Protein AF-0000000066084133 (afdb_homodimer)

Foldseek 3Di:
DKKKFWLWFAAQQWAPRPPDPFPLSVCCVVVPVLQPTTDHTKMWIAQPLQATEIEFQAPCNVVSLVVAVSFDDDDDPDDTSYQEYEYQAQANRRCVNLLVVLPLAAHEYEAAPVNVVVCVVPCSSCSNPCVRYPYDHADAQDKDFDAGRVRHTRLKIKHKHWAWFAHYPVPQDDDCRLDTDGDRNGIKMWMDSPPAIEIEHQFHLADDPVNLVVQAQHQYYEYHAAAQAQCLCVVSVNDDGGCNSRRHFHCDDVRHVLNSCQRRNHNAAEYGNYYNSHCCSGNPDPSVVVCVVSRYHYDHRGDMDDD/DKKKFWLWFAAQQWAPRPPDPFPLSVCCVVVPVLQPTTDHTKMWIAQPLQATEIEFQAPCNVVSLVVAPSFDADDDPDDTSYQEYEFQAQANRRCVNLLVVLPLAAHEYEAAPVNVVVCVVPCSSCSNPCVRYPYDHADAQDKDFDAGRVRHTRLKIKHKHWAFFAHYPVPQDDDCRLDTDGDRNGIKMWMDSPPAIEIEHQFHLADDPVNLVVQAQHQYYEYHAAAQAQCLCVVSVNDDGGCNSRRHFHCDDVRHVLNSCQRRNHNAAEYGNYYNSHCCSGNPDPSVVVCVVSRYHYDHRGDMDDD

Radius of gyration: 24.04 Å; Cα contacts (8 Å, |Δi|>4): 1647; chains: 2; bounding box: 51×70×59 Å

InterPro domains:
  IPR001279 Metallo-beta-lactamase [PF12706] (51-274)
  IPR011842 Coenzyme PQQ biosynthesis protein B [MF_00653] (1-307)
  IPR011842 Coenzyme PQQ biosynthesis protein B [TIGR02108] (4-306)
  IPR011842 Coenzyme PQQ biosynthesis protein B [cd16274] (2-225)
  IPR036866 Ribonuclease Z/Hydroxyacylglutathione hydrolase-like [G3DSA:3.60.15.10] (1-307)
  IPR036866 Ribonuclease Z/Hydroxyacylglutathione hydrolase-like [SSF56281] (3-305)

Sequence (614 aa):
MIDLIVLGAAAGGGFPQWNSNAPACRRARADDPAAPSRTQASIAVSGDGAHWFVVNASPDLRAQIGQTPALHPRHGLRSTPIAGVILTGGEVDTVTGLLTLRERQPFTLLATPPVLDLLDANPIFEALDRSIVPRVPLALDQPFALALPDGTPAGLTITPFAVPGKVPLYAESGPDPAAIVENGETIGLAMTDGVRHAYFIPGCARMTGPLRARLRGADLVFFDGTLWTDDEMLRAGVGQKTGQRMGHMSVSGDGGTIDAFADLDVRRKVLIHINNSNPLLLADSPERQVAHQAGWEVSFDGMRITTMIDLIVLGAAAGGGFPQWNSNAPACRRARADDPAAPSRTQASIAVSGDGAHWFVVNASPDLRAQIGQTPALHPRHGLRSTPIAGVILTGGEVDTVTGLLTLRERQPFTLLATPPVLDLLDANPIFEALDRSIVPRVPLALDQPFALALPDGTPAGLTITPFAVPGKVPLYAESGPDPAAIVENGETIGLAMTDGVRHAYFIPGCARMTGPLRARLRGADLVFFDGTLWTDDEMLRAGVGQKTGQRMGHMSVSGDGGTIDAFADLDVRRKVLIHINNSNPLLLADSPERQVAHQAGWEVSFDGMRITT

Nearest PDB structures (foldseek):
  4z7r-assembly1_A  TM=9.676E-01  e=2.732E-46  Methylorubrum extorquens AM1
  4z7r-assembly1_B  TM=9.700E-01  e=5.637E-42  Methylorubrum extorquens AM1
  4z67-assembly1_A  TM=9.246E-01  e=8.559E-38  Pseudomonas putida KT2440
  6e13-assembly1_A-2  TM=9.216E-01  e=3.965E-37  Pseudomonas putida KT2440
  1xto-assembly1_A-2  TM=9.189E-01  e=1.606E-32  Pseudomonas putida KT2440

Solvent-accessible surface area (backbone atoms only — not comparable to full-atom values): 29945 Å² total; per-residue (Å²): 78,48,38,35,35,28,46,10,16,8,21,81,58,17,28,48,30,72,41,40,33,34,69,61,26,48,37,19,76,68,65,32,85,48,22,62,61,26,40,29,31,21,34,34,39,18,34,72,82,58,47,26,35,34,38,23,31,8,54,46,38,65,61,34,43,72,73,32,74,79,41,42,31,82,45,70,53,57,27,54,21,52,28,26,38,38,39,48,34,62,34,64,40,25,46,50,19,52,68,72,60,35,81,77,59,62,24,40,36,34,27,30,58,65,31,49,50,53,46,67,58,19,46,68,58,54,46,44,46,53,92,48,34,39,78,42,75,45,53,71,76,38,79,41,76,41,49,34,81,89,62,47,74,41,51,34,35,37,28,39,34,58,28,35,16,45,61,37,77,50,68,48,62,77,96,60,49,73,47,76,41,68,83,41,47,26,26,29,36,40,37,28,47,87,80,55,41,35,34,46,25,58,59,34,34,58,90,45,71,71,57,50,62,68,47,43,60,25,52,31,37,38,33,39,30,37,28,46,44,45,50,50,34,47,75,71,66,76,43,90,58,38,29,60,69,67,19,27,34,20,31,47,64,91,76,8,51,58,56,66,48,68,84,31,63,49,70,37,40,30,32,25,20,30,29,60,82,23,54,61,61,27,68,80,31,70,61,29,51,51,41,42,75,72,59,37,44,74,56,41,52,66,43,70,48,75,96,77,48,37,35,35,28,48,9,17,9,21,80,58,17,28,46,28,72,43,39,33,35,70,61,26,48,36,18,75,67,64,33,86,47,22,62,59,24,41,28,32,22,35,33,37,19,35,72,82,60,48,26,33,33,38,22,32,8,53,44,38,64,62,34,42,72,73,31,72,81,42,41,31,82,46,71,53,59,27,54,22,51,29,27,39,37,40,48,32,63,34,65,42,24,46,49,18,51,68,71,60,37,81,78,59,62,24,40,37,34,26,30,58,65,30,50,51,52,47,67,58,20,44,68,58,53,46,44,47,54,92,49,33,40,76,43,73,46,52,71,74,38,79,42,76,41,48,35,78,87,62,47,74,40,51,36,34,38,28,38,33,58,28,36,15,45,61,37,74,52,69,47,60,77,96,60,48,71,45,73,42,65,82,40,47,25,26,29,36,38,36,29,47,86,79,55,40,35,34,46,25,59,57,33,33,56,89,45,71,70,58,51,62,67,49,42,59,25,52,32,36,39,31,39,30,38,26,45,45,45,50,49,36,46,75,71,66,77,42,90,59,39,30,59,69,68,19,28,36,21,32,46,64,92,77,8,51,58,55,67,48,68,83,30,63,51,71,38,40,32,33,25,21,29,28,60,81,22,57,60,60,27,68,80,32,70,59,28,50,53,41,42,74,72,59,37,43,75,58,41,51,67,43,70,49,73,93

Structure (mmCIF, N/CA/C/O backbone):
data_AF-0000000066084133-model_v1
#
loop_
_entity.id
_entity.type
_entity.pdbx_description
1 polymer 'Coenzyme PQQ synthesis protein B'
#
loop_
_atom_site.group_PDB
_atom_site.id
_atom_site.type_symbol
_atom_site.label_atom_id
_atom_site.label_alt_id
_atom_site.label_comp_id
_atom_site.label_asym_id
_atom_site.label_entity_id
_atom_site.label_seq_id
_atom_site.pdbx_PDB_ins_code
_atom_site.Cartn_x
_atom_site.Cartn_y
_atom_site.Cartn_z
_atom_site.occupancy
_atom_site.B_iso_or_equiv
_atom_site.auth_seq_id
_atom_site.auth_comp_id
_atom_site.auth_asym_id
_atom_site.auth_atom_id
_atom_site.pdbx_PDB_model_num
ATOM 1 N N . MET A 1 1 ? -16.438 -23.203 -13.836 1 91.69 1 MET A N 1
ATOM 2 C CA . MET A 1 1 ? -15.727 -22.094 -14.469 1 91.69 1 MET A CA 1
ATOM 3 C C . MET A 1 1 ? -14.695 -21.484 -13.516 1 91.69 1 MET A C 1
ATOM 5 O O . MET A 1 1 ? -14.961 -21.344 -12.32 1 91.69 1 MET A O 1
ATOM 9 N N . ILE A 1 2 ? -13.477 -21.344 -13.977 1 97.19 2 ILE A N 1
ATOM 10 C CA . ILE A 1 2 ? -12.477 -20.578 -13.25 1 97.19 2 ILE A CA 1
ATOM 11 C C . ILE A 1 2 ? -12.211 -19.25 -13.961 1 97.19 2 ILE A C 1
ATOM 13 O O . ILE A 1 2 ? -11.734 -19.234 -15.102 1 97.19 2 ILE A O 1
ATOM 17 N N . ASP A 1 3 ? -12.688 -18.172 -13.367 1 98.19 3 ASP A N 1
ATOM 18 C CA . ASP A 1 3 ? -12.445 -16.812 -13.844 1 98.19 3 ASP A CA 1
ATOM 19 C C . ASP A 1 3 ? -11.312 -16.156 -13.062 1 98.19 3 ASP A C 1
ATOM 21 O O . ASP A 1 3 ? -11.375 -16.047 -11.828 1 98.19 3 ASP A O 1
ATOM 25 N N . LEU A 1 4 ? -10.211 -15.789 -13.719 1 98.62 4 LEU A N 1
ATOM 26 C CA . LEU A 1 4 ? -9.031 -15.234 -13.062 1 98.62 4 LEU A CA 1
ATOM 27 C C . LEU A 1 4 ? -8.688 -13.867 -13.625 1 98.62 4 LEU A C 1
ATOM 29 O O . LEU A 1 4 ? -8.766 -13.648 -14.844 1 98.62 4 LEU A O 1
ATOM 33 N N . ILE A 1 5 ? -8.422 -12.914 -12.758 1 98.94 5 ILE A N 1
ATOM 34 C CA . ILE A 1 5 ? -7.922 -11.586 -13.125 1 98.94 5 ILE A CA 1
ATOM 35 C C . ILE A 1 5 ? -6.57 -11.344 -12.461 1 98.94 5 ILE A C 1
ATOM 37 O O . ILE A 1 5 ? -6.438 -11.484 -11.242 1 98.94 5 ILE A O 1
ATOM 41 N N . VAL A 1 6 ? -5.566 -11.078 -13.25 1 98.94 6 VAL A N 1
ATOM 42 C CA . VAL A 1 6 ? -4.293 -10.641 -12.695 1 98.94 6 VAL A CA 1
ATOM 43 C C . VAL A 1 6 ? -4.418 -9.219 -12.164 1 98.94 6 VAL A C 1
ATOM 45 O O . VAL A 1 6 ? -4.605 -8.273 -12.938 1 98.94 6 VAL A O 1
ATOM 48 N N . LEU A 1 7 ? -4.328 -9.07 -10.852 1 98.94 7 LEU A N 1
ATOM 49 C CA . LEU A 1 7 ? -4.395 -7.73 -10.266 1 98.94 7 LEU A CA 1
ATOM 50 C C . LEU A 1 7 ? -3.062 -7.004 -10.422 1 98.94 7 LEU A C 1
ATOM 52 O O . LEU A 1 7 ? -3.035 -5.797 -10.664 1 98.94 7 LEU A O 1
ATOM 56 N N . GLY A 1 8 ? -2.033 -7.723 -10.273 1 98.94 8 GLY A N 1
ATOM 57 C CA . GLY A 1 8 ? -0.676 -7.25 -10.492 1 98.94 8 GLY A CA 1
ATOM 58 C C . GLY A 1 8 ? 0.267 -8.344 -10.961 1 98.94 8 GLY A C 1
ATOM 59 O O . GLY A 1 8 ? 0.1 -9.508 -10.609 1 98.94 8 GLY A O 1
ATOM 60 N N . ALA A 1 9 ? 1.32 -7.898 -11.68 1 98.88 9 ALA A N 1
ATOM 61 C CA . ALA A 1 9 ? 2.152 -8.906 -12.328 1 98.88 9 ALA A CA 1
ATOM 62 C C . ALA A 1 9 ? 3.611 -8.773 -11.914 1 98.88 9 ALA A C 1
ATOM 64 O O . ALA A 1 9 ? 4.426 -9.656 -12.172 1 98.88 9 ALA A O 1
ATOM 65 N N . ALA A 1 10 ? 3.967 -7.684 -11.219 1 98.88 10 ALA A N 1
ATOM 66 C CA . ALA A 1 10 ? 5.367 -7.441 -10.875 1 98.88 10 ALA A CA 1
ATOM 67 C C . ALA A 1 10 ? 5.719 -8.055 -9.523 1 98.88 10 ALA A C 1
ATOM 69 O O . ALA A 1 10 ? 4.828 -8.359 -8.727 1 98.88 10 ALA A O 1
ATOM 70 N N . ALA A 1 11 ? 6.973 -8.227 -9.305 1 98.06 11 ALA A N 1
ATOM 71 C CA . ALA A 1 11 ? 7.477 -8.617 -7.988 1 98.06 11 ALA A CA 1
ATOM 72 C C . ALA A 1 11 ? 7.418 -7.441 -7.016 1 98.06 11 ALA A C 1
ATOM 74 O O . ALA A 1 11 ? 6.785 -6.422 -7.297 1 98.06 11 ALA A O 1
ATOM 75 N N . GLY A 1 12 ? 7.906 -7.586 -5.73 1 95.12 12 GLY A N 1
ATOM 76 C CA . GLY A 1 12 ? 7.711 -6.723 -4.578 1 95.12 12 GLY A CA 1
ATOM 77 C C . GLY A 1 12 ? 8.125 -5.285 -4.836 1 95.12 12 GLY A C 1
ATOM 78 O O . GLY A 1 12 ? 7.605 -4.363 -4.199 1 95.12 12 GLY A O 1
ATOM 79 N N . GLY A 1 13 ? 8.844 -4.895 -5.875 1 95.25 13 GLY A N 1
ATOM 80 C CA . GLY A 1 13 ? 9.242 -3.525 -6.164 1 95.25 13 GLY A CA 1
ATOM 81 C C . GLY A 1 13 ? 8.305 -2.828 -7.133 1 95.25 13 GLY A C 1
ATOM 82 O O . GLY A 1 13 ? 8.383 -1.61 -7.309 1 95.25 13 GLY A O 1
ATOM 83 N N . GLY A 1 14 ? 7.348 -3.594 -7.676 1 98.31 14 GLY A N 1
ATOM 84 C CA . GLY A 1 14 ? 6.574 -3.047 -8.781 1 98.31 14 GLY A CA 1
ATOM 85 C C . GLY A 1 14 ? 7.422 -2.682 -9.977 1 98.31 14 GLY A C 1
ATOM 86 O O . GLY A 1 14 ? 8.633 -2.906 -9.984 1 98.31 14 GLY A O 1
ATOM 87 N N . PHE A 1 15 ? 6.734 -2.205 -10.953 1 98.81 15 PHE A N 1
ATOM 88 C CA . PHE A 1 15 ? 7.375 -1.759 -12.188 1 98.81 15 PHE A CA 1
ATOM 89 C C . PHE A 1 15 ? 6.688 -0.513 -12.734 1 98.81 15 PHE A C 1
ATOM 91 O O . PHE A 1 15 ? 5.527 -0.571 -13.156 1 98.81 15 PHE A O 1
ATOM 98 N N . PRO A 1 16 ? 7.359 0.643 -12.664 1 98.5 16 PRO A N 1
ATOM 99 C CA . PRO A 1 16 ? 8.727 0.848 -12.188 1 98.5 16 PRO A CA 1
ATOM 100 C C . PRO A 1 16 ? 8.836 0.794 -10.664 1 98.5 16 PRO A C 1
ATOM 102 O O . PRO A 1 16 ? 7.855 1.069 -9.961 1 98.5 16 PRO A O 1
ATOM 105 N N . GLN A 1 17 ? 9.953 0.357 -10.195 1 98.44 17 GLN A N 1
ATOM 106 C CA . GLN A 1 17 ? 10.273 0.423 -8.773 1 98.44 17 GLN A CA 1
ATOM 107 C C . GLN A 1 17 ? 10.609 1.85 -8.352 1 98.44 17 GLN A C 1
ATOM 109 O O . GLN A 1 17 ? 11.25 2.59 -9.094 1 98.44 17 GLN A O 1
ATOM 114 N N . TRP A 1 18 ? 10.266 2.264 -7.145 1 98.31 18 TRP A N 1
ATOM 115 C CA . TRP A 1 18 ? 10.242 3.654 -6.703 1 98.31 18 TRP A CA 1
ATOM 116 C C . TRP A 1 18 ? 11.633 4.266 -6.746 1 98.31 18 TRP A C 1
ATOM 118 O O . TRP A 1 18 ? 11.781 5.473 -6.953 1 98.31 18 TRP A O 1
ATOM 128 N N . ASN A 1 19 ? 12.703 3.482 -6.562 1 97.94 19 ASN A N 1
ATOM 129 C CA . ASN A 1 19 ? 14.055 4.027 -6.504 1 97.94 19 ASN A CA 1
ATOM 130 C C . ASN A 1 19 ? 14.906 3.541 -7.676 1 97.94 19 ASN A C 1
ATOM 132 O O . ASN A 1 19 ? 16.141 3.611 -7.629 1 97.94 19 ASN A O 1
ATOM 136 N N . SER A 1 20 ? 14.328 2.971 -8.695 1 98.06 20 SER A N 1
ATOM 137 C CA . SER A 1 20 ? 15.07 2.457 -9.836 1 98.06 20 SER A CA 1
ATOM 138 C C . SER A 1 20 ? 15.117 3.48 -10.969 1 98.06 20 SER A C 1
ATOM 140 O O . SER A 1 20 ? 14.086 4.004 -11.383 1 98.06 20 SER A O 1
ATOM 142 N N . ASN A 1 21 ? 16.266 3.756 -11.391 1 97.75 21 ASN A N 1
ATOM 143 C CA . ASN A 1 21 ? 16.5 4.582 -12.57 1 97.75 21 ASN A CA 1
ATOM 144 C C . ASN A 1 21 ? 17.078 3.764 -13.719 1 97.75 21 ASN A C 1
ATOM 146 O O . ASN A 1 21 ? 17.719 4.312 -14.625 1 97.75 21 ASN A O 1
ATOM 150 N N . ALA A 1 22 ? 16.953 2.43 -13.625 1 97.62 22 ALA A N 1
ATOM 151 C CA . ALA A 1 22 ? 17.391 1.533 -14.688 1 97.62 22 ALA A CA 1
ATOM 152 C C . ALA A 1 22 ? 16.578 1.755 -15.961 1 97.62 22 ALA A C 1
ATOM 154 O O . ALA A 1 22 ? 15.461 2.281 -15.914 1 97.62 22 ALA A O 1
ATOM 155 N N . PRO A 1 23 ? 17.109 1.385 -17.078 1 96.81 23 PRO A N 1
ATOM 156 C CA . PRO A 1 23 ? 16.5 1.709 -18.375 1 96.81 23 PRO A CA 1
ATOM 157 C C . PRO A 1 23 ? 15.039 1.249 -18.453 1 96.81 23 PRO A C 1
ATOM 159 O O . PRO A 1 23 ? 14.172 2.006 -18.906 1 96.81 23 PRO A O 1
ATOM 162 N N . ALA A 1 24 ? 14.727 0.065 -18.031 1 98 24 ALA A N 1
ATOM 163 C CA . ALA A 1 24 ? 13.359 -0.445 -18.125 1 98 24 ALA A CA 1
ATOM 164 C C . ALA A 1 24 ? 12.406 0.405 -17.297 1 98 24 ALA A C 1
ATOM 166 O O . ALA A 1 24 ? 11.312 0.748 -17.75 1 98 24 ALA A O 1
ATOM 167 N N . CYS A 1 25 ? 12.797 0.741 -16.094 1 98.44 25 CYS A N 1
ATOM 168 C CA . CYS A 1 25 ? 11.961 1.561 -15.219 1 98.44 25 CYS A CA 1
ATOM 169 C C . CYS A 1 25 ? 11.789 2.961 -15.789 1 98.44 25 CYS A C 1
ATOM 171 O O . CYS A 1 25 ? 10.711 3.551 -15.688 1 98.44 25 CYS A O 1
ATOM 173 N N . ARG A 1 26 ? 12.852 3.514 -16.406 1 98.12 26 ARG A N 1
ATOM 174 C CA . ARG A 1 26 ? 12.734 4.812 -17.062 1 98.12 26 ARG A CA 1
ATOM 175 C C . ARG A 1 26 ? 11.727 4.766 -18.203 1 98.12 26 ARG A C 1
ATOM 177 O O . ARG A 1 26 ? 10.922 5.684 -18.359 1 98.12 26 ARG A O 1
ATOM 184 N N . ARG A 1 27 ? 11.781 3.684 -18.969 1 98.5 27 ARG A N 1
ATOM 185 C CA . ARG A 1 27 ? 10.828 3.523 -20.062 1 98.5 27 ARG A CA 1
ATOM 186 C C . ARG A 1 27 ? 9.398 3.459 -19.547 1 98.5 27 ARG A C 1
ATOM 188 O O . ARG A 1 27 ? 8.5 4.082 -20.109 1 98.5 27 ARG A O 1
ATOM 195 N N . ALA A 1 28 ? 9.203 2.725 -18.469 1 98.62 28 ALA A N 1
ATOM 196 C CA . ALA A 1 28 ? 7.875 2.623 -17.875 1 98.62 28 ALA A CA 1
ATOM 197 C C . ALA A 1 28 ? 7.379 3.986 -17.406 1 98.62 28 ALA A C 1
ATOM 199 O O . ALA A 1 28 ? 6.227 4.352 -17.641 1 98.62 28 ALA A O 1
ATOM 200 N N . ARG A 1 29 ? 8.242 4.758 -16.719 1 98 29 ARG A N 1
ATOM 201 C CA . ARG A 1 29 ? 7.867 6.074 -16.219 1 98 29 ARG A CA 1
ATOM 202 C C . ARG A 1 29 ? 7.523 7.027 -17.344 1 98 29 ARG A C 1
ATOM 204 O O . ARG A 1 29 ? 6.707 7.938 -17.188 1 98 29 ARG A O 1
ATOM 211 N N . ALA A 1 30 ? 8.094 6.77 -18.516 1 97.75 30 ALA A N 1
ATOM 212 C CA . ALA A 1 30 ? 7.844 7.598 -19.688 1 97.75 30 ALA A CA 1
ATOM 213 C C . ALA A 1 30 ? 6.605 7.121 -20.438 1 97.75 30 ALA A C 1
ATOM 215 O O . ALA A 1 30 ? 6.316 7.594 -21.547 1 97.75 30 ALA A O 1
ATOM 216 N N . ASP A 1 31 ? 5.914 6.141 -19.922 1 97.5 31 ASP A N 1
ATOM 217 C CA . ASP A 1 31 ? 4.699 5.582 -20.516 1 97.5 31 ASP A CA 1
ATOM 218 C C . ASP A 1 31 ? 4.988 4.945 -21.875 1 97.5 31 ASP A C 1
ATOM 220 O O . ASP A 1 31 ? 4.195 5.074 -22.812 1 97.5 31 ASP A O 1
ATOM 224 N N . ASP A 1 32 ? 6.16 4.375 -21.969 1 98.44 32 ASP A N 1
ATOM 225 C CA . ASP A 1 32 ? 6.492 3.586 -23.156 1 98.44 32 ASP A CA 1
ATOM 226 C C . ASP A 1 32 ? 5.531 2.41 -23.312 1 98.44 32 ASP A C 1
ATOM 228 O O . ASP A 1 32 ? 5.426 1.561 -22.422 1 98.44 32 ASP A O 1
ATOM 232 N N . PRO A 1 33 ? 4.848 2.295 -24.438 1 98.25 33 PRO A N 1
ATOM 233 C CA . PRO A 1 33 ? 3.883 1.208 -24.625 1 98.25 33 PRO A CA 1
ATOM 234 C C . PRO A 1 33 ? 4.535 -0.172 -24.578 1 98.25 33 PRO A C 1
ATOM 236 O O . PRO A 1 33 ? 3.855 -1.171 -24.328 1 98.25 33 PRO A O 1
ATOM 239 N N . ALA A 1 34 ? 5.812 -0.273 -24.781 1 98.62 34 ALA A N 1
ATOM 240 C CA . ALA A 1 34 ? 6.531 -1.544 -24.734 1 98.62 34 ALA A CA 1
ATOM 241 C C . ALA A 1 34 ? 6.953 -1.888 -23.312 1 98.62 34 ALA A C 1
ATOM 243 O O . ALA A 1 34 ? 7.477 -2.977 -23.062 1 98.62 34 ALA A O 1
ATOM 244 N N . ALA A 1 35 ? 6.734 -0.956 -22.375 1 98.69 35 ALA A N 1
ATOM 245 C CA . ALA A 1 35 ? 7.105 -1.158 -20.969 1 98.69 35 ALA A CA 1
ATOM 246 C C . ALA A 1 35 ? 5.98 -0.723 -20.047 1 98.69 35 ALA A C 1
ATOM 248 O O . ALA A 1 35 ? 6.191 0.093 -19.141 1 98.69 35 ALA A O 1
ATOM 249 N N . PRO A 1 36 ? 4.832 -1.327 -20.297 1 98.5 36 PRO A N 1
ATOM 250 C CA . PRO A 1 36 ? 3.727 -0.921 -19.422 1 98.5 36 PRO A CA 1
ATOM 251 C C . PRO A 1 36 ? 4.012 -1.184 -17.938 1 98.5 36 PRO A C 1
ATOM 253 O O . PRO A 1 36 ? 4.617 -2.203 -17.594 1 98.5 36 PRO A O 1
ATOM 256 N N . SER A 1 37 ? 3.572 -0.261 -17.094 1 98.69 37 SER A N 1
ATOM 257 C CA . SER A 1 37 ? 3.738 -0.409 -15.648 1 98.69 37 SER A CA 1
ATOM 258 C C . SER A 1 37 ? 2.975 -1.621 -15.125 1 98.69 37 SER A C 1
ATOM 260 O O . SER A 1 37 ? 2 -2.061 -15.742 1 98.69 37 SER A O 1
ATOM 262 N N . ARG A 1 38 ? 3.451 -2.182 -14.07 1 98.69 38 ARG A N 1
ATOM 263 C CA . ARG A 1 38 ? 2.826 -3.309 -13.383 1 98.69 38 ARG A CA 1
ATOM 264 C C . ARG A 1 38 ? 2.855 -3.113 -11.867 1 98.69 38 ARG A C 1
ATOM 266 O O . ARG A 1 38 ? 3.855 -2.652 -11.32 1 98.69 38 ARG A O 1
ATOM 273 N N . THR A 1 39 ? 1.752 -3.381 -11.219 1 98.81 39 THR A N 1
ATOM 274 C CA . THR A 1 39 ? 1.699 -3.447 -9.758 1 98.81 39 THR A CA 1
ATOM 275 C C . THR A 1 39 ? 2.146 -4.82 -9.266 1 98.81 39 THR A C 1
ATOM 277 O O . THR A 1 39 ? 2.43 -5.711 -10.062 1 98.81 39 THR A O 1
ATOM 280 N N . GLN A 1 40 ? 2.285 -4.984 -7.969 1 98.81 40 GLN A N 1
ATOM 281 C CA . GLN A 1 40 ? 2.873 -6.18 -7.379 1 98.81 40 GLN A CA 1
ATOM 282 C C . GLN A 1 40 ? 1.931 -7.375 -7.504 1 98.81 40 GLN A C 1
ATOM 284 O O . GLN A 1 40 ? 0.709 -7.219 -7.461 1 98.81 40 GLN A O 1
ATOM 289 N N . ALA A 1 41 ? 2.467 -8.516 -7.523 1 98.88 41 ALA A N 1
ATOM 290 C CA . ALA A 1 41 ? 1.813 -9.75 -7.938 1 98.88 41 ALA A CA 1
ATOM 291 C C . ALA A 1 41 ? 0.635 -10.078 -7.027 1 98.88 41 ALA A C 1
ATOM 293 O O . ALA A 1 41 ? 0.79 -10.156 -5.805 1 98.88 41 ALA A O 1
ATOM 294 N N . SER A 1 42 ? -0.472 -10.258 -7.602 1 98.88 42 SER A N 1
ATOM 295 C CA . SER A 1 42 ? -1.743 -10.656 -7.004 1 98.88 42 SER A CA 1
ATOM 296 C C . SER A 1 42 ? -2.756 -11.047 -8.07 1 98.88 42 SER A C 1
ATOM 298 O O . SER A 1 42 ? -2.721 -10.531 -9.195 1 98.88 42 SER A O 1
ATOM 300 N N . ILE A 1 43 ? -3.615 -12.016 -7.797 1 98.94 43 ILE A N 1
ATOM 301 C CA . ILE A 1 43 ? -4.707 -12.352 -8.703 1 98.94 43 ILE A CA 1
ATOM 302 C C . ILE A 1 43 ? -6.023 -12.391 -7.938 1 98.94 43 ILE A C 1
ATOM 304 O O . ILE A 1 43 ? -6.031 -12.438 -6.703 1 98.94 43 ILE A O 1
ATOM 308 N N . ALA A 1 44 ? -7.105 -12.258 -8.625 1 98.94 44 ALA A N 1
ATOM 309 C CA . ALA A 1 44 ? -8.453 -12.555 -8.141 1 98.94 44 ALA A CA 1
ATOM 310 C C . ALA A 1 44 ? -9.055 -13.734 -8.898 1 98.94 44 ALA A C 1
ATOM 312 O O . ALA A 1 44 ? -8.938 -13.812 -10.125 1 98.94 44 ALA A O 1
ATOM 313 N N . VAL A 1 45 ? -9.648 -14.68 -8.203 1 98.88 45 VAL A N 1
ATOM 314 C CA . VAL A 1 45 ? -10.234 -15.852 -8.836 1 98.88 45 VAL A CA 1
ATOM 315 C C . VAL A 1 45 ? -11.695 -15.992 -8.406 1 98.88 45 VAL A C 1
ATOM 317 O O . VAL A 1 45 ? -12.039 -15.711 -7.254 1 98.88 45 VAL A O 1
ATOM 320 N N . SER A 1 46 ? -12.531 -16.406 -9.281 1 98.62 46 SER A N 1
ATOM 321 C CA . SER A 1 46 ? -13.961 -16.547 -9.039 1 98.62 46 SER A CA 1
ATOM 322 C C . SER A 1 46 ? -14.523 -17.797 -9.711 1 98.62 46 SER A C 1
ATOM 324 O O . SER A 1 46 ? -14.102 -18.156 -10.812 1 98.62 46 SER A O 1
ATOM 326 N N . GLY A 1 47 ? -15.414 -18.469 -9 1 97.31 47 GLY A N 1
ATOM 327 C CA . GLY A 1 47 ? -16.125 -19.594 -9.57 1 97.31 47 GLY A CA 1
ATOM 328 C C . GLY A 1 47 ? -17.469 -19.219 -10.172 1 97.31 47 GLY A C 1
ATOM 329 O O . GLY A 1 47 ? -18.125 -20.047 -10.812 1 97.31 47 GLY A O 1
ATOM 330 N N . ASP A 1 48 ? -17.938 -17.938 -10 1 95.5 48 ASP A N 1
ATOM 331 C CA . ASP A 1 48 ? -19.266 -17.562 -10.461 1 95.5 48 ASP A CA 1
ATOM 332 C C . ASP A 1 48 ? -19.234 -16.188 -11.141 1 95.5 48 ASP A C 1
ATOM 334 O O . ASP A 1 48 ? -20.281 -15.695 -11.562 1 95.5 48 ASP A O 1
ATOM 338 N N . GLY A 1 49 ? -18.062 -15.516 -11.203 1 94.94 49 GLY A N 1
ATOM 339 C CA . GLY A 1 49 ? -17.938 -14.219 -11.859 1 94.94 49 GLY A CA 1
ATOM 340 C C . GLY A 1 49 ? -18.469 -13.07 -11.023 1 94.94 49 GLY A C 1
ATOM 341 O O . GLY A 1 49 ? -18.438 -11.914 -11.461 1 94.94 49 GLY A O 1
ATOM 342 N N . ALA A 1 50 ? -18.891 -13.352 -9.789 1 96 50 ALA A N 1
ATOM 343 C CA . ALA A 1 50 ? -19.5 -12.328 -8.953 1 96 50 ALA A CA 1
ATOM 344 C C . ALA A 1 50 ? -18.766 -12.172 -7.633 1 96 50 ALA A C 1
ATOM 346 O O . ALA A 1 50 ? -18.656 -11.07 -7.09 1 96 50 ALA A O 1
ATOM 347 N N . HIS A 1 51 ? -18.297 -13.305 -7.078 1 97.69 51 HIS A N 1
ATOM 348 C CA . HIS A 1 51 ? -17.531 -13.328 -5.836 1 97.69 51 HIS A CA 1
ATOM 349 C C . HIS A 1 51 ? -16.094 -13.75 -6.078 1 97.69 51 HIS A C 1
ATOM 351 O O . HIS A 1 51 ? -15.836 -14.727 -6.785 1 97.69 51 HIS A O 1
ATOM 357 N N . TRP A 1 52 ? -15.266 -13.023 -5.484 1 98.75 52 TRP A N 1
ATOM 358 C CA . TRP A 1 52 ? -13.859 -13.18 -5.844 1 98.75 52 TRP A CA 1
ATOM 359 C C . TRP A 1 52 ? -13.016 -13.492 -4.609 1 98.75 52 TRP A C 1
ATOM 361 O O . TRP A 1 52 ? -13.305 -13 -3.516 1 98.75 52 TRP A O 1
ATOM 371 N N . PHE A 1 53 ? -12.008 -14.297 -4.781 1 98.94 53 PHE A N 1
ATOM 372 C CA . PHE A 1 53 ? -10.953 -14.547 -3.803 1 98.94 53 PHE A CA 1
ATOM 373 C C . PHE A 1 53 ? -9.625 -13.969 -4.281 1 98.94 53 PHE A C 1
ATOM 375 O O . PHE A 1 53 ? -9.125 -14.352 -5.34 1 98.94 53 PHE A O 1
ATOM 382 N N . VAL A 1 54 ? -9.141 -13 -3.531 1 98.94 54 VAL A N 1
ATOM 383 C CA . VAL A 1 54 ? -7.852 -12.398 -3.842 1 98.94 54 VAL A CA 1
ATOM 384 C C . VAL A 1 54 ? -6.727 -13.297 -3.336 1 98.94 54 VAL A C 1
ATOM 386 O O . VAL A 1 54 ? -6.754 -13.75 -2.189 1 98.94 54 VAL A O 1
ATOM 389 N N . VAL A 1 55 ? -5.801 -13.648 -4.211 1 98.94 55 VAL A N 1
ATOM 390 C CA . VAL A 1 55 ? -4.633 -14.43 -3.811 1 98.94 55 VAL A CA 1
ATOM 391 C C . VAL A 1 55 ? -3.416 -13.516 -3.695 1 98.94 55 VAL A C 1
ATOM 393 O O . VAL A 1 55 ? -2.922 -13 -4.699 1 98.94 55 VAL A O 1
ATOM 396 N N . ASN A 1 56 ? -2.941 -13.336 -2.467 1 98.88 56 ASN A N 1
ATOM 397 C CA . ASN A 1 56 ? -1.889 -12.414 -2.049 1 98.88 56 ASN A CA 1
ATOM 398 C C . ASN A 1 56 ? -2.363 -10.969 -2.084 1 98.88 56 ASN A C 1
ATOM 400 O O . ASN A 1 56 ? -2.816 -10.484 -3.121 1 98.88 56 ASN A O 1
ATOM 404 N N . ALA A 1 57 ? -2.25 -10.328 -0.941 1 98.75 57 ALA A N 1
ATOM 405 C CA . ALA A 1 57 ? -2.609 -8.922 -0.763 1 98.75 57 ALA A CA 1
ATOM 406 C C . ALA A 1 57 ? -1.375 -8.023 -0.819 1 98.75 57 ALA A C 1
ATOM 408 O O . ALA A 1 57 ? -0.763 -7.738 0.212 1 98.75 57 ALA A O 1
ATOM 409 N N . SER A 1 58 ? -1.05 -7.547 -1.993 1 98.12 58 SER A N 1
ATOM 410 C CA . SER A 1 58 ? 0.164 -6.758 -2.18 1 98.12 58 SER A CA 1
ATOM 411 C C . SER A 1 58 ? -0.005 -5.344 -1.626 1 98.12 58 SER A C 1
ATOM 413 O O . SER A 1 58 ? -1.127 -4.898 -1.378 1 98.12 58 SER A O 1
ATOM 415 N N . PRO A 1 59 ? 1.102 -4.602 -1.422 1 98.12 59 PRO A N 1
ATOM 416 C CA . PRO A 1 59 ? 1.002 -3.203 -0.996 1 98.12 59 PRO A CA 1
ATOM 417 C C . PRO A 1 59 ? 0.231 -2.338 -1.989 1 98.12 59 PRO A C 1
ATOM 419 O O . PRO A 1 59 ? -0.214 -1.24 -1.642 1 98.12 59 PRO A O 1
ATOM 422 N N . ASP A 1 60 ? 0.013 -2.812 -3.201 1 98.69 60 ASP A N 1
ATOM 423 C CA . ASP A 1 60 ? -0.661 -2.049 -4.246 1 98.69 60 ASP A CA 1
ATOM 424 C C . ASP A 1 60 ? -2.16 -2.336 -4.258 1 98.69 60 ASP A C 1
ATOM 426 O O . ASP A 1 60 ? -2.877 -1.897 -5.156 1 98.69 60 ASP A O 1
ATOM 430 N N . LEU A 1 61 ? -2.684 -2.986 -3.24 1 98.75 61 LEU A N 1
ATOM 431 C CA . LEU A 1 61 ? -4.008 -3.594 -3.307 1 98.75 61 LEU A CA 1
ATOM 432 C C . LEU A 1 61 ? -5.086 -2.531 -3.502 1 98.75 61 LEU A C 1
ATOM 434 O O . LEU A 1 61 ? -6.055 -2.754 -4.227 1 98.75 61 LEU A O 1
ATOM 438 N N . ARG A 1 62 ? -4.984 -1.367 -2.861 1 98.62 62 ARG A N 1
ATOM 439 C CA . ARG A 1 62 ? -6.02 -0.357 -3.061 1 98.62 62 ARG A CA 1
ATOM 440 C C . ARG A 1 62 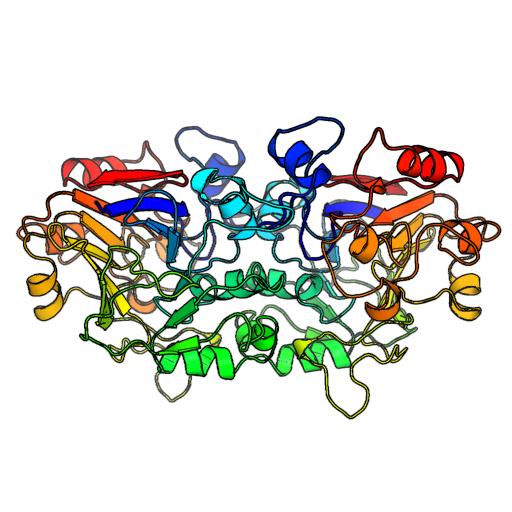? -6.09 0.076 -4.52 1 98.62 62 ARG A C 1
ATOM 442 O O . ARG A 1 62 ? -7.176 0.152 -5.102 1 98.62 62 ARG A O 1
ATOM 449 N N . ALA A 1 63 ? -4.938 0.372 -5.117 1 98.25 63 ALA A N 1
ATOM 450 C CA . ALA A 1 63 ? -4.891 0.734 -6.531 1 98.25 63 ALA A CA 1
ATOM 451 C C . ALA A 1 63 ? -5.41 -0.402 -7.406 1 98.25 63 ALA A C 1
ATOM 453 O O . ALA A 1 63 ? -6.133 -0.164 -8.375 1 98.25 63 ALA A O 1
ATOM 454 N N . GLN A 1 64 ? -5.035 -1.613 -7.07 1 98.88 64 GLN A N 1
ATOM 455 C CA . GLN A 1 64 ? -5.438 -2.787 -7.836 1 98.88 64 GLN A CA 1
ATOM 456 C C . GLN A 1 64 ? -6.953 -2.957 -7.828 1 98.88 64 GLN A C 1
ATOM 458 O O . GLN A 1 64 ? -7.562 -3.201 -8.875 1 98.88 64 GLN A O 1
ATOM 463 N N . ILE A 1 65 ? -7.578 -2.799 -6.633 1 98.75 65 ILE A N 1
ATOM 464 C CA . ILE A 1 65 ? -9.031 -2.865 -6.547 1 98.75 65 ILE A CA 1
ATOM 465 C C . ILE A 1 65 ? -9.648 -1.736 -7.371 1 98.75 65 ILE A C 1
ATOM 467 O O . ILE A 1 65 ? -10.594 -1.959 -8.133 1 98.75 65 ILE A O 1
ATOM 471 N N . GLY A 1 66 ? -9.102 -0.547 -7.277 1 98.06 66 GLY A N 1
ATOM 472 C CA . GLY A 1 66 ? -9.594 0.595 -8.031 1 98.06 66 GLY A CA 1
ATOM 473 C C . GLY A 1 66 ? -9.57 0.378 -9.531 1 98.06 66 GLY A C 1
ATOM 474 O O . GLY A 1 66 ? -10.461 0.835 -10.25 1 98.06 66 GLY A O 1
ATOM 475 N N . GLN A 1 67 ? -8.578 -0.376 -10.016 1 97.81 67 GLN A N 1
ATOM 476 C CA . GLN A 1 67 ? -8.375 -0.579 -11.445 1 97.81 67 GLN A CA 1
ATOM 477 C C . GLN A 1 67 ? -9.164 -1.782 -11.953 1 97.81 67 GLN A C 1
ATOM 479 O O . GLN A 1 67 ? -9.156 -2.082 -13.148 1 97.81 67 GLN A O 1
ATOM 484 N N . THR A 1 68 ? -9.883 -2.496 -11.062 1 98.69 68 THR A N 1
ATOM 485 C CA . THR A 1 68 ? -10.539 -3.75 -11.406 1 98.69 68 THR A CA 1
ATOM 486 C C . THR A 1 68 ? -12.039 -3.664 -11.125 1 98.69 68 THR A C 1
ATOM 488 O O . THR A 1 68 ? -12.5 -4.047 -10.047 1 98.69 68 THR A O 1
ATOM 491 N N . PRO A 1 69 ? -12.836 -3.258 -12.055 1 98.12 69 PRO A N 1
ATOM 492 C CA . PRO A 1 69 ? -14.266 -3.057 -11.852 1 98.12 69 PRO A CA 1
ATOM 493 C C . PRO A 1 69 ? -14.953 -4.273 -11.234 1 98.12 69 PRO A C 1
ATOM 495 O O . PRO A 1 69 ? -15.875 -4.125 -10.422 1 98.12 69 PRO A O 1
ATOM 498 N N . ALA A 1 70 ? -14.484 -5.465 -11.516 1 98.5 70 ALA A N 1
ATOM 499 C CA . ALA A 1 70 ? -15.07 -6.691 -10.984 1 98.5 70 ALA A CA 1
ATOM 500 C C . ALA A 1 70 ? -14.992 -6.723 -9.461 1 98.5 70 ALA A C 1
ATOM 502 O O . ALA A 1 70 ? -15.727 -7.473 -8.812 1 98.5 70 ALA A O 1
ATOM 503 N N . LEU A 1 71 ? -14.133 -5.887 -8.875 1 98.75 71 LEU A N 1
ATOM 504 C CA . LEU A 1 71 ? -13.93 -5.918 -7.434 1 98.75 71 LEU A CA 1
ATOM 505 C C . LEU A 1 71 ? -14.594 -4.723 -6.762 1 98.75 71 LEU A C 1
ATOM 507 O O . LEU A 1 71 ? -14.469 -4.535 -5.547 1 98.75 71 LEU A O 1
ATOM 511 N N . HIS A 1 72 ? -15.32 -3.891 -7.496 1 98.56 72 HIS A N 1
ATOM 512 C CA . HIS A 1 72 ? -15.961 -2.697 -6.949 1 98.56 72 HIS A CA 1
ATOM 513 C C . HIS A 1 72 ? -17.25 -3.049 -6.207 1 98.56 72 HIS A C 1
ATOM 515 O O . HIS A 1 72 ? -17.938 -4.008 -6.566 1 98.56 72 HIS A O 1
ATOM 521 N N . PRO A 1 73 ? -17.5 -2.268 -5.102 1 97.81 73 PRO A N 1
ATOM 522 C CA . PRO A 1 73 ? -18.797 -2.449 -4.441 1 97.81 73 PRO A CA 1
ATOM 523 C C . PRO A 1 73 ? -19.984 -2.209 -5.379 1 97.81 73 PRO A C 1
ATOM 525 O O . PRO A 1 73 ? -19.906 -1.353 -6.262 1 97.81 73 PRO A O 1
ATOM 528 N N . ARG A 1 74 ? -21.094 -2.932 -5.094 1 94.56 74 ARG A N 1
ATOM 529 C CA . ARG A 1 74 ? -22.188 -2.869 -6.059 1 94.56 74 ARG A CA 1
ATOM 530 C C . ARG A 1 74 ? -23.531 -2.662 -5.355 1 94.56 74 ARG A C 1
ATOM 532 O O . ARG A 1 74 ? -24.5 -2.244 -5.977 1 94.56 74 ARG A O 1
ATOM 539 N N . HIS A 1 75 ? -23.578 -2.992 -4.105 1 94.12 75 HIS A N 1
ATOM 540 C CA . HIS A 1 75 ? -24.859 -2.963 -3.418 1 94.12 75 HIS A CA 1
ATOM 541 C C . HIS A 1 75 ? -24.766 -2.199 -2.102 1 94.12 75 HIS A C 1
ATOM 543 O O . HIS A 1 75 ? -23.703 -2.186 -1.462 1 94.12 75 HIS A O 1
ATOM 549 N N . GLY A 1 76 ? -25.875 -1.581 -1.82 1 95.5 76 GLY A N 1
ATOM 550 C CA . GLY A 1 76 ? -25.906 -0.884 -0.544 1 95.5 76 GLY A CA 1
ATOM 551 C C . GLY A 1 76 ? -24.891 0.239 -0.453 1 95.5 76 GLY A C 1
ATOM 552 O O . GLY A 1 76 ? -24.406 0.73 -1.476 1 95.5 76 GLY A O 1
ATOM 553 N N . LEU A 1 77 ? -24.609 0.686 0.758 1 96.75 77 LEU A N 1
ATOM 554 C CA . LEU A 1 77 ? -23.672 1.77 1.01 1 96.75 77 LEU A CA 1
ATOM 555 C C . LEU A 1 77 ? -22.25 1.23 1.15 1 96.75 77 LEU A C 1
ATOM 557 O O . LEU A 1 77 ? -21.281 1.958 0.922 1 96.75 77 LEU A O 1
ATOM 561 N N . ARG A 1 78 ? -22.156 -0.05 1.575 1 95.69 78 ARG A N 1
ATOM 562 C CA . ARG A 1 78 ? -20.891 -0.772 1.7 1 95.69 78 ARG A CA 1
ATOM 563 C C . ARG A 1 78 ? -21.031 -2.207 1.202 1 95.69 78 ARG A C 1
ATOM 565 O O . ARG A 1 78 ? -22.031 -2.877 1.495 1 95.69 78 ARG A O 1
ATOM 572 N N . SER A 1 79 ? -20.203 -2.543 0.394 1 95.94 79 SER A N 1
ATOM 573 C CA . SER A 1 79 ? -20.141 -3.916 -0.097 1 95.94 79 SER A CA 1
ATOM 574 C C . SER A 1 79 ? -18.797 -4.215 -0.753 1 95.94 79 SER A C 1
ATOM 576 O O . SER A 1 79 ? -18 -3.311 -0.959 1 95.94 79 SER A O 1
ATOM 578 N N . THR A 1 80 ? -18.547 -5.387 -1.049 1 97.81 80 THR A N 1
ATOM 579 C CA . THR A 1 80 ? -17.391 -5.812 -1.839 1 97.81 80 THR A CA 1
ATOM 580 C C . THR A 1 80 ? -17.656 -7.176 -2.479 1 97.81 80 THR A C 1
ATOM 582 O O . THR A 1 80 ? -18.266 -8.047 -1.868 1 97.81 80 THR A O 1
ATOM 585 N N . PRO A 1 81 ? -17.172 -7.352 -3.695 1 98.12 81 PRO A N 1
ATOM 586 C CA . PRO A 1 81 ? -17.188 -8.695 -4.289 1 98.12 81 PRO A CA 1
ATOM 587 C C . PRO A 1 81 ? -16.125 -9.609 -3.684 1 98.12 81 PRO A C 1
ATOM 589 O O . PRO A 1 81 ? -16.125 -10.82 -3.947 1 98.12 81 PRO A O 1
ATOM 592 N N . ILE A 1 82 ? -15.203 -9.125 -2.865 1 98.62 82 ILE A N 1
ATOM 593 C CA . ILE A 1 82 ? -14.133 -9.922 -2.291 1 98.62 82 ILE A CA 1
ATOM 594 C C . ILE A 1 82 ? -14.68 -10.789 -1.161 1 98.62 82 ILE A C 1
ATOM 596 O O . ILE A 1 82 ? -15.062 -10.281 -0.105 1 98.62 82 ILE A O 1
ATOM 600 N N . ALA A 1 83 ? -14.664 -12.055 -1.393 1 98.5 83 ALA A N 1
ATOM 601 C CA . ALA A 1 83 ? -15.219 -13.008 -0.433 1 98.5 83 ALA A CA 1
ATOM 602 C C . ALA A 1 83 ? -14.125 -13.562 0.479 1 98.5 83 ALA A C 1
ATOM 604 O O . ALA A 1 83 ? -14.414 -14.086 1.56 1 98.5 83 ALA A O 1
ATOM 605 N N . GLY A 1 84 ? -12.914 -13.461 0.045 1 98.75 84 GLY A N 1
ATOM 606 C CA . GLY A 1 84 ? -11.805 -13.953 0.835 1 98.75 84 GLY A CA 1
ATOM 607 C C . GLY A 1 84 ? -10.453 -13.562 0.273 1 98.75 84 GLY A C 1
ATOM 608 O O . GLY A 1 84 ? -10.359 -13.086 -0.861 1 98.75 84 GLY A O 1
ATOM 609 N N . VAL A 1 85 ? -9.469 -13.664 1.111 1 98.94 85 VAL A N 1
ATOM 610 C CA . VAL A 1 85 ? -8.062 -13.484 0.74 1 98.94 85 VAL A CA 1
ATOM 611 C C . VAL A 1 85 ? -7.277 -14.75 1.079 1 98.94 85 VAL A C 1
ATOM 613 O O . VAL A 1 85 ? -7.434 -15.312 2.166 1 98.94 85 VAL A O 1
ATOM 616 N N . ILE A 1 86 ? -6.512 -15.227 0.138 1 98.94 86 ILE A N 1
ATOM 617 C CA . ILE A 1 86 ? -5.672 -16.406 0.308 1 98.94 86 ILE A CA 1
ATOM 618 C C . ILE A 1 86 ? -4.199 -16.016 0.19 1 98.94 86 ILE A C 1
ATOM 620 O O . ILE A 1 86 ? -3.803 -15.359 -0.777 1 98.94 86 ILE A O 1
ATOM 624 N N . LEU A 1 87 ? -3.396 -16.375 1.166 1 98.88 87 LEU A N 1
ATOM 625 C CA . LEU A 1 87 ? -1.985 -16.016 1.16 1 98.88 87 LEU A CA 1
ATOM 626 C C . LEU A 1 87 ? -1.11 -17.219 0.819 1 98.88 87 LEU A C 1
ATOM 628 O O . LEU A 1 87 ? -1.279 -18.297 1.391 1 98.88 87 LEU A O 1
ATOM 632 N N . THR A 1 88 ? -0.16 -16.969 -0.131 1 98.38 88 THR A N 1
ATOM 633 C CA . THR A 1 88 ? 0.756 -18.031 -0.515 1 98.38 88 THR A CA 1
ATOM 634 C C . THR A 1 88 ? 2.059 -17.938 0.275 1 98.38 88 THR A C 1
ATOM 636 O O . THR A 1 88 ? 2.953 -18.781 0.108 1 98.38 88 THR A O 1
ATOM 639 N N . GLY A 1 89 ? 2.205 -16.984 1.139 1 97.25 89 GLY A N 1
ATOM 640 C CA . GLY A 1 89 ? 3.373 -16.781 1.979 1 97.25 89 GLY A CA 1
ATOM 641 C C . GLY A 1 89 ? 3.25 -15.562 2.877 1 97.25 89 GLY A C 1
ATOM 642 O O . GLY A 1 89 ? 2.197 -14.922 2.922 1 97.25 89 GLY A O 1
ATOM 643 N N . GLY A 1 90 ? 4.324 -15.305 3.604 1 96.75 90 GLY A N 1
ATOM 644 C CA . GLY A 1 90 ? 4.301 -14.203 4.555 1 96.75 90 GLY A CA 1
ATOM 645 C C . GLY A 1 90 ? 5.168 -13.031 4.133 1 96.75 90 GLY A C 1
ATOM 646 O O . GLY A 1 90 ? 5.484 -12.164 4.949 1 96.75 90 GLY A O 1
ATOM 647 N N . GLU A 1 91 ? 5.602 -12.992 2.854 1 96.62 91 GLU A N 1
ATOM 648 C CA . GLU A 1 91 ? 6.434 -11.898 2.361 1 96.62 91 GLU A CA 1
ATOM 649 C C . GLU A 1 91 ? 5.688 -10.57 2.426 1 96.62 91 GLU A C 1
ATOM 651 O O . GLU A 1 91 ? 4.457 -10.539 2.383 1 96.62 91 GLU A O 1
ATOM 656 N N . VAL A 1 92 ? 6.391 -9.5 2.471 1 97.81 92 VAL A N 1
ATOM 657 C CA . VAL A 1 92 ? 5.828 -8.156 2.531 1 97.81 92 VAL A CA 1
ATOM 658 C C . VAL A 1 92 ? 4.863 -7.945 1.366 1 97.81 92 VAL A C 1
ATOM 660 O O . VAL A 1 92 ? 3.762 -7.426 1.551 1 97.81 92 VAL A O 1
ATOM 663 N N . ASP A 1 93 ? 5.223 -8.367 0.171 1 97.75 93 ASP A N 1
ATOM 664 C CA . ASP A 1 93 ? 4.406 -8.109 -1.012 1 97.75 93 ASP A CA 1
ATOM 665 C C . ASP A 1 93 ? 3.25 -9.109 -1.101 1 97.75 93 ASP A C 1
ATOM 667 O O . ASP A 1 93 ? 2.5 -9.109 -2.078 1 97.75 93 ASP A O 1
ATOM 671 N N . THR A 1 94 ? 3.074 -9.984 -0.074 1 98.12 94 THR A N 1
ATOM 672 C CA . THR A 1 94 ? 1.965 -10.93 -0.013 1 98.12 94 THR A CA 1
ATOM 673 C C . THR A 1 94 ? 0.953 -10.508 1.049 1 98.12 94 THR A C 1
ATOM 675 O O . THR A 1 94 ? -0.242 -10.773 0.916 1 98.12 94 THR A O 1
ATOM 678 N N . VAL A 1 95 ? 1.431 -9.797 2.111 1 98.69 95 VAL A N 1
ATOM 679 C CA . VAL A 1 95 ? 0.537 -9.695 3.262 1 98.69 95 VAL A CA 1
ATOM 680 C C . VAL A 1 95 ? 0.207 -8.227 3.529 1 98.69 95 VAL A C 1
ATOM 682 O O . VAL A 1 95 ? -0.782 -7.918 4.199 1 98.69 95 VAL A O 1
ATOM 685 N N . THR A 1 96 ? 0.967 -7.281 3.055 1 98.62 96 THR A N 1
ATOM 686 C CA . THR A 1 96 ? 0.866 -5.887 3.479 1 98.62 96 THR A CA 1
ATOM 687 C C . THR A 1 96 ? -0.494 -5.305 3.102 1 98.62 96 THR A C 1
ATOM 689 O O . THR A 1 96 ? -1.057 -4.5 3.846 1 98.62 96 THR A O 1
ATOM 692 N N . GLY A 1 97 ? -0.973 -5.719 1.96 1 98.69 97 GLY A N 1
ATOM 693 C CA . GLY A 1 97 ? -2.242 -5.203 1.471 1 98.69 97 GLY A CA 1
ATOM 694 C C . GLY A 1 97 ? -3.416 -5.57 2.357 1 98.69 97 GLY A C 1
ATOM 695 O O . GLY A 1 97 ? -4.5 -4.996 2.23 1 98.69 97 GLY A O 1
ATOM 696 N N . LEU A 1 98 ? -3.281 -6.555 3.293 1 98.81 98 LEU A N 1
ATOM 697 C CA . LEU A 1 98 ? -4.312 -6.844 4.285 1 98.81 98 LEU A CA 1
ATOM 698 C C . LEU A 1 98 ? -4.688 -5.586 5.059 1 98.81 98 LEU A C 1
ATOM 700 O O . LEU A 1 98 ? -5.855 -5.395 5.414 1 98.81 98 LEU A O 1
ATOM 704 N N . LEU A 1 99 ? -3.74 -4.715 5.238 1 98.44 99 LEU A N 1
ATOM 705 C CA . LEU A 1 99 ? -3.955 -3.494 6.008 1 98.44 99 LEU A CA 1
ATOM 706 C C . LEU A 1 99 ? -4.82 -2.508 5.23 1 98.44 99 LEU A C 1
ATOM 708 O O . LEU A 1 99 ? -5.402 -1.592 5.812 1 98.44 99 LEU A O 1
ATOM 712 N N . THR A 1 100 ? -4.879 -2.645 3.914 1 97.81 100 THR A N 1
ATOM 713 C CA . THR A 1 100 ? -5.801 -1.886 3.078 1 97.81 100 THR A CA 1
ATOM 714 C C . THR A 1 100 ? -7.242 -2.322 3.328 1 97.81 100 THR A C 1
ATOM 716 O O . THR A 1 100 ? -8.164 -1.516 3.219 1 97.81 100 THR A O 1
ATOM 719 N N . LEU A 1 101 ? -7.473 -3.553 3.752 1 98.19 101 LEU A N 1
ATOM 720 C CA . LEU A 1 101 ? -8.797 -4.152 3.861 1 98.19 101 LEU A CA 1
ATOM 721 C C . LEU A 1 101 ? -9.305 -4.094 5.301 1 98.19 101 LEU A C 1
ATOM 723 O O . LEU A 1 101 ? -10.148 -4.902 5.699 1 98.19 101 LEU A O 1
ATOM 727 N N . ARG A 1 102 ? -8.891 -3.125 6.051 1 96.38 102 ARG A N 1
ATOM 728 C CA . ARG A 1 102 ? -9.125 -3.09 7.492 1 96.38 102 ARG A CA 1
ATOM 729 C C . ARG A 1 102 ? -10.453 -2.418 7.816 1 96.38 102 ARG A C 1
ATOM 731 O O . ARG A 1 102 ? -10.789 -2.227 8.984 1 96.38 102 ARG A O 1
ATOM 738 N N . GLU A 1 103 ? -11.352 -2.082 6.832 1 93.81 103 GLU A N 1
ATOM 739 C CA . GLU A 1 103 ? -12.539 -1.266 7.047 1 93.81 103 GLU A CA 1
ATOM 740 C C . GLU A 1 103 ? -13.742 -2.129 7.422 1 93.81 103 GLU A C 1
ATOM 742 O O . GLU A 1 103 ? -14.859 -1.887 6.957 1 93.81 103 GLU A O 1
ATOM 747 N N . ARG A 1 104 ? -13.555 -3.184 8.133 1 91.56 104 ARG A N 1
ATOM 748 C CA . ARG A 1 104 ? -14.555 -3.986 8.828 1 91.56 104 ARG A CA 1
ATOM 749 C C . ARG A 1 104 ? -15.531 -4.613 7.848 1 91.56 104 ARG A C 1
ATOM 751 O O . ARG A 1 104 ? -16.734 -4.652 8.102 1 91.56 104 ARG A O 1
ATOM 758 N N . GLN A 1 105 ? -15.172 -4.938 6.691 1 94.38 105 GLN A N 1
ATOM 759 C CA . GLN A 1 105 ? -15.898 -5.75 5.723 1 94.38 105 GLN A CA 1
ATOM 760 C C . GLN A 1 105 ? -15.648 -7.238 5.953 1 94.38 105 GLN A C 1
ATOM 762 O O . GLN A 1 105 ? -14.492 -7.672 6.023 1 94.38 105 GLN A O 1
ATOM 767 N N . PRO A 1 106 ? -16.719 -8.016 6.094 1 95.94 106 PRO A N 1
ATOM 768 C CA . PRO A 1 106 ? -16.516 -9.438 6.348 1 95.94 106 PRO A CA 1
ATOM 769 C C . PRO A 1 106 ? -15.945 -10.18 5.137 1 95.94 106 PRO A C 1
ATOM 771 O O . PRO A 1 106 ? -16.438 -10.016 4.02 1 95.94 106 PRO A O 1
ATOM 774 N N . PHE A 1 107 ? -14.945 -10.93 5.262 1 97.62 107 PHE A N 1
ATOM 775 C CA . PHE A 1 107 ? -14.375 -11.93 4.367 1 97.62 107 PHE A CA 1
ATOM 776 C C . PHE A 1 107 ? -13.5 -12.914 5.137 1 97.62 107 PHE A C 1
ATOM 778 O O . PHE A 1 107 ? -13.234 -12.719 6.32 1 97.62 107 PHE A O 1
ATOM 785 N N . THR A 1 108 ? -13.109 -13.992 4.527 1 98.19 108 THR A N 1
ATOM 786 C CA . THR A 1 108 ? -12.242 -14.961 5.188 1 98.19 108 THR A CA 1
ATOM 787 C C . THR A 1 108 ? -10.789 -14.766 4.77 1 98.19 108 THR A C 1
ATOM 789 O O . THR A 1 108 ? -10.508 -14.445 3.611 1 98.19 108 THR A O 1
ATOM 792 N N . LEU A 1 109 ? -9.938 -14.836 5.688 1 98.75 109 LEU A N 1
ATOM 793 C CA . LEU A 1 109 ? -8.5 -14.852 5.43 1 98.75 109 LEU A CA 1
ATOM 794 C C . LEU A 1 109 ? -7.934 -16.25 5.57 1 98.75 109 LEU A C 1
ATOM 796 O O . LEU A 1 109 ? -8.016 -16.859 6.641 1 98.75 109 LEU A O 1
ATOM 800 N N . LEU A 1 110 ? -7.398 -16.781 4.488 1 98.88 110 LEU A N 1
ATOM 801 C CA . LEU A 1 110 ? -6.918 -18.156 4.441 1 98.88 110 LEU A CA 1
ATOM 802 C C . LEU A 1 110 ? -5.406 -18.203 4.238 1 98.88 110 LEU A C 1
ATOM 804 O O . LEU A 1 110 ? -4.879 -17.531 3.35 1 98.88 110 LEU A O 1
ATOM 808 N N . ALA A 1 111 ? -4.723 -18.922 5.039 1 98.75 111 ALA A N 1
ATOM 809 C CA . ALA A 1 111 ? -3.279 -19.109 4.934 1 98.75 111 ALA A CA 1
ATOM 810 C C . ALA A 1 111 ? -2.83 -20.359 5.699 1 98.75 111 ALA A C 1
ATOM 812 O O . ALA A 1 111 ? -3.598 -20.922 6.48 1 98.75 111 ALA A O 1
ATOM 813 N N . THR A 1 112 ? -1.675 -20.844 5.434 1 98.19 112 THR A N 1
ATOM 814 C CA . THR A 1 112 ? -1.128 -21.953 6.211 1 98.19 112 THR A CA 1
ATOM 815 C C . THR A 1 112 ? -0.805 -21.5 7.637 1 98.19 112 THR A C 1
ATOM 817 O O . THR A 1 112 ? -0.637 -20.312 7.895 1 98.19 112 THR A O 1
ATOM 820 N N . PRO A 1 113 ? -0.678 -22.422 8.602 1 97.75 113 PRO A N 1
ATOM 821 C CA . PRO A 1 113 ? -0.417 -22.062 10 1 97.75 113 PRO A CA 1
ATOM 822 C C . PRO A 1 113 ? 0.859 -21.25 10.172 1 97.75 113 PRO A C 1
ATOM 824 O O . PRO A 1 113 ? 0.857 -20.234 10.883 1 97.75 113 PRO A O 1
ATOM 827 N N . PRO A 1 114 ? 1.999 -21.562 9.469 1 95.62 114 PRO A N 1
ATOM 828 C CA . PRO A 1 114 ? 3.191 -20.719 9.625 1 95.62 114 PRO A CA 1
ATOM 829 C C . PRO A 1 114 ? 2.951 -19.266 9.211 1 95.62 114 PRO A C 1
ATOM 831 O O . PRO A 1 114 ? 3.475 -18.344 9.852 1 95.62 114 PRO A O 1
ATOM 834 N N . VAL A 1 115 ? 2.188 -19.047 8.164 1 97.19 115 VAL A N 1
ATOM 835 C CA . VAL A 1 115 ? 1.907 -17.703 7.699 1 97.19 115 VAL A CA 1
ATOM 836 C C . VAL A 1 115 ? 0.992 -16.984 8.695 1 97.19 115 VAL A C 1
ATOM 838 O O . VAL A 1 115 ? 1.189 -15.805 8.992 1 97.19 115 VAL A O 1
ATOM 841 N N . LEU A 1 116 ? -0.004 -17.703 9.211 1 98.25 116 LEU A N 1
ATOM 842 C CA . LEU A 1 116 ? -0.874 -17.125 10.234 1 98.25 116 LEU A CA 1
ATOM 843 C C . LEU A 1 116 ? -0.081 -16.75 11.484 1 98.25 116 LEU A C 1
ATOM 845 O O . LEU A 1 116 ? -0.328 -15.711 12.094 1 98.25 116 LEU A O 1
ATOM 849 N N . ASP A 1 117 ? 0.894 -17.609 11.852 1 97.12 117 ASP A N 1
ATOM 850 C CA . ASP A 1 117 ? 1.771 -17.312 12.984 1 97.12 117 ASP A CA 1
ATOM 851 C C . ASP A 1 117 ? 2.559 -16.031 12.742 1 97.12 117 ASP A C 1
ATOM 853 O O . ASP A 1 117 ? 2.754 -15.234 13.664 1 97.12 117 ASP A O 1
ATOM 857 N N . LEU A 1 118 ? 3.008 -15.922 11.547 1 96.06 118 LEU A N 1
ATOM 858 C CA . LEU A 1 118 ? 3.736 -14.711 11.18 1 96.06 118 LEU A CA 1
ATOM 859 C C . LEU A 1 118 ? 2.855 -13.477 11.336 1 96.06 118 LEU A C 1
ATOM 861 O O . LEU A 1 118 ? 3.305 -12.445 11.852 1 96.06 118 LEU A O 1
ATOM 865 N N . LEU A 1 119 ? 1.585 -13.516 10.867 1 97.94 119 LEU A N 1
ATOM 866 C CA . LEU A 1 119 ? 0.656 -12.406 11.055 1 97.94 119 LEU A CA 1
ATOM 867 C C . LEU A 1 119 ? 0.45 -12.117 12.531 1 97.94 119 LEU A C 1
ATOM 869 O O . LEU A 1 119 ? 0.438 -10.953 12.945 1 97.94 119 LEU A O 1
ATOM 873 N N . ASP A 1 120 ? 0.347 -13.18 13.336 1 97.5 120 ASP A N 1
ATOM 874 C CA . ASP A 1 120 ? 0.136 -13.039 14.773 1 97.5 120 ASP A CA 1
ATOM 875 C C . ASP A 1 120 ? 1.325 -12.352 15.438 1 97.5 120 ASP A C 1
ATOM 877 O O . ASP A 1 120 ? 1.159 -11.625 16.422 1 97.5 120 ASP A O 1
ATOM 881 N N . ALA A 1 121 ? 2.473 -12.555 14.883 1 96.81 121 ALA A N 1
ATOM 882 C CA . ALA A 1 121 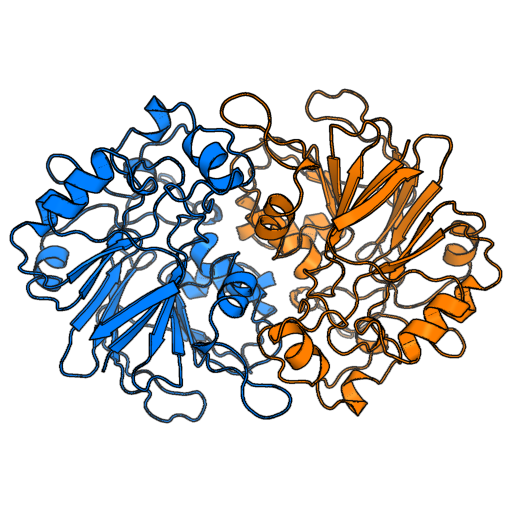? 3.697 -11.992 15.445 1 96.81 121 ALA A CA 1
ATOM 883 C C . ALA A 1 121 ? 3.818 -10.508 15.117 1 96.81 121 ALA A C 1
ATOM 885 O O . ALA A 1 121 ? 4.723 -9.828 15.609 1 96.81 121 ALA A O 1
ATOM 886 N N . ASN A 1 122 ? 2.959 -9.969 14.344 1 97.81 122 ASN A N 1
ATOM 887 C CA . ASN A 1 122 ? 2.922 -8.562 13.969 1 97.81 122 ASN A CA 1
ATOM 888 C C . ASN A 1 122 ? 1.603 -7.91 14.367 1 97.81 122 ASN A C 1
ATOM 890 O O . ASN A 1 122 ? 0.641 -7.922 13.594 1 97.81 122 ASN A O 1
ATOM 894 N N . PRO A 1 123 ? 1.563 -7.16 15.461 1 97.19 123 PRO A N 1
ATOM 895 C CA . PRO A 1 123 ? 0.327 -6.609 16.016 1 97.19 123 PRO A CA 1
ATOM 896 C C . PRO A 1 123 ? -0.412 -5.703 15.039 1 97.19 123 PRO A C 1
ATOM 898 O O . PRO A 1 123 ? -1.635 -5.562 15.125 1 97.19 123 PRO A O 1
ATOM 901 N N . ILE A 1 124 ? 0.239 -5.133 14.102 1 97.94 124 ILE A N 1
ATOM 902 C CA . ILE A 1 124 ? -0.395 -4.191 13.188 1 97.94 124 ILE A CA 1
ATOM 903 C C . ILE A 1 124 ? -1.496 -4.898 12.398 1 97.94 124 ILE A C 1
ATOM 905 O O . ILE A 1 124 ? -2.492 -4.281 12.023 1 9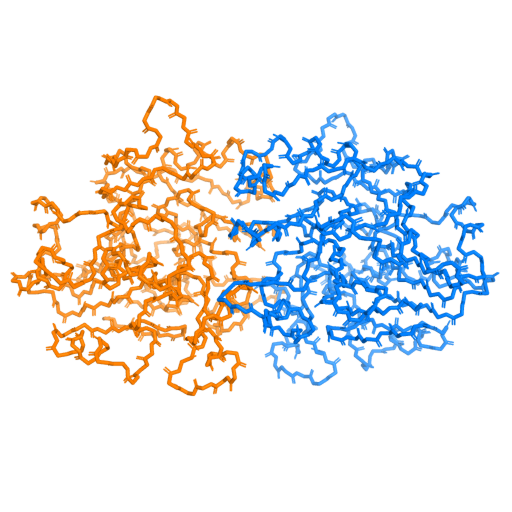7.94 124 ILE A O 1
ATOM 909 N N . PHE A 1 125 ? -1.42 -6.203 12.219 1 98.38 125 PHE A N 1
ATOM 910 C CA . PHE A 1 125 ? -2.4 -6.93 11.422 1 98.38 125 PHE A CA 1
ATOM 911 C C . PHE A 1 125 ? -3.678 -7.172 12.219 1 98.38 125 PHE A C 1
ATOM 913 O O . PHE A 1 125 ? -4.688 -7.609 11.664 1 98.38 125 PHE A O 1
ATOM 920 N N . GLU A 1 126 ? -3.67 -6.812 13.484 1 96.75 126 GLU A N 1
ATOM 921 C CA . GLU A 1 126 ? -4.902 -6.844 14.266 1 96.75 126 GLU A CA 1
ATOM 922 C C . GLU A 1 126 ? -5.844 -5.719 13.859 1 96.75 126 GLU A C 1
ATOM 924 O O . GLU A 1 126 ? -6.984 -5.652 14.328 1 96.75 126 GLU A O 1
ATOM 929 N N . ALA A 1 127 ? -5.359 -4.879 12.984 1 95.75 127 ALA A N 1
ATOM 930 C CA . ALA A 1 127 ? -6.266 -3.914 12.367 1 95.75 127 ALA A CA 1
ATOM 931 C C . ALA A 1 127 ? -7.426 -4.617 11.664 1 95.75 127 ALA A C 1
ATOM 933 O O . ALA A 1 127 ? -8.5 -4.035 11.484 1 95.75 127 ALA A O 1
ATOM 934 N N . LEU A 1 128 ? -7.176 -5.84 11.18 1 96.94 128 LEU A N 1
ATOM 935 C CA . LEU A 1 128 ? -8.25 -6.699 10.703 1 96.94 128 LEU A CA 1
ATOM 936 C C . LEU A 1 128 ? -8.898 -7.457 11.859 1 96.94 128 LEU A C 1
ATOM 938 O O . LEU A 1 128 ? -8.344 -8.445 12.352 1 96.94 128 LEU A O 1
ATOM 942 N N . ASP A 1 129 ? -10.023 -6.969 12.25 1 95.38 129 ASP A N 1
ATOM 943 C CA . ASP A 1 129 ? -10.742 -7.562 13.367 1 95.38 129 ASP A CA 1
ATOM 944 C C . ASP A 1 129 ? -11.062 -9.031 13.102 1 95.38 129 ASP A C 1
ATOM 946 O O . ASP A 1 129 ? -11.797 -9.352 12.156 1 95.38 129 ASP A O 1
ATOM 950 N N . ARG A 1 130 ? -10.656 -9.953 13.914 1 96.19 130 ARG A N 1
ATOM 951 C CA . ARG A 1 130 ? -10.781 -11.383 13.688 1 96.19 130 ARG A CA 1
ATOM 952 C C . ARG A 1 130 ? -12.234 -11.836 13.781 1 96.19 130 ARG A C 1
ATOM 954 O O . ARG A 1 130 ? -12.602 -12.883 13.242 1 96.19 130 ARG A O 1
ATOM 961 N N . SER A 1 131 ? -13.07 -11.055 14.516 1 96.25 131 SER A N 1
ATOM 962 C CA . SER A 1 131 ? -14.492 -11.383 14.617 1 96.25 131 SER A CA 1
ATOM 963 C C . SER A 1 131 ? -15.219 -11.07 13.312 1 96.25 131 SER A C 1
ATOM 965 O O . SER A 1 131 ? -16.297 -11.609 13.047 1 96.25 131 SER A O 1
ATOM 967 N N . ILE A 1 132 ? -14.648 -10.242 12.484 1 96.19 132 ILE A N 1
ATOM 968 C CA . ILE A 1 132 ? -15.227 -9.836 11.203 1 96.19 132 ILE A CA 1
ATOM 969 C C . ILE A 1 132 ? -14.516 -10.562 10.062 1 96.19 132 ILE A C 1
ATOM 971 O O . ILE A 1 132 ? -15.164 -11.023 9.117 1 96.19 132 ILE A O 1
ATOM 975 N N . VAL A 1 133 ? -13.164 -10.664 10.18 1 97.75 133 VAL A N 1
ATOM 976 C CA . VAL A 1 133 ? -12.32 -11.359 9.211 1 97.75 133 VAL A CA 1
ATOM 977 C C . VAL A 1 133 ? -11.625 -12.539 9.883 1 97.75 133 VAL A C 1
ATOM 979 O O . VAL A 1 133 ? -10.492 -12.422 10.352 1 97.75 133 VAL A O 1
ATOM 982 N N . PRO A 1 134 ? -12.32 -13.648 9.992 1 97.81 134 PRO A N 1
ATOM 983 C CA . PRO A 1 134 ? -11.688 -14.812 10.617 1 97.81 134 PRO A CA 1
ATOM 984 C C . PRO A 1 134 ? -10.477 -15.312 9.844 1 97.81 134 PRO A C 1
ATOM 986 O O . PRO A 1 134 ? -10.469 -15.281 8.609 1 97.81 134 PRO A O 1
ATOM 989 N N . ARG A 1 135 ? -9.484 -15.727 10.531 1 98.56 135 ARG A N 1
ATOM 990 C CA . ARG A 1 135 ? -8.32 -16.406 9.984 1 98.56 135 ARG A CA 1
ATOM 991 C C . ARG A 1 135 ? -8.516 -17.922 9.977 1 98.56 135 ARG A C 1
ATOM 993 O O . ARG A 1 135 ? -8.742 -18.531 11.023 1 98.56 135 ARG A O 1
ATOM 1000 N N . VAL A 1 136 ? -8.469 -18.484 8.82 1 98.38 136 VAL A N 1
ATOM 1001 C CA . VAL A 1 136 ? -8.766 -19.891 8.633 1 98.38 136 VAL A CA 1
ATOM 1002 C C . VAL A 1 136 ? -7.504 -20.641 8.188 1 98.38 136 VAL A C 1
ATOM 1004 O O . VAL A 1 136 ? -6.953 -20.344 7.125 1 98.38 136 VAL A O 1
ATOM 1007 N N . PRO A 1 137 ? -7.012 -21.578 8.969 1 98.69 137 PRO A N 1
ATOM 1008 C CA . PRO A 1 137 ? -5.801 -22.312 8.594 1 98.69 137 PRO A CA 1
ATOM 1009 C C . PRO A 1 137 ? -6.035 -23.297 7.445 1 98.69 137 PRO A C 1
ATOM 1011 O O . PRO A 1 137 ? -7.055 -24 7.426 1 98.69 137 PRO A O 1
ATOM 1014 N N . LEU A 1 138 ? -5.195 -23.234 6.496 1 98.5 138 LEU A N 1
ATOM 1015 C CA . LEU A 1 138 ? -5.164 -24.203 5.406 1 98.5 138 LEU A CA 1
ATOM 1016 C C . LEU A 1 138 ? -4.145 -25.312 5.684 1 98.5 138 LEU A C 1
ATOM 1018 O O . LEU A 1 138 ? -2.998 -25.016 6.039 1 98.5 138 LEU A O 1
ATOM 1022 N N . ALA A 1 139 ? -4.547 -26.516 5.535 1 98.25 139 ALA A N 1
ATOM 1023 C CA . ALA A 1 139 ? -3.633 -27.656 5.676 1 98.25 139 ALA A CA 1
ATOM 1024 C C . ALA A 1 139 ? -3.023 -28.031 4.332 1 98.25 139 ALA A C 1
ATOM 1026 O O . ALA A 1 139 ? -3.73 -28.125 3.326 1 98.25 139 ALA A O 1
ATOM 1027 N N . LEU A 1 140 ? -1.754 -28.266 4.355 1 98.25 140 LEU A N 1
ATOM 1028 C CA . LEU A 1 140 ? -1.068 -28.641 3.123 1 98.25 140 LEU A CA 1
ATOM 1029 C C . LEU A 1 140 ? -1.652 -29.922 2.555 1 98.25 140 LEU A C 1
ATOM 1031 O O . LEU A 1 140 ? -1.967 -30.859 3.303 1 98.25 140 LEU A O 1
ATOM 1035 N N . ASP A 1 141 ? -1.812 -29.922 1.261 1 98.25 141 ASP A N 1
ATOM 1036 C CA . ASP A 1 141 ? -2.201 -31.078 0.46 1 98.25 141 ASP A CA 1
ATOM 1037 C C . ASP A 1 141 ? -3.602 -31.547 0.834 1 98.25 141 ASP A C 1
ATOM 1039 O O . ASP A 1 141 ? -3.941 -32.719 0.612 1 98.25 141 ASP A O 1
ATOM 1043 N N . GLN A 1 142 ? -4.383 -30.75 1.477 1 98.5 142 GLN A N 1
ATOM 1044 C CA . GLN A 1 142 ? -5.777 -31.031 1.792 1 98.5 142 GLN A CA 1
ATOM 1045 C C . GLN A 1 142 ? -6.711 -30.078 1.052 1 98.5 142 GLN A C 1
ATOM 1047 O O . GLN A 1 142 ? -6.602 -28.859 1.198 1 98.5 142 GLN A O 1
ATOM 1052 N N . PRO A 1 143 ? -7.59 -30.672 0.275 1 98.62 143 PRO A N 1
ATOM 1053 C CA . PRO A 1 143 ? -8.547 -29.797 -0.421 1 98.62 143 PRO A CA 1
ATOM 1054 C C . PRO A 1 143 ? -9.406 -28.984 0.538 1 98.62 143 PRO A C 1
ATOM 1056 O O . PRO A 1 143 ? -9.789 -29.484 1.603 1 98.62 143 PRO A O 1
ATOM 1059 N N . PHE A 1 144 ? -9.648 -27.766 0.222 1 98.75 144 PHE A N 1
ATOM 1060 C CA . PHE A 1 144 ? -10.5 -26.844 0.953 1 98.75 144 PHE A CA 1
ATOM 1061 C C . PHE A 1 144 ? -11.555 -26.234 0.033 1 98.75 144 PHE A C 1
ATOM 1063 O O . PHE A 1 144 ? -11.219 -25.484 -0.885 1 98.75 144 PHE A O 1
ATOM 1070 N N . ALA A 1 145 ? -12.812 -26.578 0.25 1 98.69 145 ALA A N 1
ATOM 1071 C CA . ALA A 1 145 ? -13.898 -25.984 -0.526 1 98.69 145 ALA A CA 1
ATOM 1072 C C . ALA A 1 145 ? -14.156 -24.547 -0.093 1 98.69 145 ALA A C 1
ATOM 1074 O O . ALA A 1 145 ? -14.531 -24.297 1.056 1 98.69 145 ALA A O 1
ATOM 1075 N N . LEU A 1 146 ? -14.008 -23.609 -0.987 1 98.69 146 LEU A N 1
ATOM 1076 C CA . LEU A 1 146 ? -14.211 -22.203 -0.655 1 98.69 146 LEU A CA 1
ATOM 1077 C C . LEU A 1 146 ? -15.695 -21.906 -0.434 1 98.69 146 LEU A C 1
ATOM 1079 O O . LEU A 1 146 ? -16.547 -22.469 -1.126 1 98.69 146 LEU A O 1
ATOM 1083 N N . ALA A 1 147 ? -15.906 -21.062 0.466 1 97.88 147 ALA A N 1
ATOM 1084 C CA . ALA A 1 147 ? -17.266 -20.641 0.785 1 97.88 147 ALA A CA 1
ATOM 1085 C C . ALA A 1 147 ? -17.375 -19.109 0.812 1 97.88 147 ALA A C 1
ATOM 1087 O O . ALA A 1 147 ? -16.406 -18.422 1.087 1 97.88 147 ALA A O 1
ATOM 1088 N N . LEU A 1 148 ? -18.531 -18.672 0.469 1 95.56 148 LEU A N 1
ATOM 1089 C CA . LEU A 1 148 ? -18.828 -17.25 0.621 1 95.56 148 LEU A CA 1
ATOM 1090 C C . LEU A 1 148 ? -19.062 -16.906 2.088 1 95.56 148 LEU A C 1
ATOM 1092 O O . LEU A 1 148 ? -19.172 -17.797 2.934 1 95.56 148 LEU A O 1
ATOM 1096 N N . PRO A 1 149 ? -19.047 -15.609 2.398 1 88.62 149 PRO A N 1
ATOM 1097 C CA . PRO A 1 149 ? -19.203 -15.203 3.799 1 88.62 149 PRO A CA 1
ATOM 1098 C C . PRO A 1 149 ? -20.484 -15.734 4.43 1 88.62 149 PRO A C 1
ATOM 1100 O O . PRO A 1 149 ? -20.547 -15.961 5.641 1 88.62 149 PRO A O 1
ATOM 1103 N N . ASP A 1 150 ? -21.516 -16.031 3.643 1 90.88 150 ASP A N 1
ATOM 1104 C CA . ASP A 1 150 ? -22.781 -16.516 4.184 1 90.88 150 ASP A CA 1
ATOM 1105 C C . ASP A 1 150 ? -22.797 -18.047 4.246 1 90.88 150 ASP A C 1
ATOM 1107 O O . ASP A 1 150 ? -23.812 -18.656 4.574 1 90.88 150 ASP A O 1
ATOM 1111 N N . GLY A 1 151 ? -21.641 -18.625 3.852 1 93.5 151 GLY A N 1
ATOM 1112 C CA . GLY A 1 151 ? -21.5 -20.062 3.963 1 93.5 151 GLY A CA 1
ATOM 1113 C C . GLY A 1 151 ? -21.812 -20.797 2.666 1 93.5 151 GLY A C 1
ATOM 1114 O O . GLY A 1 151 ? -21.547 -21.984 2.545 1 93.5 151 GLY A O 1
ATOM 1115 N N . THR A 1 152 ? -22.344 -20.078 1.689 1 96.19 152 THR A N 1
ATOM 1116 C CA . THR A 1 152 ? -22.656 -20.703 0.406 1 96.19 152 THR A CA 1
ATOM 1117 C C . THR A 1 152 ? -21.375 -21.125 -0.312 1 96.19 152 THR A C 1
ATOM 1119 O O . THR A 1 152 ? -20.375 -20.422 -0.255 1 96.19 152 THR A O 1
ATOM 1122 N N . PRO A 1 153 ? -21.453 -22.297 -0.923 1 96.75 153 PRO A N 1
ATOM 1123 C CA . PRO A 1 153 ? -20.281 -22.719 -1.69 1 96.75 153 PRO A CA 1
ATOM 1124 C C . PRO A 1 153 ? -19.906 -21.719 -2.791 1 96.75 153 PRO A C 1
ATOM 1126 O O . PRO A 1 153 ? -20.781 -21.219 -3.494 1 96.75 153 PRO A O 1
ATOM 1129 N N . ALA A 1 154 ? -18.641 -21.5 -2.959 1 97.5 154 ALA A N 1
ATOM 1130 C CA . ALA A 1 154 ? -18.172 -20.516 -3.939 1 97.5 154 ALA A CA 1
ATOM 1131 C C . ALA A 1 154 ? -17.922 -21.172 -5.293 1 97.5 154 ALA A C 1
ATOM 1133 O O . ALA A 1 154 ? -17.656 -20.484 -6.281 1 97.5 154 ALA A O 1
ATOM 1134 N N . GLY A 1 155 ? -17.938 -22.5 -5.359 1 97.38 155 GLY A N 1
ATOM 1135 C CA . GLY A 1 155 ? -17.781 -23.203 -6.617 1 97.38 155 GLY A CA 1
ATOM 1136 C C . GLY A 1 155 ? -16.344 -23.516 -6.961 1 97.38 155 GLY A C 1
ATOM 1137 O O . GLY A 1 155 ? -16.031 -23.891 -8.086 1 97.38 155 GLY A O 1
ATOM 1138 N N . LEU A 1 156 ? -15.438 -23.25 -6.02 1 98.56 156 LEU A N 1
ATOM 1139 C CA . LEU A 1 156 ? -14.016 -23.531 -6.211 1 98.56 156 LEU A CA 1
ATOM 1140 C C . LEU A 1 156 ? -13.445 -24.297 -5.02 1 98.56 156 LEU A C 1
ATOM 1142 O O . LEU A 1 156 ? -13.852 -24.047 -3.877 1 98.56 156 LEU A O 1
ATOM 1146 N N . THR A 1 157 ? -12.609 -25.203 -5.305 1 98.81 157 THR A N 1
ATOM 1147 C CA . THR A 1 157 ? -11.797 -25.891 -4.297 1 98.81 157 THR A CA 1
ATOM 1148 C C . THR A 1 157 ? -10.312 -25.547 -4.484 1 98.81 157 THR A C 1
ATOM 1150 O O . THR A 1 157 ? -9.82 -25.531 -5.609 1 98.81 157 THR A O 1
ATOM 1153 N N . ILE A 1 158 ? -9.695 -25.219 -3.369 1 98.88 158 ILE A N 1
ATOM 1154 C CA . ILE A 1 158 ? -8.266 -24.953 -3.434 1 98.88 158 ILE A CA 1
ATOM 1155 C C . ILE A 1 158 ? -7.496 -25.984 -2.619 1 98.88 158 ILE A C 1
ATOM 1157 O O . ILE A 1 158 ? -8.023 -26.531 -1.649 1 98.88 158 ILE A O 1
ATOM 1161 N N . THR A 1 159 ? -6.305 -26.297 -3.018 1 98.88 159 THR A N 1
ATOM 1162 C CA . THR A 1 159 ? -5.379 -27.156 -2.285 1 98.88 159 THR A CA 1
ATOM 1163 C C . THR A 1 159 ? -3.998 -26.516 -2.205 1 98.88 159 THR A C 1
ATOM 1165 O O . THR A 1 159 ? -3.293 -26.422 -3.213 1 98.88 159 THR A O 1
ATOM 1168 N N . PRO A 1 160 ? -3.67 -26.047 -1.001 1 98.75 160 PRO A N 1
ATOM 1169 C CA . PRO A 1 160 ? -2.305 -25.547 -0.845 1 98.75 160 PRO A CA 1
ATOM 1170 C C . PRO A 1 160 ? -1.261 -26.656 -0.833 1 98.75 160 PRO A C 1
ATOM 1172 O O . PRO A 1 160 ? -1.521 -27.75 -0.315 1 98.75 160 PRO A O 1
ATOM 1175 N N . PHE A 1 161 ? -0.15 -26.422 -1.404 1 98.5 161 PHE A N 1
ATOM 1176 C CA . PHE A 1 161 ? 0.965 -27.359 -1.346 1 98.5 161 PHE A CA 1
ATOM 1177 C C . PHE A 1 161 ? 2.291 -26.609 -1.22 1 98.5 161 PHE A C 1
ATOM 1179 O O . PHE A 1 161 ? 2.434 -25.5 -1.729 1 98.5 161 PHE A O 1
ATOM 1186 N N . ALA A 1 162 ? 3.229 -27.219 -0.532 1 97.31 162 ALA A N 1
ATOM 1187 C CA . ALA A 1 162 ? 4.523 -26.578 -0.301 1 97.31 162 ALA A CA 1
ATOM 1188 C C . ALA A 1 162 ? 5.344 -26.531 -1.586 1 97.31 162 ALA A C 1
ATOM 1190 O O . ALA A 1 162 ? 5.344 -27.484 -2.369 1 97.31 162 ALA A O 1
ATOM 1191 N N . VAL A 1 163 ? 5.965 -25.453 -1.849 1 97.12 163 VAL A N 1
ATOM 1192 C CA . VAL A 1 163 ? 6.98 -25.344 -2.891 1 97.12 163 VAL A CA 1
ATOM 1193 C C . VAL A 1 163 ? 8.289 -24.859 -2.279 1 97.12 163 VAL A C 1
ATOM 1195 O O . VAL A 1 163 ? 8.297 -24.188 -1.239 1 97.12 163 VAL A O 1
ATOM 1198 N N . PRO A 1 164 ? 9.445 -25.266 -2.863 1 95.88 164 PRO A N 1
ATOM 1199 C CA . PRO A 1 164 ? 10.719 -24.75 -2.342 1 95.88 164 PRO A CA 1
ATOM 1200 C C . PRO A 1 164 ? 10.789 -23.219 -2.365 1 95.88 164 PRO A C 1
ATOM 1202 O O . PRO A 1 164 ? 10.508 -22.609 -3.395 1 95.88 164 PRO A O 1
ATOM 1205 N N . GLY A 1 165 ? 11.078 -22.625 -1.263 1 93.75 165 GLY A N 1
ATOM 1206 C CA . GLY A 1 165 ? 11.172 -21.172 -1.146 1 93.75 165 GLY A CA 1
ATOM 1207 C C . GLY A 1 165 ? 11.883 -20.719 0.116 1 93.75 165 GLY A C 1
ATOM 1208 O O . GLY A 1 165 ? 12.391 -21.547 0.875 1 93.75 165 GLY A O 1
ATOM 1209 N N . LYS A 1 166 ? 11.984 -19.453 0.275 1 89.25 166 LYS A N 1
ATOM 1210 C CA . LYS A 1 166 ? 12.641 -18.859 1.433 1 89.25 166 LYS A CA 1
ATOM 1211 C C . LYS A 1 166 ? 11.625 -18.219 2.371 1 89.25 166 LYS A C 1
ATOM 1213 O O . LYS A 1 166 ? 10.539 -17.812 1.94 1 89.25 166 LYS A O 1
ATOM 1218 N N . VAL A 1 167 ? 12.047 -18.172 3.629 1 85.88 167 VAL A N 1
ATOM 1219 C CA . VAL A 1 167 ? 11.258 -17.406 4.59 1 85.88 167 VAL A CA 1
ATOM 1220 C C . VAL A 1 167 ? 11.477 -15.914 4.379 1 85.88 167 VAL A C 1
ATOM 1222 O O . VAL A 1 167 ? 12.562 -15.492 3.969 1 85.88 167 VAL A O 1
ATOM 1225 N N . PRO A 1 168 ? 10.445 -15.172 4.652 1 87.19 168 PRO A N 1
ATOM 1226 C CA . PRO A 1 168 ? 10.633 -13.727 4.5 1 87.19 168 PRO A CA 1
ATOM 1227 C C . PRO A 1 168 ? 11.805 -13.195 5.32 1 87.19 168 PRO A C 1
ATOM 1229 O O . PRO A 1 168 ? 12.062 -13.688 6.422 1 87.19 168 PRO A O 1
ATOM 1232 N N . LEU A 1 169 ? 12.383 -12.172 4.824 1 81.38 169 LEU A N 1
ATOM 1233 C CA . LEU A 1 169 ? 13.578 -11.594 5.426 1 81.38 169 LEU A CA 1
ATOM 1234 C C . LEU A 1 169 ? 13.32 -11.188 6.875 1 81.38 169 LEU A C 1
ATOM 1236 O O . LEU A 1 169 ? 14.125 -11.477 7.758 1 81.38 169 LEU A O 1
ATOM 1240 N N . TYR A 1 170 ? 12.242 -10.562 7.168 1 88.94 170 TYR A N 1
ATOM 1241 C CA . TYR A 1 170 ? 11.953 -10.016 8.492 1 88.94 170 TYR A CA 1
ATOM 1242 C C . TYR A 1 170 ? 11.625 -11.133 9.477 1 88.94 170 TYR A C 1
ATOM 1244 O O . TYR A 1 170 ? 11.539 -10.898 10.688 1 88.94 170 TYR A O 1
ATOM 1252 N N . ALA A 1 171 ? 11.453 -12.344 8.945 1 85.25 171 ALA A N 1
ATOM 1253 C CA . ALA A 1 171 ? 11.125 -13.492 9.789 1 85.25 171 ALA A CA 1
ATOM 1254 C C . ALA A 1 171 ? 12.305 -14.461 9.891 1 85.25 171 ALA A C 1
ATOM 1256 O O . ALA A 1 171 ? 12.195 -15.516 10.508 1 85.25 171 ALA A O 1
ATOM 1257 N N . GLU A 1 172 ? 13.336 -14.078 9.172 1 81.81 172 GLU A N 1
ATOM 1258 C CA . GLU A 1 172 ? 14.516 -14.938 9.195 1 81.81 172 GLU A CA 1
ATOM 1259 C C . GLU A 1 172 ? 15.078 -15.07 10.609 1 81.81 172 GLU A C 1
ATOM 1261 O O . GLU A 1 172 ? 15.125 -14.094 11.359 1 81.81 172 GLU A O 1
ATOM 1266 N N . SER A 1 173 ? 15.227 -16.266 10.961 1 76.81 173 SER A N 1
ATOM 1267 C CA . SER A 1 173 ? 15.812 -16.578 12.266 1 76.81 173 SER A CA 1
ATOM 1268 C C . SER A 1 173 ? 16.734 -17.797 12.18 1 76.81 173 SER A C 1
ATOM 1270 O O . SER A 1 173 ? 16.656 -18.562 11.219 1 76.81 173 SER A O 1
ATOM 1272 N N . GLY A 1 174 ? 17.672 -17.891 12.992 1 70.56 174 GLY A N 1
ATOM 1273 C CA . GLY A 1 174 ? 18.484 -19.094 13.086 1 70.56 174 GLY A CA 1
ATOM 1274 C C . GLY A 1 174 ? 19.812 -18.984 12.367 1 70.56 174 GLY A C 1
ATOM 1275 O O . GLY A 1 174 ? 20.188 -17.906 11.914 1 70.56 174 GLY A O 1
ATOM 1276 N N . PRO A 1 175 ? 20.562 -20 12.211 1 74.38 175 PRO A N 1
ATOM 1277 C CA . PRO A 1 175 ? 21.938 -20 11.742 1 74.38 175 PRO A CA 1
ATOM 1278 C C . PRO A 1 175 ? 22.062 -19.875 10.227 1 74.38 175 PRO A C 1
ATOM 1280 O O . PRO A 1 175 ? 23.062 -19.375 9.719 1 74.38 175 PRO A O 1
ATOM 1283 N N . ASP A 1 176 ? 20.953 -20.344 9.438 1 78 176 ASP A N 1
ATOM 1284 C CA . ASP A 1 176 ? 20.969 -20.234 7.98 1 78 176 ASP A CA 1
ATOM 1285 C C . ASP A 1 176 ? 19.688 -19.562 7.461 1 78 176 ASP A C 1
ATOM 1287 O O . ASP A 1 176 ? 18.859 -20.203 6.836 1 78 176 ASP A O 1
ATOM 1291 N N . PRO A 1 177 ? 19.688 -18.328 7.629 1 69.94 177 PRO A N 1
ATOM 1292 C CA . PRO A 1 177 ? 18.422 -17.641 7.32 1 69.94 177 PRO A CA 1
ATOM 1293 C C . PRO A 1 177 ? 18.109 -17.625 5.824 1 69.94 177 PRO A C 1
ATOM 1295 O O . PRO A 1 177 ? 16.953 -17.453 5.438 1 69.94 177 PRO A O 1
ATOM 1298 N N . ALA A 1 178 ? 19.109 -17.938 4.973 1 73.56 178 ALA A N 1
ATOM 1299 C CA . ALA A 1 178 ? 18.875 -17.891 3.531 1 73.56 178 ALA A CA 1
ATOM 1300 C C . ALA A 1 178 ? 18.578 -19.297 2.99 1 73.56 178 ALA A C 1
ATOM 1302 O O . ALA A 1 178 ? 18.469 -19.484 1.776 1 73.56 178 ALA A O 1
ATOM 1303 N N . ALA A 1 179 ? 18.219 -20.188 3.865 1 83.06 179 ALA A N 1
ATOM 1304 C CA . ALA A 1 179 ? 18 -21.562 3.43 1 83.06 179 ALA A CA 1
ATOM 1305 C C . ALA A 1 179 ? 16.688 -21.703 2.664 1 83.06 179 ALA A C 1
ATOM 1307 O O . ALA A 1 179 ? 15.68 -21.078 3.033 1 83.06 179 ALA A O 1
ATOM 1308 N N . ILE A 1 180 ? 16.719 -22.469 1.566 1 86.25 180 ILE A N 1
ATOM 1309 C CA . ILE A 1 180 ? 15.5 -22.875 0.858 1 86.25 180 ILE A CA 1
ATOM 1310 C C . ILE A 1 180 ? 14.789 -23.984 1.627 1 86.25 180 ILE A C 1
ATOM 1312 O O . ILE A 1 180 ? 15.406 -25 1.975 1 86.25 180 ILE A O 1
ATOM 1316 N N . VAL A 1 181 ? 13.57 -23.75 1.942 1 86.94 181 VAL A N 1
ATOM 1317 C CA . VAL A 1 181 ? 12.805 -24.719 2.713 1 86.94 181 VAL A CA 1
ATOM 1318 C C . VAL A 1 181 ? 11.516 -25.062 1.97 1 86.94 181 VAL A C 1
ATOM 1320 O O . VAL A 1 181 ? 11.109 -24.344 1.051 1 86.94 181 VAL A O 1
ATOM 1323 N N . GLU A 1 182 ? 11 -26.203 2.299 1 90 182 GLU A N 1
ATOM 1324 C CA . GLU A 1 182 ? 9.719 -26.656 1.771 1 90 182 GLU A CA 1
ATOM 1325 C C . GLU A 1 182 ? 8.781 -27.094 2.893 1 90 182 GLU A C 1
ATOM 1327 O O . GLU A 1 182 ? 8.43 -28.281 2.986 1 90 182 GLU A O 1
ATOM 1332 N N . ASN A 1 183 ? 8.375 -26.125 3.748 1 85.75 183 ASN A N 1
ATOM 1333 C CA . ASN A 1 183 ? 7.68 -26.453 4.988 1 85.75 183 ASN A CA 1
ATOM 1334 C C . ASN A 1 183 ? 6.336 -25.734 5.078 1 85.75 183 ASN A C 1
ATOM 1336 O O . ASN A 1 183 ? 5.727 -25.688 6.148 1 85.75 183 ASN A O 1
ATOM 1340 N N . GLY A 1 184 ? 5.973 -25.078 3.965 1 86.94 184 GLY A N 1
ATOM 1341 C CA . GLY A 1 184 ? 4.664 -24.453 3.957 1 86.94 184 GLY A CA 1
ATOM 1342 C C . GLY A 1 184 ? 4.727 -22.938 4.137 1 86.94 184 GLY A C 1
ATOM 1343 O O . GLY A 1 184 ? 3.705 -22.266 4.059 1 86.94 184 GLY A O 1
ATOM 1344 N N . GLU A 1 185 ? 5.879 -22.391 4.305 1 88.88 185 GLU A N 1
ATOM 1345 C CA . GLU A 1 185 ? 6.023 -20.938 4.363 1 88.88 185 GLU A CA 1
ATOM 1346 C C . GLU A 1 185 ? 5.852 -20.312 2.986 1 88.88 185 GLU A C 1
ATOM 1348 O O . GLU A 1 185 ? 5.395 -19.172 2.869 1 88.88 185 GLU A O 1
ATOM 1353 N N . THR A 1 186 ? 6.242 -21.031 2.027 1 94.19 186 THR A N 1
ATOM 1354 C CA . THR A 1 186 ? 5.969 -20.719 0.627 1 94.19 186 THR A CA 1
ATOM 1355 C C . THR A 1 186 ? 5.141 -21.828 -0.018 1 94.19 186 THR A C 1
ATOM 1357 O O . THR A 1 186 ? 5.527 -23 0.011 1 94.19 186 THR A O 1
ATOM 1360 N N . ILE A 1 187 ? 3.994 -21.438 -0.53 1 97.88 187 ILE A N 1
ATOM 1361 C CA . ILE A 1 187 ? 3.139 -22.484 -1.073 1 97.88 187 ILE A CA 1
ATOM 1362 C C . ILE A 1 187 ? 2.691 -22.109 -2.484 1 97.88 187 ILE A C 1
ATOM 1364 O O . ILE A 1 187 ? 2.732 -20.938 -2.861 1 97.88 187 ILE A O 1
ATOM 1368 N N . GLY A 1 188 ? 2.375 -23.094 -3.297 1 98.5 188 GLY A N 1
ATOM 1369 C CA . GLY A 1 188 ? 1.494 -22.969 -4.445 1 98.5 188 GLY A CA 1
ATOM 1370 C C . GLY A 1 188 ? 0.046 -23.297 -4.125 1 98.5 188 GLY A C 1
ATOM 1371 O O . GLY A 1 188 ? -0.254 -23.828 -3.057 1 98.5 188 GLY A O 1
ATOM 1372 N N . LEU A 1 189 ? -0.812 -22.859 -4.988 1 98.81 189 LEU A N 1
ATOM 1373 C CA . LEU A 1 189 ? -2.242 -23.094 -4.832 1 98.81 189 LEU A CA 1
ATOM 1374 C C . LEU A 1 189 ? -2.809 -23.828 -6.047 1 98.81 189 LEU A C 1
ATOM 1376 O O . LEU A 1 189 ? -2.713 -23.328 -7.172 1 98.81 189 LEU A O 1
ATOM 1380 N N . ALA A 1 190 ? -3.283 -25.047 -5.828 1 98.81 190 ALA A N 1
ATOM 1381 C CA . ALA A 1 190 ? -4.125 -25.703 -6.828 1 98.81 190 ALA A CA 1
ATOM 1382 C C . ALA A 1 190 ? -5.574 -25.234 -6.715 1 98.81 190 ALA A C 1
ATOM 1384 O O . ALA A 1 190 ? -6.113 -25.125 -5.613 1 98.81 190 ALA A O 1
ATOM 1385 N N . MET A 1 191 ? -6.184 -24.891 -7.797 1 98.75 191 MET A N 1
ATOM 1386 C CA . MET A 1 191 ? -7.57 -24.422 -7.84 1 98.75 191 MET A CA 1
ATOM 1387 C C . MET A 1 191 ? -8.375 -25.234 -8.852 1 98.75 191 MET A C 1
ATOM 1389 O O . MET A 1 191 ? -7.883 -25.547 -9.945 1 98.75 191 MET A O 1
ATOM 1393 N N . THR A 1 192 ? -9.617 -25.609 -8.516 1 98.62 192 THR A N 1
ATOM 1394 C CA . THR A 1 192 ? -10.43 -26.359 -9.461 1 98.62 192 THR A CA 1
ATOM 1395 C C . THR A 1 192 ? -11.914 -26.062 -9.258 1 98.62 192 THR A C 1
ATOM 1397 O O . THR A 1 192 ? -12.344 -25.781 -8.133 1 98.62 192 THR A O 1
ATOM 1400 N N . ASP A 1 193 ? -12.664 -26.047 -10.328 1 97.94 193 ASP A N 1
ATOM 1401 C CA . ASP A 1 193 ? -14.117 -25.969 -10.289 1 97.94 193 ASP A CA 1
ATOM 1402 C C . ASP A 1 193 ? -14.734 -27.359 -10.422 1 97.94 193 ASP A C 1
ATOM 1404 O O . ASP A 1 193 ? -15.938 -27.5 -10.672 1 97.94 193 ASP A O 1
ATOM 1408 N N . GLY A 1 194 ? -13.898 -28.422 -10.281 1 97.12 194 GLY A N 1
ATOM 1409 C CA . GLY A 1 194 ? -14.336 -29.797 -10.469 1 97.12 194 GLY A CA 1
ATOM 1410 C C . GLY A 1 194 ? -14.047 -30.344 -11.859 1 97.12 194 GLY A C 1
ATOM 1411 O O . GLY A 1 194 ? -14.078 -31.547 -12.086 1 97.12 194 GLY A O 1
ATOM 1412 N N . VAL A 1 195 ? -13.75 -29.5 -12.797 1 96.88 195 VAL A N 1
ATOM 1413 C CA . VAL A 1 195 ? -13.492 -29.891 -14.18 1 96.88 195 VAL A CA 1
ATOM 1414 C C . VAL A 1 195 ? -12.102 -29.406 -14.602 1 96.88 195 VAL A C 1
ATOM 1416 O O . VAL A 1 195 ? -11.273 -30.203 -15.047 1 96.88 195 VAL A O 1
ATOM 1419 N N . ARG A 1 196 ? -11.828 -28.203 -14.383 1 97.31 196 ARG A N 1
ATOM 1420 C CA . ARG A 1 196 ? -10.562 -27.594 -14.766 1 97.31 196 ARG A CA 1
ATOM 1421 C C . ARG A 1 196 ? -9.609 -27.5 -13.578 1 97.31 196 ARG A C 1
ATOM 1423 O O . ARG A 1 196 ? -10.047 -27.484 -12.422 1 97.31 196 ARG A O 1
ATOM 1430 N N . HIS A 1 197 ? -8.328 -27.516 -13.898 1 97.62 197 HIS A N 1
ATOM 1431 C CA . HIS A 1 197 ? -7.273 -27.422 -12.898 1 97.62 197 HIS A CA 1
ATOM 1432 C C . HIS A 1 197 ? -6.312 -26.281 -13.211 1 97.62 197 HIS A C 1
ATOM 1434 O O . HIS A 1 197 ? -5.688 -26.266 -14.273 1 97.62 197 HIS A O 1
ATOM 1440 N N . ALA A 1 198 ? -6.234 -25.359 -12.312 1 98.56 198 ALA A N 1
ATOM 1441 C CA . ALA A 1 198 ? -5.34 -24.203 -12.43 1 98.56 198 ALA A CA 1
ATOM 1442 C C . ALA A 1 198 ? -4.402 -24.125 -11.227 1 98.56 198 ALA A C 1
ATOM 1444 O O . ALA A 1 198 ? -4.73 -24.594 -10.141 1 98.56 198 ALA A O 1
ATOM 1445 N N . TYR A 1 199 ? -3.254 -23.578 -11.43 1 98.88 199 TYR A N 1
ATOM 1446 C CA . TYR A 1 199 ? -2.264 -23.438 -10.375 1 98.88 199 TYR A CA 1
ATOM 1447 C C . TYR A 1 199 ? -1.729 -22.016 -10.305 1 98.88 199 TYR A C 1
ATOM 1449 O O . TYR A 1 199 ? -1.556 -21.359 -11.344 1 98.88 199 TYR A O 1
ATOM 1457 N N . PHE A 1 200 ? -1.542 -21.578 -9.156 1 98.94 200 PHE A N 1
ATOM 1458 C CA . PHE A 1 200 ? -0.894 -20.297 -8.891 1 98.94 200 PHE A CA 1
ATOM 1459 C C . PHE A 1 200 ? 0.35 -20.484 -8.031 1 98.94 200 PHE A C 1
ATOM 1461 O O . PHE A 1 200 ? 0.249 -20.812 -6.848 1 98.94 200 PHE A O 1
ATOM 1468 N N . ILE A 1 201 ? 1.531 -20.266 -8.555 1 98.81 201 ILE A N 1
ATOM 1469 C CA . ILE A 1 201 ? 2.822 -20.469 -7.91 1 98.81 201 ILE A CA 1
ATOM 1470 C C . ILE A 1 201 ? 3.729 -19.281 -8.18 1 98.81 201 ILE A C 1
ATOM 1472 O O . ILE A 1 201 ? 4.672 -19.375 -8.969 1 98.81 201 ILE A O 1
ATOM 1476 N N . PRO A 1 202 ? 3.557 -18.172 -7.457 1 98 202 PRO A N 1
ATOM 1477 C CA . PRO A 1 202 ? 4.258 -16.922 -7.785 1 98 202 PRO A CA 1
ATOM 1478 C C . PRO A 1 202 ? 5.711 -16.922 -7.316 1 98 202 PRO A C 1
ATOM 1480 O O . PRO A 1 202 ? 6.488 -16.047 -7.703 1 98 202 PRO A O 1
ATOM 1483 N N . GLY A 1 203 ? 6.102 -17.812 -6.492 1 96.94 203 GLY A N 1
ATOM 1484 C CA . GLY A 1 203 ? 7.473 -18 -6.043 1 96.94 203 GLY A CA 1
ATOM 1485 C C . GLY A 1 203 ? 7.867 -19.469 -5.949 1 96.94 203 GLY A C 1
ATOM 1486 O O . GLY A 1 203 ? 7.152 -20.266 -5.344 1 96.94 203 GLY A O 1
ATOM 1487 N N . CYS A 1 204 ? 8.953 -19.797 -6.531 1 97.5 204 CYS A N 1
ATOM 1488 C CA . CYS A 1 204 ? 9.461 -21.172 -6.512 1 97.5 204 CYS A CA 1
ATOM 1489 C C . CYS A 1 204 ? 10.969 -21.188 -6.727 1 97.5 204 CYS A C 1
ATOM 1491 O O . CYS A 1 204 ? 11.469 -20.688 -7.73 1 97.5 204 CYS A O 1
ATOM 1493 N N . ALA A 1 205 ? 11.656 -21.828 -5.84 1 95.88 205 ALA A N 1
ATOM 1494 C CA . ALA A 1 205 ? 13.109 -21.828 -5.891 1 95.88 205 ALA A CA 1
ATOM 1495 C C . ALA A 1 205 ? 13.633 -22.906 -6.824 1 95.88 205 ALA A C 1
ATOM 1497 O O . ALA A 1 205 ? 14.758 -22.812 -7.332 1 95.88 205 ALA A O 1
ATOM 1498 N N . ARG A 1 206 ? 12.828 -23.969 -7.004 1 94.94 206 ARG A N 1
ATOM 1499 C CA . ARG A 1 206 ? 13.273 -25.094 -7.805 1 94.94 206 ARG A CA 1
ATOM 1500 C C . ARG A 1 206 ? 12.102 -26 -8.188 1 94.94 206 ARG A C 1
ATOM 1502 O O . ARG A 1 206 ? 11.195 -26.219 -7.391 1 94.94 206 ARG A O 1
ATOM 1509 N N . MET A 1 207 ? 12.234 -26.516 -9.406 1 97.06 207 MET A N 1
ATOM 1510 C CA . MET A 1 207 ? 11.281 -27.547 -9.82 1 97.06 207 MET A CA 1
ATOM 1511 C C . MET A 1 207 ? 11.664 -28.906 -9.25 1 97.06 207 MET A C 1
ATOM 1513 O O . MET A 1 207 ? 12.797 -29.359 -9.438 1 97.06 207 MET A O 1
ATOM 1517 N N . THR A 1 208 ? 10.844 -29.516 -8.5 1 96.44 208 THR A N 1
ATOM 1518 C CA . THR A 1 208 ? 11.078 -30.844 -7.941 1 96.44 208 THR A CA 1
ATOM 1519 C C . THR A 1 208 ? 10.25 -31.891 -8.688 1 96.44 208 THR A C 1
ATOM 1521 O O . THR A 1 208 ? 9.352 -31.562 -9.453 1 96.44 208 THR A O 1
ATOM 1524 N N . GLY A 1 209 ? 10.625 -33.188 -8.484 1 96.62 209 GLY A N 1
ATOM 1525 C CA . GLY A 1 209 ? 9.867 -34.281 -9.086 1 96.62 209 GLY A CA 1
ATOM 1526 C C . GLY A 1 209 ? 8.391 -34.219 -8.734 1 96.62 209 GLY A C 1
ATOM 1527 O O . GLY A 1 209 ? 7.535 -34.25 -9.625 1 96.62 209 GLY A O 1
ATOM 1528 N N . PRO A 1 210 ? 8.109 -34.125 -7.477 1 96.69 210 PRO A N 1
ATOM 1529 C CA . PRO A 1 210 ? 6.707 -34.094 -7.059 1 96.69 210 PRO A CA 1
ATOM 1530 C C . PRO A 1 210 ? 5.957 -32.906 -7.633 1 96.69 210 PRO A C 1
ATOM 1532 O O . PRO A 1 210 ? 4.797 -33.031 -8.023 1 96.69 210 PRO A O 1
ATOM 1535 N N . LEU A 1 211 ? 6.57 -31.75 -7.703 1 97.5 211 LEU A N 1
ATOM 1536 C CA . LEU A 1 211 ? 5.926 -30.578 -8.273 1 97.5 211 LEU A CA 1
ATOM 1537 C C . LEU A 1 211 ? 5.633 -30.781 -9.758 1 97.5 211 LEU A C 1
ATOM 1539 O O . LEU A 1 211 ? 4.543 -30.453 -10.234 1 97.5 211 LEU A O 1
ATOM 1543 N N . ARG A 1 212 ? 6.559 -31.328 -10.469 1 97.56 212 ARG A N 1
ATOM 1544 C CA . ARG A 1 212 ? 6.387 -31.656 -11.883 1 97.56 212 ARG A CA 1
ATOM 1545 C C . ARG A 1 212 ? 5.18 -32.562 -12.102 1 97.56 212 ARG A C 1
ATOM 1547 O O . ARG A 1 212 ? 4.359 -32.312 -12.984 1 97.56 212 ARG A O 1
ATOM 1554 N N . ALA A 1 213 ? 5.16 -33.562 -11.312 1 98 213 ALA A N 1
ATOM 1555 C CA . ALA A 1 213 ? 4.066 -34.531 -11.414 1 98 213 ALA A CA 1
ATOM 1556 C C . ALA A 1 213 ? 2.719 -33.844 -11.172 1 98 213 ALA A C 1
ATOM 1558 O O . ALA A 1 213 ? 1.737 -34.156 -11.859 1 98 213 ALA A O 1
ATOM 1559 N N . ARG A 1 214 ? 2.67 -32.969 -10.297 1 97.75 214 ARG A N 1
ATOM 1560 C CA . ARG A 1 214 ? 1.445 -32.25 -9.93 1 97.75 214 ARG A CA 1
ATOM 1561 C C . ARG A 1 214 ? 0.964 -31.375 -11.07 1 97.75 214 ARG A C 1
ATOM 1563 O O . ARG A 1 214 ? -0.241 -31.234 -11.297 1 97.75 214 ARG A O 1
ATOM 1570 N N . LEU A 1 215 ? 1.851 -30.781 -11.766 1 98.56 215 LEU A N 1
ATOM 1571 C CA . LEU A 1 215 ? 1.525 -29.75 -12.75 1 98.56 215 LEU A CA 1
ATOM 1572 C C . LEU A 1 215 ? 1.209 -30.375 -14.109 1 98.56 215 LEU A C 1
ATOM 1574 O O . LEU A 1 215 ? 0.667 -29.703 -14.992 1 98.56 215 LEU A O 1
ATOM 1578 N N . ARG A 1 216 ? 1.574 -31.672 -14.266 1 98.31 216 ARG A N 1
ATOM 1579 C CA . ARG A 1 216 ? 1.4 -32.344 -15.547 1 98.31 216 ARG A CA 1
ATOM 1580 C C . ARG A 1 216 ? -0.058 -32.281 -15.992 1 98.31 216 ARG A C 1
ATOM 1582 O O . ARG A 1 216 ? -0.956 -32.656 -15.234 1 98.31 216 ARG A O 1
ATOM 1589 N N . GLY A 1 217 ? -0.31 -31.75 -17.203 1 98.06 217 GLY A N 1
ATOM 1590 C CA . GLY A 1 217 ? -1.629 -31.766 -17.812 1 98.06 217 GLY A CA 1
ATOM 1591 C C . GLY A 1 217 ? -2.539 -30.672 -17.297 1 98.06 217 GLY A C 1
ATOM 1592 O O . GLY A 1 217 ? -3.729 -30.641 -17.625 1 98.06 217 GLY A O 1
ATOM 1593 N N . ALA A 1 218 ? -2.035 -29.75 -16.516 1 98.12 218 ALA A N 1
ATOM 1594 C CA . ALA A 1 218 ? -2.842 -28.656 -15.969 1 98.12 218 ALA A CA 1
ATOM 1595 C C . ALA A 1 218 ? -3.424 -27.797 -17.094 1 98.12 218 ALA A C 1
ATOM 1597 O O . ALA A 1 218 ? -2.832 -27.688 -18.172 1 98.12 218 ALA A O 1
ATOM 1598 N N . ASP A 1 219 ? -4.617 -27.203 -16.844 1 98.31 219 ASP A N 1
ATOM 1599 C CA . ASP A 1 219 ? -5.25 -26.312 -17.812 1 98.31 219 ASP A CA 1
ATOM 1600 C C . ASP A 1 219 ? -4.562 -24.953 -17.828 1 98.31 219 ASP A C 1
ATOM 1602 O O . ASP A 1 219 ? -4.484 -24.312 -18.875 1 98.31 219 ASP A O 1
ATOM 1606 N N . LEU A 1 220 ? -4.113 -24.5 -16.703 1 98.62 220 LEU A N 1
ATOM 1607 C CA . LEU A 1 220 ? -3.516 -23.172 -16.547 1 98.62 220 LEU A CA 1
ATOM 1608 C C . LEU A 1 220 ? -2.525 -23.172 -15.383 1 98.62 220 LEU A C 1
ATOM 1610 O O . LEU A 1 220 ? -2.834 -23.656 -14.297 1 98.62 220 LEU A O 1
ATOM 1614 N N . VAL A 1 221 ? -1.335 -22.656 -15.609 1 98.81 221 VAL A N 1
ATOM 1615 C CA . VAL A 1 221 ? -0.353 -22.484 -14.539 1 98.81 221 VAL A CA 1
ATOM 1616 C C . VAL A 1 221 ? 0.201 -21.062 -14.578 1 98.81 221 VAL A C 1
ATOM 1618 O O . VAL A 1 221 ? 0.771 -20.641 -15.586 1 98.81 221 VAL A O 1
ATOM 1621 N N . PHE A 1 222 ? -0.073 -20.281 -13.547 1 98.88 222 PHE A N 1
ATOM 1622 C CA . PHE A 1 222 ? 0.741 -19.109 -13.258 1 98.88 222 PHE A CA 1
ATOM 1623 C C . PHE A 1 222 ? 2.002 -19.5 -12.492 1 98.88 222 PHE A C 1
ATOM 1625 O O . PHE A 1 222 ? 1.924 -20.125 -11.438 1 98.88 222 PHE A O 1
ATOM 1632 N N . PHE A 1 223 ? 3.125 -19.125 -12.961 1 98.88 223 PHE A N 1
ATOM 1633 C CA . PHE A 1 223 ? 4.367 -19.578 -12.359 1 98.88 223 PHE A CA 1
ATOM 1634 C C . PHE A 1 223 ? 5.34 -18.406 -12.172 1 98.88 223 PHE A C 1
ATOM 1636 O O . PHE A 1 223 ? 5.258 -17.406 -12.883 1 98.88 223 PHE A O 1
ATOM 1643 N N . ASP A 1 224 ? 6.219 -18.531 -11.266 1 98.62 224 ASP A N 1
ATOM 1644 C CA . ASP A 1 224 ? 7.27 -17.578 -10.906 1 98.62 224 ASP A CA 1
ATOM 1645 C C . ASP A 1 224 ? 8.039 -17.125 -12.141 1 98.62 224 ASP A C 1
ATOM 1647 O O . ASP A 1 224 ? 8.68 -17.922 -12.82 1 98.62 224 ASP A O 1
ATOM 1651 N N . GLY A 1 225 ? 7.938 -15.852 -12.414 1 98.69 225 GLY A N 1
ATOM 1652 C CA . GLY A 1 225 ? 8.695 -15.227 -13.492 1 98.69 225 GLY A CA 1
ATOM 1653 C C . GLY A 1 225 ? 9.656 -14.164 -13 1 98.69 225 GLY A C 1
ATOM 1654 O O . GLY A 1 225 ? 9.969 -13.211 -13.727 1 98.69 225 GLY A O 1
ATOM 1655 N N . THR A 1 226 ? 10.188 -14.25 -11.789 1 98.44 226 THR A N 1
ATOM 1656 C CA . THR A 1 226 ? 10.914 -13.188 -11.109 1 98.44 226 THR A CA 1
ATOM 1657 C C . THR A 1 226 ? 12.141 -12.773 -11.914 1 98.44 226 THR A C 1
ATOM 1659 O O . THR A 1 226 ? 12.312 -11.586 -12.219 1 98.44 226 THR A O 1
ATOM 1662 N N . LEU A 1 227 ? 12.977 -13.766 -12.359 1 98.44 227 LEU A N 1
ATOM 1663 C CA . LEU A 1 227 ? 14.219 -13.438 -13.055 1 98.44 227 LEU A CA 1
ATOM 1664 C C . LEU A 1 227 ? 14.336 -14.227 -14.352 1 98.44 227 LEU A C 1
ATOM 1666 O O . LEU A 1 227 ? 13.969 -15.406 -14.398 1 98.44 227 LEU A O 1
ATOM 1670 N N . TRP A 1 228 ? 14.859 -13.578 -15.344 1 98.75 228 TRP A N 1
ATOM 1671 C CA . TRP A 1 228 ? 15.172 -14.281 -16.578 1 98.75 228 TRP A CA 1
ATOM 1672 C C . TRP A 1 228 ? 16.406 -15.156 -16.406 1 98.75 228 TRP A C 1
ATOM 1674 O O . TRP A 1 228 ? 16.391 -16.344 -16.734 1 98.75 228 TRP A O 1
ATOM 1684 N N . THR A 1 229 ? 17.469 -14.555 -15.914 1 98.38 229 THR A N 1
ATOM 1685 C CA . THR A 1 229 ? 18.688 -15.273 -15.539 1 98.38 229 THR A CA 1
ATOM 1686 C C . THR A 1 229 ? 19 -15.07 -14.055 1 98.38 229 THR A C 1
ATOM 1688 O O . THR A 1 229 ? 18.609 -14.062 -13.469 1 98.38 229 THR A O 1
ATOM 1691 N N . ASP A 1 230 ? 19.688 -15.977 -13.523 1 97.25 230 ASP A N 1
ATOM 1692 C CA . ASP A 1 230 ? 19.969 -16.016 -12.094 1 97.25 230 ASP A CA 1
ATOM 1693 C C . ASP A 1 230 ? 20.766 -14.781 -11.656 1 97.25 230 ASP A C 1
ATOM 1695 O O . ASP A 1 230 ? 20.531 -14.25 -10.562 1 97.25 230 ASP A O 1
ATOM 1699 N N . ASP A 1 231 ? 21.625 -14.266 -12.523 1 96.56 231 ASP A N 1
ATOM 1700 C CA . ASP A 1 231 ? 22.547 -13.219 -12.133 1 96.56 231 ASP A CA 1
ATOM 1701 C C . ASP A 1 231 ? 22.172 -11.883 -12.766 1 96.56 231 ASP A C 1
ATOM 1703 O O . ASP A 1 231 ? 23 -10.961 -12.828 1 96.56 231 ASP A O 1
ATOM 1707 N N . GLU A 1 232 ? 20.969 -11.773 -13.266 1 96.31 232 GLU A N 1
ATOM 1708 C CA . GLU A 1 232 ? 20.641 -10.594 -14.062 1 96.31 232 GLU A CA 1
ATOM 1709 C C . GLU A 1 232 ? 20.734 -9.32 -13.227 1 96.31 232 GLU A C 1
ATOM 1711 O O . GLU A 1 232 ? 21.141 -8.266 -13.734 1 96.31 232 GLU A O 1
ATOM 1716 N N . MET A 1 233 ? 20.438 -9.305 -11.969 1 95.12 233 MET A N 1
ATOM 1717 C CA . MET A 1 233 ? 20.516 -8.117 -11.125 1 95.12 233 MET A CA 1
ATOM 1718 C C . MET A 1 233 ? 21.969 -7.711 -10.906 1 95.12 233 MET A C 1
ATOM 1720 O O . MET A 1 233 ? 22.297 -6.523 -10.914 1 95.12 233 MET A O 1
ATOM 1724 N N . LEU A 1 234 ? 22.812 -8.734 -10.719 1 95.12 234 LEU A N 1
ATOM 1725 C CA . LEU A 1 234 ? 24.25 -8.484 -10.586 1 95.12 234 LEU A CA 1
ATOM 1726 C C . LEU A 1 234 ? 24.812 -7.863 -11.852 1 95.12 234 LEU A C 1
ATOM 1728 O O . LEU A 1 234 ? 25.531 -6.855 -11.797 1 95.12 234 LEU A O 1
ATOM 1732 N N . ARG A 1 235 ? 24.453 -8.43 -12.922 1 94.81 235 ARG A N 1
ATOM 1733 C CA . ARG A 1 235 ? 24.969 -7.961 -14.211 1 94.81 235 ARG A CA 1
ATOM 1734 C C . ARG A 1 235 ? 24.484 -6.543 -14.5 1 94.81 235 ARG A C 1
ATOM 1736 O O . ARG A 1 235 ? 25.234 -5.73 -15.055 1 94.81 235 ARG A O 1
ATOM 1743 N N . ALA A 1 236 ? 23.234 -6.266 -14.109 1 93.56 236 ALA A N 1
ATOM 1744 C CA . ALA A 1 236 ? 22.641 -4.953 -14.359 1 93.56 236 ALA A CA 1
ATOM 1745 C C . ALA A 1 236 ? 23.141 -3.93 -13.344 1 93.56 236 ALA A C 1
ATOM 1747 O O . ALA A 1 236 ? 22.969 -2.723 -13.531 1 93.56 236 ALA A O 1
ATOM 1748 N N . GLY A 1 237 ? 23.766 -4.398 -12.234 1 93.19 237 GLY A N 1
ATOM 1749 C CA . GLY A 1 237 ? 24.281 -3.51 -11.195 1 93.19 237 GLY A CA 1
ATOM 1750 C C . GLY A 1 237 ? 23.188 -2.984 -10.273 1 93.19 237 GLY A C 1
ATOM 1751 O O . GLY A 1 237 ? 23.344 -1.91 -9.688 1 93.19 237 GLY A O 1
ATOM 1752 N N . VAL A 1 238 ? 22.047 -3.709 -10.156 1 92.06 238 VAL A N 1
ATOM 1753 C CA . VAL A 1 238 ? 20.922 -3.16 -9.406 1 92.06 238 VAL A CA 1
ATOM 1754 C C . VAL A 1 238 ? 20.625 -4.035 -8.195 1 92.06 238 VAL A C 1
ATOM 1756 O O . VAL A 1 238 ? 19.625 -3.84 -7.508 1 92.06 238 VAL A O 1
ATOM 1759 N N . GLY A 1 239 ? 21.453 -4.984 -7.902 1 89.44 239 GLY A N 1
ATOM 1760 C CA . GLY A 1 239 ? 21.297 -5.863 -6.754 1 89.44 239 GLY A CA 1
ATOM 1761 C C . GLY A 1 239 ? 22.531 -6.699 -6.461 1 89.44 239 GLY A C 1
ATOM 1762 O O . GLY A 1 239 ? 23.391 -6.848 -7.316 1 89.44 239 GLY A O 1
ATOM 1763 N N . GLN A 1 240 ? 22.5 -7.242 -5.281 1 87.25 240 GLN A N 1
ATOM 1764 C CA . GLN A 1 240 ? 23.672 -7.984 -4.848 1 87.25 240 GLN A CA 1
ATOM 1765 C C . GLN A 1 240 ? 23.375 -9.477 -4.746 1 87.25 240 GLN A C 1
ATOM 1767 O O . GLN A 1 240 ? 24.281 -10.289 -4.582 1 87.25 240 GLN A O 1
ATOM 1772 N N . LYS A 1 241 ? 22.156 -9.844 -4.879 1 88.31 241 LYS A N 1
ATOM 1773 C CA . LYS A 1 241 ? 21.766 -11.234 -4.691 1 88.31 241 LYS A CA 1
ATOM 1774 C C . LYS A 1 241 ? 21.391 -11.883 -6.02 1 88.31 241 LYS A C 1
ATOM 1776 O O . LYS A 1 241 ? 20.875 -11.219 -6.918 1 88.31 241 LYS A O 1
ATOM 1781 N N . THR A 1 242 ? 21.609 -13.18 -6.117 1 92.44 242 THR A N 1
ATOM 1782 C CA . THR A 1 242 ? 21.109 -13.961 -7.246 1 92.44 242 THR A CA 1
ATOM 1783 C C . THR A 1 242 ? 19.641 -14.352 -7.027 1 92.44 242 THR A C 1
ATOM 1785 O O . THR A 1 242 ? 19.125 -14.227 -5.918 1 92.44 242 THR A O 1
ATOM 1788 N N . GLY A 1 243 ? 19.078 -14.727 -8.094 1 91.56 243 GLY A N 1
ATOM 1789 C CA . GLY A 1 243 ? 17.719 -15.242 -7.992 1 91.56 243 GLY A CA 1
ATOM 1790 C C . GLY A 1 243 ? 17.594 -16.422 -7.039 1 91.56 243 GLY A C 1
ATOM 1791 O O . GLY A 1 243 ? 16.703 -16.453 -6.199 1 91.56 243 GLY A O 1
ATOM 1792 N N . GLN A 1 244 ? 18.547 -17.328 -7.168 1 90.69 244 GLN A N 1
ATOM 1793 C CA . GLN A 1 244 ? 18.547 -18.5 -6.309 1 90.69 244 GLN A CA 1
ATOM 1794 C C . GLN A 1 244 ? 18.656 -18.109 -4.84 1 90.69 244 GLN A C 1
ATOM 1796 O O . GLN A 1 244 ? 17.969 -18.672 -3.986 1 90.69 244 GLN A O 1
ATOM 1801 N N . ARG A 1 245 ? 19.469 -17.125 -4.566 1 89.25 245 ARG A N 1
ATOM 1802 C CA . ARG A 1 245 ? 19.625 -16.641 -3.201 1 89.25 245 ARG A CA 1
ATOM 1803 C C . ARG A 1 245 ? 18.344 -16 -2.684 1 89.25 245 ARG A C 1
ATOM 1805 O O . ARG A 1 245 ? 18.125 -15.93 -1.474 1 89.25 245 ARG A O 1
ATOM 1812 N N . MET A 1 246 ? 17.516 -15.609 -3.637 1 90.62 246 MET A N 1
ATOM 1813 C CA . MET A 1 246 ? 16.25 -14.992 -3.26 1 90.62 246 MET A CA 1
ATOM 1814 C C . MET A 1 246 ? 15.117 -16.016 -3.291 1 90.62 246 MET A C 1
ATOM 1816 O O . MET A 1 246 ? 13.969 -15.672 -3.025 1 90.62 246 MET A O 1
ATOM 1820 N N . GLY A 1 247 ? 15.398 -17.203 -3.604 1 92.56 247 GLY A N 1
ATOM 1821 C CA . GLY A 1 247 ? 14.406 -18.266 -3.578 1 92.56 247 GLY A CA 1
ATOM 1822 C C . GLY A 1 247 ? 13.586 -18.344 -4.855 1 92.56 247 GLY A C 1
ATOM 1823 O O . GLY A 1 247 ? 12.422 -18.75 -4.824 1 92.56 247 GLY A O 1
ATOM 1824 N N . HIS A 1 248 ? 14.195 -17.953 -5.984 1 96.38 248 HIS A N 1
ATOM 1825 C CA . HIS A 1 248 ? 13.5 -17.984 -7.27 1 96.38 248 HIS A CA 1
ATOM 1826 C C . HIS A 1 248 ? 14.32 -18.734 -8.32 1 96.38 248 HIS A C 1
ATOM 1828 O O . HIS A 1 248 ? 15.531 -18.516 -8.438 1 96.38 248 HIS A O 1
ATOM 1834 N N . MET A 1 249 ? 13.742 -19.578 -9.023 1 95.81 249 MET A N 1
ATOM 1835 C CA . MET A 1 249 ? 14.438 -20.156 -10.164 1 95.81 249 MET A CA 1
ATOM 1836 C C . MET A 1 249 ? 14.375 -19.234 -11.375 1 95.81 249 MET A C 1
ATOM 1838 O O . MET A 1 249 ? 13.492 -18.375 -11.461 1 95.81 249 MET A O 1
ATOM 1842 N N . SER A 1 250 ? 15.289 -19.391 -12.273 1 97.88 250 SER A N 1
ATOM 1843 C CA . SER A 1 250 ? 15.328 -18.562 -13.484 1 97.88 250 SER A CA 1
ATOM 1844 C C . SER A 1 250 ? 14.359 -19.078 -14.539 1 97.88 250 SER A C 1
ATOM 1846 O O . SER A 1 250 ? 14.125 -20.281 -14.641 1 97.88 250 SER A O 1
ATOM 1848 N N . VAL A 1 251 ? 13.867 -18.141 -15.312 1 98.69 251 VAL A N 1
ATOM 1849 C CA . VAL A 1 251 ? 12.945 -18.531 -16.375 1 98.69 251 VAL A CA 1
ATOM 1850 C C . VAL A 1 251 ? 13.711 -19.25 -17.484 1 98.69 251 VAL A C 1
ATOM 1852 O O . VAL A 1 251 ? 13.242 -20.25 -18.016 1 98.69 251 VAL A O 1
ATOM 1855 N N . SER A 1 252 ? 14.891 -18.75 -17.734 1 98.31 252 SER A N 1
ATOM 1856 C CA . SER A 1 252 ? 15.672 -19.266 -18.859 1 98.31 252 SER A CA 1
ATOM 1857 C C . SER A 1 252 ? 16.781 -20.188 -18.375 1 98.31 252 SER A C 1
ATOM 1859 O O . SER A 1 252 ? 17.016 -20.312 -17.172 1 98.31 252 SER A O 1
ATOM 1861 N N . GLY A 1 253 ? 17.406 -20.875 -19.406 1 95.94 253 GLY A N 1
ATOM 1862 C CA . GLY A 1 253 ? 18.578 -21.688 -19.125 1 95.94 253 GLY A CA 1
ATOM 1863 C C . GLY A 1 253 ? 18.25 -23.125 -18.812 1 95.94 253 GLY A C 1
ATOM 1864 O O . GLY A 1 253 ? 17.078 -23.5 -18.703 1 95.94 253 GLY A O 1
ATOM 1865 N N . ASP A 1 254 ? 19.312 -23.906 -18.625 1 94.44 254 ASP A N 1
ATOM 1866 C CA . ASP A 1 254 ? 19.172 -25.328 -18.281 1 94.44 254 ASP A CA 1
ATOM 1867 C C . ASP A 1 254 ? 18.547 -25.484 -16.891 1 94.44 254 ASP A C 1
ATOM 1869 O O . ASP A 1 254 ? 19.047 -24.938 -15.914 1 94.44 254 ASP A O 1
ATOM 1873 N N . GLY A 1 255 ? 17.484 -26.172 -16.953 1 94.25 255 GLY A N 1
ATOM 1874 C CA . GLY A 1 255 ? 16.797 -26.391 -15.688 1 94.25 255 GLY A CA 1
ATOM 1875 C C . GLY A 1 255 ? 15.891 -25.25 -15.281 1 94.25 255 GLY A C 1
ATOM 1876 O O . GLY A 1 255 ? 15.227 -25.312 -14.242 1 94.25 255 GLY A O 1
ATOM 1877 N N . GLY A 1 256 ? 15.93 -24.188 -16.047 1 97.75 256 GLY A N 1
ATOM 1878 C CA . GLY A 1 256 ? 15.031 -23.078 -15.781 1 97.75 256 GLY A CA 1
ATOM 1879 C C . GLY A 1 256 ? 13.57 -23.438 -15.992 1 97.75 256 GLY A C 1
ATOM 1880 O O . GLY A 1 256 ? 13.242 -24.578 -16.297 1 97.75 256 GLY A O 1
ATOM 1881 N N . THR A 1 257 ? 12.711 -22.484 -15.742 1 98.5 257 THR A N 1
ATOM 1882 C CA . THR A 1 257 ? 11.266 -22.672 -15.797 1 98.5 257 THR A CA 1
ATOM 1883 C C . THR A 1 257 ? 10.836 -23.203 -17.172 1 98.5 257 THR A C 1
ATOM 1885 O O . THR A 1 257 ? 10.07 -24.156 -17.25 1 98.5 257 THR A O 1
ATOM 1888 N N . ILE A 1 258 ? 11.297 -22.594 -18.297 1 98.56 258 ILE A N 1
ATOM 1889 C CA . ILE A 1 258 ? 10.914 -23 -19.641 1 98.56 258 ILE A CA 1
ATOM 1890 C C . ILE A 1 258 ? 11.312 -24.453 -19.875 1 98.56 258 ILE A C 1
ATOM 1892 O O . ILE A 1 258 ? 10.5 -25.266 -20.344 1 98.56 258 ILE A O 1
ATOM 1896 N N . ASP A 1 259 ? 12.523 -24.781 -19.5 1 98.06 259 ASP A N 1
ATOM 1897 C CA . ASP A 1 259 ? 13.016 -26.141 -19.641 1 98.06 259 ASP A CA 1
ATOM 1898 C C . ASP A 1 259 ? 12.203 -27.125 -18.781 1 98.06 259 ASP A C 1
ATOM 1900 O O . ASP A 1 259 ? 11.797 -28.172 -19.266 1 98.06 259 ASP A O 1
ATOM 1904 N N . ALA A 1 260 ? 11.953 -26.766 -17.594 1 98.12 260 ALA A N 1
ATOM 1905 C CA . ALA A 1 260 ? 11.289 -27.641 -16.625 1 98.12 260 ALA A CA 1
ATOM 1906 C C . ALA A 1 260 ? 9.867 -27.969 -17.062 1 98.12 260 ALA A C 1
ATOM 1908 O O . ALA A 1 260 ? 9.336 -29.031 -16.719 1 98.12 260 ALA A O 1
ATOM 1909 N N . PHE A 1 261 ? 9.227 -27.062 -17.797 1 98.38 261 PHE A N 1
ATOM 1910 C CA . PHE A 1 261 ? 7.824 -27.234 -18.172 1 98.38 261 PHE A CA 1
ATOM 1911 C C . PHE A 1 261 ? 7.703 -27.875 -19.547 1 98.38 261 PHE A C 1
ATOM 1913 O O . PHE A 1 261 ? 6.598 -28.188 -20 1 98.38 261 PHE A O 1
ATOM 1920 N N . ALA A 1 262 ? 8.773 -28.078 -20.266 1 95.75 262 ALA A N 1
ATOM 1921 C CA . ALA A 1 262 ? 8.789 -28.438 -21.688 1 95.75 262 ALA A CA 1
ATOM 1922 C C . ALA A 1 262 ? 7.957 -29.688 -21.953 1 95.75 262 ALA A C 1
ATOM 1924 O O . ALA A 1 262 ? 7.305 -29.797 -23 1 95.75 262 ALA A O 1
ATOM 1925 N N . ASP A 1 263 ? 7.871 -30.609 -21.062 1 95.81 263 ASP A N 1
ATOM 1926 C CA . ASP A 1 263 ? 7.207 -31.891 -21.328 1 95.81 263 ASP A CA 1
ATOM 1927 C C . ASP A 1 263 ? 6.035 -32.094 -20.375 1 95.81 263 ASP A C 1
ATOM 1929 O O . ASP A 1 263 ? 5.641 -33.25 -20.109 1 95.81 263 ASP A O 1
ATOM 1933 N N . LEU A 1 264 ? 5.496 -31.078 -19.766 1 97.81 264 LEU A N 1
ATOM 1934 C CA . LEU A 1 264 ? 4.457 -31.234 -18.75 1 97.81 264 LEU A CA 1
ATOM 1935 C C . LEU A 1 264 ? 3.068 -31.125 -19.375 1 97.81 264 LEU A C 1
ATOM 1937 O O . LEU A 1 264 ? 2.062 -31.406 -18.719 1 97.81 264 LEU A O 1
ATOM 1941 N N . ASP A 1 265 ? 2.939 -30.797 -20.656 1 97.31 265 ASP A N 1
ATOM 1942 C CA . ASP A 1 265 ? 1.672 -30.703 -21.375 1 97.31 265 ASP A CA 1
ATOM 1943 C C . ASP A 1 265 ? 0.703 -29.766 -20.656 1 97.31 265 ASP A C 1
ATOM 1945 O O . ASP A 1 265 ? -0.468 -30.094 -20.469 1 97.31 265 ASP A O 1
ATOM 1949 N N . VAL A 1 266 ? 1.165 -28.703 -20.016 1 98.31 266 VAL A N 1
ATOM 1950 C CA . VAL A 1 266 ? 0.322 -27.641 -19.469 1 98.31 266 VAL A CA 1
ATOM 1951 C C . VAL A 1 266 ? -0.297 -26.844 -20.625 1 98.31 266 VAL A C 1
ATOM 1953 O O . VAL A 1 266 ? 0.406 -26.406 -21.531 1 98.31 266 VAL A O 1
ATOM 1956 N N . ARG A 1 267 ? -1.592 -26.703 -20.609 1 97.44 267 ARG A N 1
ATOM 1957 C CA . ARG A 1 267 ? -2.295 -26.094 -21.734 1 97.44 267 ARG A CA 1
ATOM 1958 C C . ARG A 1 267 ? -1.957 -24.609 -21.844 1 97.44 267 ARG A C 1
ATOM 1960 O O . ARG A 1 267 ? -1.622 -24.125 -22.922 1 97.44 267 ARG A O 1
ATOM 1967 N N . ARG A 1 268 ? -2.08 -23.859 -20.797 1 98.19 268 ARG A N 1
ATOM 1968 C CA . ARG A 1 268 ? -1.77 -22.422 -20.781 1 98.19 268 ARG A CA 1
ATOM 1969 C C . ARG A 1 268 ? -0.769 -22.109 -19.672 1 98.19 268 ARG A C 1
ATOM 1971 O O . ARG A 1 268 ? -0.993 -22.438 -18.5 1 98.19 268 ARG A O 1
ATOM 1978 N N . LYS A 1 269 ? 0.363 -21.547 -19.969 1 98.69 269 LYS A N 1
ATOM 1979 C CA . LYS A 1 269 ? 1.451 -21.188 -19.062 1 98.69 269 LYS A CA 1
ATOM 1980 C C . LYS A 1 269 ? 1.652 -19.688 -19 1 98.69 269 LYS A C 1
ATOM 1982 O O . LYS A 1 269 ? 1.852 -19.031 -20.031 1 98.69 269 LYS A O 1
ATOM 1987 N N . VAL A 1 270 ? 1.598 -19.094 -17.766 1 98.88 270 VAL A N 1
ATOM 1988 C CA . VAL A 1 270 ? 1.673 -17.641 -17.594 1 98.88 270 VAL A CA 1
ATOM 1989 C C . VAL A 1 270 ? 2.742 -17.297 -16.562 1 98.88 270 VAL A C 1
ATOM 1991 O O . VAL A 1 270 ? 2.703 -17.797 -15.438 1 98.88 270 VAL A O 1
ATOM 1994 N N . LEU A 1 271 ? 3.713 -16.453 -16.969 1 98.94 271 LEU A N 1
ATOM 1995 C CA . LEU A 1 271 ? 4.699 -15.93 -16.016 1 98.94 271 LEU A CA 1
ATOM 1996 C C . LEU A 1 271 ? 4.133 -14.758 -15.227 1 98.94 271 LEU A C 1
ATOM 1998 O O . LEU A 1 271 ? 3.471 -13.883 -15.789 1 98.94 271 LEU A O 1
ATOM 2002 N N . ILE A 1 272 ? 4.395 -14.766 -13.914 1 98.81 272 ILE A N 1
ATOM 2003 C CA . ILE A 1 272 ? 3.957 -13.688 -13.031 1 98.81 272 ILE A CA 1
ATOM 2004 C C . ILE A 1 272 ? 5.055 -13.375 -12.016 1 98.81 272 ILE A C 1
ATOM 2006 O O . ILE A 1 272 ? 6.094 -14.039 -11.992 1 98.81 272 ILE A O 1
ATOM 2010 N N . HIS A 1 273 ? 4.855 -12.328 -11.18 1 98.88 273 HIS A N 1
ATOM 2011 C CA . HIS A 1 273 ? 5.836 -11.938 -10.164 1 98.88 273 HIS A CA 1
ATOM 2012 C C . HIS A 1 273 ? 7.156 -11.531 -10.812 1 98.88 273 HIS A C 1
ATOM 2014 O O . HIS A 1 273 ? 8.219 -12.008 -10.406 1 98.88 273 HIS A O 1
ATOM 2020 N N . ILE A 1 274 ? 7.133 -10.703 -11.766 1 98.88 274 ILE A N 1
ATOM 2021 C CA . ILE A 1 274 ? 8.266 -10.391 -12.633 1 98.88 274 ILE A CA 1
ATOM 2022 C C . ILE A 1 274 ? 9.023 -9.188 -12.078 1 98.88 274 ILE A C 1
ATOM 2024 O O . ILE A 1 274 ? 8.461 -8.102 -11.93 1 98.88 274 ILE A O 1
ATOM 2028 N N . ASN A 1 275 ? 10.25 -9.336 -11.812 1 98.38 275 ASN A N 1
ATOM 2029 C CA . ASN A 1 275 ? 11.07 -8.297 -11.195 1 98.38 275 ASN A CA 1
ATOM 2030 C C . ASN A 1 275 ? 11.367 -7.168 -12.18 1 98.38 275 ASN A C 1
ATOM 2032 O O . ASN A 1 275 ? 11.469 -7.395 -13.383 1 98.38 275 ASN A O 1
ATOM 2036 N N . ASN A 1 276 ? 11.578 -5.996 -11.664 1 97.75 276 ASN A N 1
ATOM 2037 C CA . ASN A 1 276 ? 11.766 -4.812 -12.5 1 97.75 276 ASN A CA 1
ATOM 2038 C C . ASN A 1 276 ? 13.062 -4.906 -13.312 1 97.75 276 ASN A C 1
ATOM 2040 O O . ASN A 1 276 ? 13.219 -4.199 -14.305 1 97.75 276 ASN A O 1
ATOM 2044 N N . SER A 1 277 ? 13.969 -5.801 -12.938 1 97.25 277 SER A N 1
ATOM 2045 C CA . SER A 1 277 ? 15.211 -5.992 -13.68 1 97.25 277 SER A CA 1
ATOM 2046 C C . SER A 1 277 ? 15.016 -6.965 -14.844 1 97.25 277 SER A C 1
ATOM 2048 O O . SER A 1 277 ? 15.883 -7.09 -15.711 1 97.25 277 SER A O 1
ATOM 2050 N N . ASN A 1 278 ? 13.93 -7.762 -14.828 1 98.56 278 ASN A N 1
ATOM 2051 C CA . ASN A 1 278 ? 13.695 -8.836 -15.789 1 98.56 278 ASN A CA 1
ATOM 2052 C C . ASN A 1 278 ? 13.273 -8.281 -17.156 1 98.56 278 ASN A C 1
ATOM 2054 O O . ASN A 1 278 ? 12.219 -7.652 -17.281 1 98.56 278 ASN A O 1
ATOM 2058 N N . PRO A 1 279 ? 14.023 -8.547 -18.203 1 98.44 279 PRO A N 1
ATOM 2059 C CA . PRO A 1 279 ? 13.711 -7.992 -19.516 1 98.44 279 PRO A CA 1
ATOM 2060 C C . PRO A 1 279 ? 12.375 -8.508 -20.062 1 98.44 279 PRO A C 1
ATOM 2062 O O . PRO A 1 279 ? 11.852 -7.945 -21.031 1 98.44 279 PRO A O 1
ATOM 2065 N N . LEU A 1 280 ? 11.82 -9.516 -19.453 1 98.56 280 LEU A N 1
ATOM 2066 C CA . LEU A 1 280 ? 10.523 -10.039 -19.875 1 98.56 280 LEU A CA 1
ATOM 2067 C C . LEU A 1 280 ? 9.453 -8.953 -19.812 1 98.56 280 LEU A C 1
ATOM 2069 O O . LEU A 1 280 ? 8.422 -9.055 -20.484 1 98.56 280 LEU A O 1
ATOM 2073 N N . LEU A 1 281 ? 9.695 -7.945 -18.984 1 98.62 281 LEU A N 1
ATOM 2074 C CA . LEU A 1 281 ? 8.711 -6.887 -18.797 1 98.62 281 LEU A CA 1
ATOM 2075 C C . LEU A 1 281 ? 8.602 -6.02 -20.047 1 98.62 281 LEU A C 1
ATOM 2077 O O . LEU A 1 281 ? 7.609 -5.301 -20.219 1 98.62 281 LEU A O 1
ATOM 2081 N N . LEU A 1 282 ? 9.633 -6.023 -20.875 1 98.62 282 LEU A N 1
ATOM 2082 C CA . LEU A 1 282 ? 9.648 -5.23 -22.094 1 98.62 282 LEU A CA 1
ATOM 2083 C C . LEU A 1 282 ? 9.086 -6.027 -23.266 1 98.62 282 LEU A C 1
ATOM 2085 O O . LEU A 1 282 ? 9.617 -7.082 -23.625 1 98.62 282 LEU A O 1
ATOM 2089 N N . ALA A 1 283 ? 8.07 -5.562 -23.844 1 98.38 283 ALA A N 1
ATOM 2090 C CA . ALA A 1 283 ? 7.367 -6.281 -24.906 1 98.38 283 ALA A CA 1
ATOM 2091 C C . ALA A 1 283 ? 8.258 -6.469 -26.125 1 98.38 283 ALA A C 1
ATOM 2093 O O . ALA A 1 283 ? 8.031 -7.367 -26.938 1 98.38 283 ALA A O 1
ATOM 2094 N N . ASP A 1 284 ? 9.273 -5.621 -26.234 1 98.44 284 ASP A N 1
ATOM 2095 C CA . ASP A 1 284 ? 10.117 -5.641 -27.422 1 98.44 284 ASP A CA 1
ATOM 2096 C C . ASP A 1 284 ? 11.461 -6.316 -27.141 1 98.44 284 ASP A C 1
ATOM 2098 O O . ASP A 1 284 ? 12.391 -6.23 -27.953 1 98.44 284 ASP A O 1
ATOM 2102 N N . SER A 1 285 ? 11.602 -6.949 -26.031 1 98.56 285 SER A N 1
ATOM 2103 C CA . SER A 1 285 ? 12.875 -7.586 -25.703 1 98.56 285 SER A CA 1
ATOM 2104 C C . SER A 1 285 ? 13.016 -8.938 -26.391 1 98.56 285 SER A C 1
ATOM 2106 O O . SER A 1 285 ? 12.016 -9.609 -26.656 1 98.56 285 SER A O 1
ATOM 2108 N N . PRO A 1 286 ? 14.25 -9.383 -26.688 1 98.5 286 PRO A N 1
ATOM 2109 C CA . PRO A 1 286 ? 14.453 -10.734 -27.188 1 98.5 286 PRO A CA 1
ATOM 2110 C C . PRO A 1 286 ? 13.984 -11.812 -26.219 1 98.5 286 PRO A C 1
ATOM 2112 O O . PRO A 1 286 ? 13.492 -12.859 -26.641 1 98.5 286 PRO A O 1
ATOM 2115 N N . GLU A 1 287 ? 14.148 -11.555 -24.953 1 98.75 287 GLU A N 1
ATOM 2116 C CA . GLU A 1 287 ? 13.727 -12.508 -23.938 1 98.75 287 GLU A CA 1
ATOM 2117 C C . GLU A 1 287 ? 12.227 -12.75 -24 1 98.75 287 GLU A C 1
ATOM 2119 O O . GLU A 1 287 ? 11.766 -13.891 -23.875 1 98.75 287 GLU A O 1
ATOM 2124 N N . ARG A 1 288 ? 11.445 -11.664 -24.188 1 98.69 288 ARG A N 1
ATOM 2125 C CA . ARG A 1 288 ? 10 -11.789 -24.359 1 98.69 288 ARG A CA 1
ATOM 2126 C C . ARG A 1 288 ? 9.664 -12.688 -25.547 1 98.69 288 ARG A C 1
ATOM 2128 O O . ARG A 1 288 ? 8.781 -13.539 -25.453 1 98.69 288 ARG A O 1
ATOM 2135 N N . GLN A 1 289 ? 10.352 -12.547 -26.609 1 98.44 289 GLN A N 1
ATOM 2136 C CA . GLN A 1 289 ? 10.125 -13.352 -27.797 1 98.44 289 GLN A CA 1
ATOM 2137 C C . GLN A 1 289 ? 10.43 -14.828 -27.531 1 98.44 289 GLN A C 1
ATOM 2139 O O . GLN A 1 289 ? 9.664 -15.703 -27.938 1 98.44 289 GLN A O 1
ATOM 2144 N N . VAL A 1 290 ? 11.5 -15.047 -26.859 1 98.56 290 VAL A N 1
ATOM 2145 C CA . VAL A 1 290 ? 11.883 -16.422 -26.547 1 98.56 290 VAL A CA 1
ATOM 2146 C C . VAL A 1 290 ? 10.797 -17.062 -25.688 1 98.56 290 VAL A C 1
ATOM 2148 O O . VAL A 1 290 ? 10.398 -18.203 -25.938 1 98.56 290 VAL A O 1
ATOM 2151 N N . ALA A 1 291 ? 10.336 -16.359 -24.672 1 98.69 291 ALA A N 1
ATOM 2152 C CA . ALA A 1 291 ? 9.281 -16.875 -23.812 1 98.69 291 ALA A CA 1
ATOM 2153 C C . ALA A 1 291 ? 8.023 -17.203 -24.625 1 98.69 291 ALA A C 1
ATOM 2155 O O . ALA A 1 291 ? 7.438 -18.281 -24.469 1 98.69 291 ALA A O 1
ATOM 2156 N N . HIS A 1 292 ? 7.672 -16.281 -25.5 1 98.31 292 HIS A N 1
ATOM 2157 C CA . HIS A 1 292 ? 6.484 -16.484 -26.328 1 98.31 292 HIS A CA 1
ATOM 2158 C C . HIS A 1 292 ? 6.641 -17.703 -27.234 1 98.31 292 HIS A C 1
ATOM 2160 O O . HIS A 1 292 ? 5.703 -18.484 -27.391 1 98.31 292 HIS A O 1
ATOM 2166 N N . GLN A 1 293 ? 7.758 -17.844 -27.828 1 97.94 293 GLN A N 1
ATOM 2167 C CA . GLN A 1 293 ? 8.023 -18.969 -28.719 1 97.94 293 GLN A CA 1
ATOM 2168 C C . GLN A 1 293 ? 7.965 -20.281 -27.969 1 97.94 293 GLN A C 1
ATOM 2170 O O . GLN A 1 293 ? 7.594 -21.312 -28.531 1 97.94 293 GLN A O 1
ATOM 2175 N N . ALA A 1 294 ? 8.312 -20.172 -26.703 1 98.12 294 ALA A N 1
ATOM 2176 C CA . ALA A 1 294 ? 8.281 -21.359 -25.875 1 98.12 294 ALA A CA 1
ATOM 2177 C C . ALA A 1 294 ? 6.879 -21.625 -25.328 1 98.12 294 ALA A C 1
ATOM 2179 O O . ALA A 1 294 ? 6.672 -22.562 -24.547 1 98.12 294 ALA A O 1
ATOM 2180 N N . GLY A 1 295 ? 5.898 -20.766 -25.672 1 98.06 295 GLY A N 1
ATOM 2181 C CA . GLY A 1 295 ? 4.504 -20.984 -25.312 1 98.06 295 GLY A CA 1
ATOM 2182 C C . GLY A 1 295 ? 4.098 -20.297 -24.031 1 98.06 295 GLY A C 1
ATOM 2183 O O . GLY A 1 295 ? 3.041 -20.594 -23.469 1 98.06 295 GLY A O 1
ATOM 2184 N N . TRP A 1 296 ? 4.922 -19.438 -23.547 1 98.75 296 TRP A N 1
ATOM 2185 C CA . TRP A 1 296 ? 4.621 -18.734 -22.297 1 98.75 296 TRP A CA 1
ATOM 2186 C C . TRP A 1 296 ? 4.012 -17.359 -22.578 1 98.75 296 TRP A C 1
ATOM 2188 O O . TRP A 1 296 ? 4.449 -16.656 -23.5 1 98.75 296 TRP A O 1
ATOM 2198 N N . GLU A 1 297 ? 2.969 -17.062 -21.844 1 98.69 297 GLU A N 1
ATOM 2199 C CA . GLU A 1 297 ? 2.461 -15.695 -21.766 1 98.69 297 GLU A CA 1
ATOM 2200 C C . GLU A 1 297 ? 3.094 -14.938 -20.609 1 98.69 297 GLU A C 1
ATOM 2202 O O . GLU A 1 297 ? 3.498 -15.547 -19.609 1 98.69 297 GLU A O 1
ATOM 2207 N N . VAL A 1 298 ? 3.246 -13.672 -20.719 1 98.88 298 VAL A N 1
ATOM 2208 C CA . VAL A 1 298 ? 3.719 -12.789 -19.656 1 98.88 298 VAL A CA 1
ATOM 2209 C C . VAL A 1 298 ? 2.557 -11.945 -19.125 1 98.88 298 VAL A C 1
ATOM 2211 O O . VAL A 1 298 ? 1.926 -11.203 -19.891 1 98.88 298 VAL A O 1
ATOM 2214 N N . SER A 1 299 ? 2.314 -12.047 -17.844 1 98.81 299 SER A N 1
ATOM 2215 C CA . SER A 1 299 ? 1.122 -11.438 -17.266 1 98.81 299 SER A CA 1
ATOM 2216 C C . SER A 1 299 ? 1.259 -9.914 -17.203 1 98.81 299 SER A C 1
ATOM 2218 O O . SER A 1 299 ? 2.371 -9.383 -17.266 1 98.81 299 SER A O 1
ATOM 2220 N N . PHE A 1 300 ? 0.172 -9.289 -17.188 1 98.81 300 PHE A N 1
ATOM 2221 C CA . PHE A 1 300 ? 0.054 -7.844 -17.016 1 98.81 300 PHE A CA 1
ATOM 2222 C C . PHE A 1 300 ? -1.163 -7.496 -16.172 1 98.81 300 PHE A C 1
ATOM 2224 O O . PHE A 1 300 ? -2.068 -8.32 -16.016 1 98.81 300 PHE A O 1
ATOM 2231 N N . ASP A 1 301 ? -1.156 -6.352 -15.57 1 98.88 301 ASP A N 1
ATOM 2232 C CA . ASP A 1 301 ? -2.279 -5.922 -14.742 1 98.88 301 ASP A CA 1
ATOM 2233 C C . ASP A 1 301 ? -3.578 -5.906 -15.547 1 98.88 301 ASP A C 1
ATOM 2235 O O . ASP A 1 301 ? -3.637 -5.316 -16.625 1 98.88 301 ASP A O 1
ATOM 2239 N N . GLY A 1 302 ? -4.598 -6.582 -15.07 1 98.75 302 GLY A N 1
ATOM 2240 C CA . GLY A 1 302 ? -5.895 -6.602 -15.727 1 98.75 302 GLY A CA 1
ATOM 2241 C C . GLY A 1 302 ? -6.078 -7.793 -16.656 1 98.75 302 GLY A C 1
ATOM 2242 O O . GLY A 1 302 ? -7.164 -8.008 -17.188 1 98.75 302 GLY A O 1
ATOM 2243 N N . MET A 1 303 ? -5.02 -8.578 -16.891 1 98.75 303 MET A N 1
ATOM 2244 C CA . MET A 1 303 ? -5.148 -9.789 -17.703 1 98.75 303 MET A CA 1
ATOM 2245 C C . MET A 1 303 ? -6.246 -10.695 -17.141 1 98.75 303 MET A C 1
ATOM 2247 O O . MET A 1 303 ? -6.254 -11 -15.953 1 98.75 303 MET A O 1
ATOM 2251 N N . ARG A 1 304 ? -7.18 -11.07 -18 1 98.38 304 ARG A N 1
ATOM 2252 C CA . ARG A 1 304 ? -8.258 -11.945 -17.562 1 98.38 304 ARG A CA 1
ATOM 2253 C C . ARG A 1 304 ? -8.234 -13.266 -18.328 1 98.38 304 ARG A C 1
ATOM 2255 O O . ARG A 1 304 ? -8.039 -13.281 -19.547 1 98.38 304 ARG A O 1
ATOM 2262 N N . ILE A 1 305 ? -8.32 -14.328 -17.609 1 97.75 305 ILE A N 1
ATOM 2263 C CA . ILE A 1 305 ? -8.344 -15.672 -18.172 1 97.75 305 ILE A CA 1
ATOM 2264 C C . ILE A 1 305 ? -9.555 -16.438 -17.656 1 97.75 305 ILE A C 1
ATOM 2266 O O . ILE A 1 305 ? -9.773 -16.516 -16.438 1 97.75 305 ILE A O 1
ATOM 2270 N N . THR A 1 306 ? -10.359 -16.875 -18.562 1 93.12 306 THR A N 1
ATOM 2271 C CA . THR A 1 306 ? -11.492 -17.719 -18.219 1 93.12 306 THR A CA 1
ATOM 2272 C C . THR A 1 306 ? -11.312 -19.125 -18.781 1 93.12 306 THR A C 1
ATOM 2274 O O . THR A 1 306 ? -10.914 -19.281 -19.938 1 93.12 306 THR A O 1
ATOM 2277 N N . THR A 1 307 ? -11.383 -20.047 -17.938 1 85.5 307 THR A N 1
ATOM 2278 C CA . THR A 1 307 ? -11.25 -21.422 -18.406 1 85.5 307 THR A CA 1
ATOM 2279 C C . THR A 1 307 ? -12.617 -22.109 -18.453 1 85.5 307 THR A C 1
ATOM 2281 O O . THR A 1 307 ? -13.531 -21.734 -17.719 1 85.5 307 THR A O 1
ATOM 2284 N N . MET B 1 1 ? 13.164 28.672 1.664 1 91.69 1 MET B N 1
ATOM 2285 C CA . MET B 1 1 ? 12.023 28.234 0.854 1 91.69 1 MET B CA 1
ATOM 2286 C C . MET B 1 1 ? 11.445 26.938 1.392 1 91.69 1 MET B C 1
ATOM 2288 O O . MET B 1 1 ? 12.188 26.047 1.792 1 91.69 1 MET B O 1
ATOM 2292 N N . ILE B 1 2 ? 10.148 26.906 1.598 1 97.19 2 ILE B N 1
ATOM 2293 C CA . ILE B 1 2 ? 9.445 25.656 1.894 1 97.19 2 ILE B CA 1
ATOM 2294 C C . ILE B 1 2 ? 8.609 25.25 0.687 1 97.19 2 ILE B C 1
ATOM 2296 O O . ILE B 1 2 ? 7.676 25.953 0.295 1 97.19 2 ILE B O 1
ATOM 2300 N N . ASP B 1 3 ? 9.062 24.203 0.015 1 98.12 3 ASP B N 1
ATOM 2301 C CA . ASP B 1 3 ? 8.336 23.578 -1.095 1 98.12 3 ASP B CA 1
ATOM 2302 C C . ASP B 1 3 ? 7.578 22.344 -0.636 1 98.12 3 ASP B C 1
ATOM 2304 O O . ASP B 1 3 ? 8.172 21.406 -0.092 1 98.12 3 ASP B O 1
ATOM 2308 N N . LEU B 1 4 ? 6.246 22.344 -0.743 1 98.62 4 LEU B N 1
ATOM 2309 C CA . LEU B 1 4 ? 5.414 21.25 -0.255 1 98.62 4 LEU B CA 1
ATOM 2310 C C . LEU B 1 4 ? 4.562 20.672 -1.38 1 98.62 4 LEU B C 1
ATOM 2312 O O . LEU B 1 4 ? 4.027 21.406 -2.205 1 98.62 4 LEU B O 1
ATOM 2316 N N . ILE B 1 5 ? 4.527 19.359 -1.482 1 98.94 5 ILE B N 1
ATOM 2317 C CA . ILE B 1 5 ? 3.646 18.625 -2.395 1 98.94 5 ILE B CA 1
ATOM 2318 C C . ILE B 1 5 ? 2.732 17.703 -1.601 1 98.94 5 ILE B C 1
ATOM 2320 O O . ILE B 1 5 ? 3.203 16.891 -0.799 1 98.94 5 ILE B O 1
ATOM 2324 N N . VAL B 1 6 ? 1.442 17.875 -1.749 1 98.94 6 VAL B N 1
ATOM 2325 C CA . VAL B 1 6 ? 0.506 16.922 -1.183 1 98.94 6 VAL B CA 1
ATOM 2326 C C . VAL B 1 6 ? 0.552 15.617 -1.987 1 98.94 6 VAL B C 1
ATOM 2328 O O . VAL B 1 6 ? 0.156 15.586 -3.154 1 98.94 6 VAL B O 1
ATOM 2331 N N . LEU B 1 7 ? 1.043 14.562 -1.364 1 98.94 7 LEU B N 1
ATOM 2332 C CA . LEU B 1 7 ? 1.08 13.273 -2.043 1 98.94 7 LEU B CA 1
ATOM 2333 C C . LEU B 1 7 ? -0.297 12.617 -2.039 1 98.94 7 LEU B C 1
ATOM 2335 O O . LEU B 1 7 ? -0.689 11.977 -3.02 1 98.94 7 LEU B O 1
ATOM 2339 N N . GLY B 1 8 ? -0.965 12.758 -0.971 1 98.94 8 GLY B N 1
ATOM 2340 C CA . GLY B 1 8 ? -2.338 12.305 -0.804 1 98.94 8 GLY B CA 1
ATOM 2341 C C . GLY B 1 8 ? -3.133 13.156 0.167 1 98.94 8 GLY B C 1
ATOM 2342 O O . GLY B 1 8 ? -2.574 13.703 1.121 1 98.94 8 GLY B O 1
ATOM 2343 N N . ALA B 1 9 ? -4.461 13.156 -0.047 1 98.88 9 ALA B N 1
ATOM 2344 C CA . ALA B 1 9 ? -5.258 14.117 0.715 1 98.88 9 ALA B CA 1
ATOM 2345 C C . ALA B 1 9 ? -6.352 13.406 1.509 1 98.88 9 ALA B C 1
ATOM 2347 O O . ALA B 1 9 ? -6.98 14.008 2.385 1 98.88 9 ALA B O 1
ATOM 2348 N N . ALA B 1 10 ? -6.578 12.117 1.247 1 98.88 10 ALA B N 1
ATOM 2349 C CA . ALA B 1 10 ? -7.684 11.414 1.895 1 98.88 10 ALA B CA 1
ATOM 2350 C C . ALA B 1 10 ? -7.23 10.766 3.201 1 98.88 10 ALA B C 1
ATOM 2352 O O . ALA B 1 10 ? -6.035 10.594 3.432 1 98.88 10 ALA B O 1
ATOM 2353 N N . ALA B 1 11 ? -8.172 10.453 4.023 1 98.06 11 ALA B N 1
ATOM 2354 C CA . ALA B 1 11 ? -7.914 9.656 5.219 1 98.06 11 ALA B CA 1
ATOM 2355 C C . ALA B 1 11 ? -7.672 8.195 4.863 1 98.06 11 ALA B C 1
ATOM 2357 O O . ALA B 1 11 ? -7.473 7.863 3.691 1 98.06 11 ALA B O 1
ATOM 2358 N N . GLY B 1 12 ? -7.473 7.262 5.859 1 95.12 12 GLY B N 1
ATOM 2359 C CA . GLY B 1 12 ? -6.965 5.906 5.75 1 95.12 12 GLY B CA 1
ATOM 2360 C C . GLY B 1 12 ? -7.75 5.051 4.773 1 95.12 12 GLY B C 1
ATOM 2361 O O . GLY B 1 12 ? -7.215 4.094 4.207 1 95.12 12 GLY B O 1
ATOM 2362 N N . GLY B 1 13 ? -8.93 5.391 4.281 1 95.25 13 GLY B N 1
ATOM 2363 C CA . GLY B 1 13 ? -9.703 4.609 3.33 1 95.25 13 GLY B CA 1
ATOM 2364 C C . GLY B 1 13 ? -9.492 5.043 1.892 1 95.25 13 GLY B C 1
ATOM 2365 O O . GLY B 1 13 ? -9.906 4.352 0.961 1 95.25 13 GLY B O 1
ATOM 2366 N N . GLY B 1 14 ? -8.742 6.137 1.718 1 98.31 14 GLY B N 1
ATOM 2367 C CA . GLY B 1 14 ? -8.703 6.734 0.392 1 98.31 14 GLY B CA 1
ATOM 2368 C C . GLY B 1 14 ? -10.07 7.172 -0.109 1 98.31 14 GLY B C 1
ATOM 2369 O O . GLY B 1 14 ? -11.062 7.07 0.612 1 98.31 14 GLY B O 1
ATOM 2370 N N . PHE 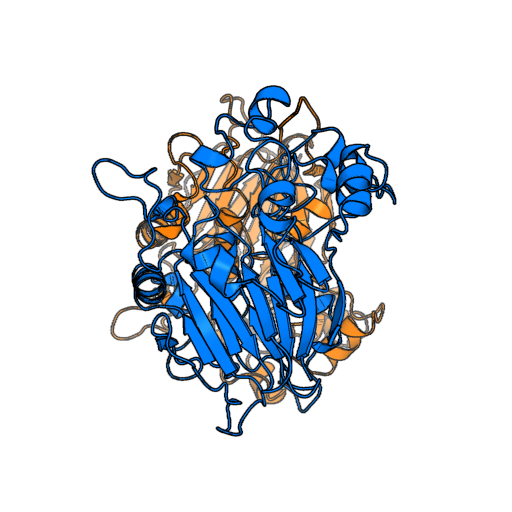B 1 15 ? -10.031 7.703 -1.273 1 98.81 15 PHE B N 1
ATOM 2371 C CA . PHE B 1 15 ? -11.242 8.148 -1.944 1 98.81 15 PHE B CA 1
ATOM 2372 C C . PHE B 1 15 ? -11.172 7.863 -3.439 1 98.81 15 PHE B C 1
ATOM 2374 O O . PHE B 1 15 ? -10.359 8.453 -4.152 1 98.81 15 PHE B O 1
ATOM 2381 N N . PRO B 1 16 ? -11.977 6.895 -3.92 1 98.5 16 PRO B N 1
ATOM 2382 C CA . PRO B 1 16 ? -12.977 6.117 -3.186 1 98.5 16 PRO B CA 1
ATOM 2383 C C . PRO B 1 16 ? -12.352 5.039 -2.301 1 98.5 16 PRO B C 1
ATOM 2385 O O . PRO B 1 16 ? -11.25 4.562 -2.584 1 98.5 16 PRO B O 1
ATOM 2388 N N . GLN B 1 17 ? -13.008 4.754 -1.228 1 98.44 17 GLN B N 1
ATOM 2389 C CA . GLN B 1 17 ? -12.641 3.619 -0.383 1 98.44 17 GLN B CA 1
ATOM 2390 C C . GLN B 1 17 ? -13.047 2.299 -1.029 1 98.44 17 GLN B C 1
ATOM 2392 O O . GLN B 1 17 ? -14.102 2.205 -1.654 1 98.44 17 GLN B O 1
ATOM 2397 N N . TRP B 1 18 ? -12.289 1.237 -0.851 1 98.31 18 TRP B N 1
ATOM 2398 C CA . TRP B 1 18 ? -12.367 0.004 -1.628 1 98.31 18 TRP B CA 1
ATOM 2399 C C . TRP B 1 18 ? -13.719 -0.671 -1.447 1 98.31 18 TRP B C 1
ATOM 2401 O O . TRP B 1 18 ? -14.203 -1.351 -2.354 1 98.31 18 TRP B O 1
ATOM 2411 N N . ASN B 1 19 ? -14.383 -0.502 -0.293 1 97.88 19 ASN B N 1
ATOM 2412 C CA . ASN B 1 19 ? -15.641 -1.194 -0.033 1 97.88 19 ASN B CA 1
ATOM 2413 C C . ASN B 1 19 ? -16.812 -0.215 0.093 1 97.88 19 ASN B C 1
ATOM 2415 O O . ASN B 1 19 ? -17.859 -0.562 0.629 1 97.88 19 ASN B O 1
ATOM 2419 N N . SER B 1 20 ? -16.641 1.021 -0.298 1 98 20 SER B N 1
ATOM 2420 C CA . SER B 1 20 ? -17.703 2.023 -0.194 1 98 20 SER B CA 1
ATOM 2421 C C . SER B 1 20 ? -18.484 2.139 -1.499 1 98 20 SER B C 1
ATOM 2423 O O . SER B 1 20 ? -17.891 2.316 -2.568 1 98 20 SER B O 1
ATOM 2425 N N . ASN B 1 21 ? -19.719 2.018 -1.396 1 97.75 21 ASN B N 1
ATOM 2426 C CA . ASN B 1 21 ? -20.641 2.262 -2.498 1 97.75 21 ASN B CA 1
ATOM 2427 C C . ASN B 1 21 ? -21.5 3.508 -2.256 1 97.75 21 ASN B C 1
ATOM 2429 O O . ASN B 1 21 ? -22.578 3.654 -2.836 1 97.75 21 ASN B O 1
ATOM 2433 N N . ALA B 1 22 ? -21.047 4.352 -1.308 1 97.56 22 ALA B N 1
ATOM 2434 C CA . ALA B 1 22 ? -21.734 5.613 -1.023 1 97.56 22 ALA B CA 1
ATOM 2435 C C . ALA B 1 22 ? -21.656 6.555 -2.223 1 97.56 22 ALA B C 1
ATOM 2437 O O . ALA B 1 22 ? -20.797 6.41 -3.084 1 97.56 22 ALA B O 1
ATOM 2438 N N . PRO B 1 23 ? -22.562 7.484 -2.295 1 96.81 23 PRO B N 1
ATOM 2439 C CA . PRO B 1 23 ? -22.688 8.32 -3.488 1 96.81 23 PRO B CA 1
ATOM 2440 C C . PRO B 1 23 ? -21.375 9.008 -3.869 1 96.81 23 PRO B C 1
ATOM 2442 O O . PRO B 1 23 ? -21 9.016 -5.047 1 96.81 23 PRO B O 1
ATOM 2445 N N . ALA B 1 24 ? -20.656 9.555 -2.945 1 98 24 ALA B N 1
ATOM 2446 C CA . ALA B 1 24 ? -19.406 10.25 -3.252 1 98 24 ALA B CA 1
ATOM 2447 C C . ALA B 1 24 ? -18.375 9.297 -3.863 1 98 24 ALA B C 1
ATOM 2449 O O . ALA B 1 24 ? -17.719 9.633 -4.848 1 98 24 ALA B O 1
ATOM 2450 N N . CYS B 1 25 ? -18.234 8.117 -3.287 1 98.38 25 CYS B N 1
ATOM 2451 C CA . CYS B 1 25 ? -17.297 7.133 -3.803 1 98.38 25 CYS B CA 1
ATOM 2452 C C . CYS B 1 25 ? -17.703 6.656 -5.191 1 98.38 25 CYS B C 1
ATOM 2454 O O . CYS B 1 25 ? -16.859 6.422 -6.051 1 98.38 25 CYS B O 1
ATOM 2456 N N . ARG B 1 26 ? -19.031 6.5 -5.418 1 98.12 26 ARG B N 1
ATOM 2457 C CA . ARG B 1 26 ? -19.516 6.137 -6.746 1 98.12 26 ARG B CA 1
ATOM 2458 C C . ARG B 1 26 ? -19.156 7.203 -7.773 1 98.12 26 ARG B C 1
ATOM 2460 O O . ARG B 1 26 ? -18.719 6.883 -8.883 1 98.12 26 ARG B O 1
ATOM 2467 N N . ARG B 1 27 ? -19.312 8.453 -7.375 1 98.5 27 ARG B N 1
ATOM 2468 C CA . ARG B 1 27 ? -18.953 9.555 -8.273 1 98.5 27 ARG B CA 1
ATOM 2469 C C . ARG B 1 27 ? -17.469 9.523 -8.602 1 98.5 27 ARG B C 1
ATOM 2471 O O . ARG B 1 27 ? -17.078 9.711 -9.758 1 98.5 27 ARG B O 1
ATOM 2478 N N . ALA B 1 28 ? -16.656 9.297 -7.609 1 98.62 28 ALA B N 1
ATOM 2479 C CA . ALA B 1 28 ? -15.211 9.227 -7.828 1 98.62 28 ALA B CA 1
ATOM 2480 C C . ALA B 1 28 ? -14.859 8.086 -8.781 1 98.62 28 ALA B C 1
ATOM 2482 O O . ALA B 1 28 ? -14.055 8.266 -9.695 1 98.62 28 ALA B O 1
ATOM 2483 N N . ARG B 1 29 ? -15.461 6.902 -8.586 1 98 29 ARG B N 1
ATOM 2484 C CA . ARG B 1 29 ? -15.188 5.742 -9.43 1 98 29 ARG B CA 1
ATOM 2485 C C . ARG B 1 29 ? -15.609 6 -10.867 1 98 29 ARG B C 1
ATOM 2487 O O . ARG B 1 29 ? -15.023 5.449 -11.805 1 98 29 ARG B O 1
ATOM 2494 N N . ALA B 1 30 ? -16.578 6.879 -11.031 1 97.75 30 ALA B N 1
ATOM 2495 C CA . ALA B 1 30 ? -17.078 7.227 -12.359 1 97.75 30 ALA B CA 1
ATOM 2496 C C . ALA B 1 30 ? -16.25 8.352 -12.984 1 97.75 30 ALA B C 1
ATOM 2498 O O . ALA B 1 30 ? -16.609 8.883 -14.031 1 97.75 30 ALA B O 1
ATOM 2499 N N . ASP B 1 31 ? -15.219 8.781 -12.328 1 97.5 31 ASP B N 1
ATOM 2500 C CA . ASP B 1 31 ? -14.32 9.836 -12.789 1 97.5 31 ASP B CA 1
ATOM 2501 C C . ASP B 1 31 ? -15.055 11.164 -12.914 1 97.5 31 ASP B C 1
ATOM 2503 O O . ASP B 1 31 ? -14.828 11.922 -13.867 1 97.5 31 ASP B O 1
ATOM 2507 N N . ASP B 1 32 ? -15.984 11.367 -12.016 1 98.44 32 ASP B N 1
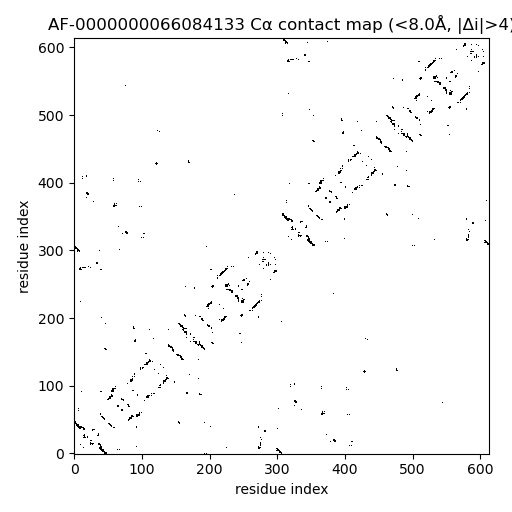ATOM 2508 C CA . ASP B 1 32 ? -16.641 12.672 -11.922 1 98.44 32 ASP B CA 1
ATOM 2509 C C . ASP B 1 32 ? -15.641 13.773 -11.609 1 98.44 32 ASP B C 1
ATOM 2511 O O . ASP B 1 32 ? -14.961 13.727 -10.578 1 98.44 32 ASP B O 1
ATOM 2515 N N . PRO B 1 33 ? -15.547 14.797 -12.43 1 98.25 33 PRO B N 1
ATOM 2516 C CA . PRO B 1 33 ? -14.57 15.859 -12.195 1 98.25 33 PRO B CA 1
ATOM 2517 C C . PRO B 1 33 ? -14.812 16.609 -10.883 1 98.25 33 PRO B C 1
ATOM 2519 O O . PRO B 1 33 ? -13.898 17.234 -10.344 1 98.25 33 PRO B O 1
ATOM 2522 N N . ALA B 1 34 ? -15.984 16.547 -10.328 1 98.62 34 ALA B N 1
ATOM 2523 C CA . ALA B 1 34 ? -16.312 17.203 -9.07 1 98.62 34 ALA B CA 1
ATOM 2524 C C . ALA B 1 34 ? -15.953 16.328 -7.879 1 98.62 34 ALA B C 1
ATOM 2526 O O . ALA B 1 34 ? -16.047 16.75 -6.727 1 98.62 34 ALA B O 1
ATOM 2527 N N . ALA B 1 35 ? -15.531 15.07 -8.156 1 98.69 35 ALA B N 1
ATOM 2528 C CA . ALA B 1 35 ? -15.164 14.125 -7.105 1 98.69 35 ALA B CA 1
ATOM 2529 C C . ALA B 1 35 ? -13.859 13.406 -7.441 1 98.69 35 ALA B C 1
ATOM 2531 O O . ALA B 1 35 ? -13.805 12.18 -7.457 1 98.69 35 ALA B O 1
ATOM 2532 N N . PRO B 1 36 ? -12.852 14.234 -7.66 1 98.44 36 PRO B N 1
ATOM 2533 C CA . PRO B 1 36 ? -11.586 13.578 -8 1 98.44 36 PRO B CA 1
ATOM 2534 C C . PRO B 1 36 ? -11.102 12.633 -6.91 1 98.44 36 PRO B C 1
ATOM 2536 O O . PRO B 1 36 ? -11.242 12.93 -5.719 1 98.44 36 PRO B O 1
ATOM 2539 N N . SER B 1 37 ? -10.531 11.508 -7.328 1 98.69 37 SER B N 1
ATOM 2540 C CA . SER B 1 37 ? -9.984 10.531 -6.391 1 98.69 37 SER B CA 1
ATOM 2541 C C . SER B 1 37 ? -8.82 11.125 -5.598 1 98.69 37 SER B C 1
ATOM 2543 O O . SER B 1 37 ? -8.172 12.07 -6.051 1 98.69 37 SER B O 1
ATOM 2545 N N . ARG B 1 38 ? -8.625 10.633 -4.426 1 98.69 38 ARG B N 1
ATOM 2546 C CA . ARG B 1 38 ? -7.523 11.016 -3.543 1 98.69 38 ARG B CA 1
ATOM 2547 C C . ARG B 1 38 ? -6.898 9.797 -2.875 1 98.69 38 ARG B C 1
ATOM 2549 O O . ARG B 1 38 ? -7.609 8.883 -2.453 1 98.69 38 ARG B O 1
ATOM 2556 N N . THR B 1 39 ? -5.59 9.734 -2.844 1 98.81 39 THR B N 1
ATOM 2557 C CA . THR B 1 39 ? -4.867 8.742 -2.057 1 98.81 39 THR B CA 1
ATOM 2558 C C . THR B 1 39 ? -4.727 9.195 -0.607 1 98.81 39 THR B C 1
ATOM 2560 O O . THR B 1 39 ? -5.145 10.305 -0.257 1 98.81 39 THR B O 1
ATOM 2563 N N . GLN B 1 40 ? -4.219 8.352 0.251 1 98.81 40 GLN B N 1
ATOM 2564 C CA . GLN B 1 40 ? -4.195 8.594 1.689 1 98.81 40 GLN B CA 1
ATOM 2565 C C . GLN B 1 40 ? -3.186 9.68 2.049 1 98.81 40 GLN B C 1
ATOM 2567 O O . GLN B 1 40 ? -2.146 9.812 1.4 1 98.81 40 GLN B O 1
ATOM 2572 N N . ALA B 1 41 ? -3.408 10.336 3.094 1 98.88 41 ALA B N 1
ATOM 2573 C CA . ALA B 1 41 ? -2.768 11.594 3.465 1 98.88 41 ALA B CA 1
ATOM 2574 C C . ALA B 1 41 ? -1.263 11.414 3.641 1 98.88 41 ALA B C 1
ATOM 2576 O O . ALA B 1 41 ? -0.82 10.555 4.406 1 98.88 41 ALA B O 1
ATOM 2577 N N . SER B 1 42 ? -0.533 12.172 2.955 1 98.88 42 SER B N 1
ATOM 2578 C CA . SER B 1 42 ? 0.922 12.281 2.971 1 98.88 42 SER B CA 1
ATOM 2579 C C . SER B 1 42 ? 1.39 13.531 2.23 1 98.88 42 SER B C 1
ATOM 2581 O O . SER B 1 42 ? 0.735 13.984 1.289 1 98.88 42 SER B O 1
ATOM 2583 N N . ILE B 1 43 ? 2.465 14.164 2.68 1 98.94 43 ILE B N 1
ATOM 2584 C CA . ILE B 1 43 ? 3.061 15.281 1.948 1 98.94 43 ILE B CA 1
ATOM 2585 C C . ILE B 1 43 ? 4.559 15.039 1.772 1 98.94 43 ILE B C 1
ATOM 2587 O O . ILE B 1 43 ? 5.141 14.188 2.451 1 98.94 43 ILE B O 1
ATOM 2591 N N . ALA B 1 44 ? 5.148 15.672 0.82 1 98.94 44 ALA B N 1
ATOM 2592 C CA . ALA B 1 44 ? 6.594 15.812 0.677 1 98.94 44 ALA B CA 1
ATOM 2593 C C . ALA B 1 44 ? 7.02 17.266 0.842 1 98.94 44 ALA B C 1
ATOM 2595 O O . ALA B 1 44 ? 6.371 18.172 0.315 1 98.94 44 ALA B O 1
ATOM 2596 N N . VAL B 1 45 ? 8.047 17.516 1.616 1 98.88 45 VAL B N 1
ATOM 2597 C CA . VAL B 1 45 ? 8.516 18.891 1.856 1 98.88 45 VAL B CA 1
ATOM 2598 C C . VAL B 1 45 ? 10 18.984 1.518 1 98.88 45 VAL B C 1
ATOM 2600 O O . VAL B 1 45 ? 10.766 18.047 1.756 1 98.88 45 VAL B O 1
ATOM 2603 N N . SER B 1 46 ? 10.422 20.078 0.966 1 98.62 46 SER B N 1
ATOM 2604 C CA . SER B 1 46 ? 11.797 20.297 0.538 1 98.62 46 SER B CA 1
ATOM 2605 C C . SER B 1 46 ? 12.242 21.734 0.824 1 98.62 46 SER B C 1
ATOM 2607 O O . SER B 1 46 ? 11.445 22.672 0.705 1 98.62 46 SER B O 1
ATOM 2609 N N . GLY B 1 47 ? 13.477 21.859 1.27 1 97.25 47 GLY B N 1
ATOM 2610 C CA . GLY B 1 47 ? 14.07 23.172 1.454 1 97.25 47 GLY B CA 1
ATOM 2611 C C . GLY B 1 47 ? 14.875 23.641 0.253 1 97.25 47 GLY B C 1
ATOM 2612 O O . GLY B 1 47 ? 15.328 24.781 0.211 1 97.25 47 GLY B O 1
ATOM 2613 N N . ASP B 1 48 ? 15.07 22.766 -0.776 1 95.5 48 ASP B N 1
ATOM 2614 C CA . ASP B 1 48 ? 15.93 23.141 -1.896 1 95.5 48 ASP B CA 1
ATOM 2615 C C . ASP B 1 48 ? 15.312 22.703 -3.227 1 95.5 48 ASP B C 1
ATOM 2617 O O . ASP B 1 48 ? 15.906 22.906 -4.285 1 95.5 48 ASP B O 1
ATOM 2621 N N . GLY B 1 49 ? 14.125 22.047 -3.219 1 94.94 49 GLY B N 1
ATOM 2622 C CA . GLY B 1 49 ? 13.445 21.641 -4.438 1 94.94 49 GLY B CA 1
ATOM 2623 C C . GLY B 1 49 ? 14.031 20.391 -5.059 1 94.94 49 GLY B C 1
ATOM 2624 O O . GLY B 1 49 ? 13.555 19.922 -6.094 1 94.94 49 GLY B O 1
ATOM 2625 N N . ALA B 1 50 ? 15.016 19.781 -4.406 1 96.06 50 ALA B N 1
ATOM 2626 C CA . ALA B 1 50 ? 15.711 18.641 -4.988 1 96.06 50 ALA B CA 1
ATOM 2627 C C . ALA B 1 50 ? 15.641 17.422 -4.059 1 96.06 50 ALA B C 1
ATOM 2629 O O . ALA B 1 50 ? 15.57 16.281 -4.52 1 96.06 50 ALA B O 1
ATOM 2630 N N . HIS B 1 51 ? 15.727 17.688 -2.748 1 97.69 51 HIS B N 1
ATOM 2631 C CA . HIS B 1 51 ? 15.648 16.641 -1.728 1 97.69 51 HIS B CA 1
ATOM 2632 C C . HIS B 1 51 ? 14.375 16.797 -0.896 1 97.69 51 HIS B C 1
ATOM 2634 O O . HIS B 1 51 ? 14.031 17.891 -0.467 1 97.69 51 HIS B O 1
ATOM 2640 N N . TRP B 1 52 ? 13.789 15.695 -0.722 1 98.75 52 TRP B N 1
ATOM 2641 C CA . TRP B 1 52 ? 12.445 15.758 -0.15 1 98.75 52 TRP B CA 1
ATOM 2642 C C . TRP B 1 52 ? 12.352 14.898 1.104 1 98.75 52 TRP B C 1
ATOM 2644 O O . TRP B 1 52 ? 13 13.852 1.2 1 98.75 52 TRP B O 1
ATOM 2654 N N . PHE B 1 53 ? 11.57 15.328 2.053 1 98.94 53 PHE B N 1
ATOM 2655 C CA . PHE B 1 53 ? 11.164 14.562 3.227 1 98.94 53 PHE B CA 1
ATOM 2656 C C . PHE B 1 53 ? 9.672 14.242 3.174 1 98.94 53 PHE B C 1
ATOM 2658 O O . PHE B 1 53 ? 8.836 15.148 3.119 1 98.94 53 PHE B O 1
ATOM 2665 N N . VAL B 1 54 ? 9.406 12.953 3.09 1 98.94 54 VAL B N 1
ATOM 2666 C CA . VAL B 1 54 ? 8.016 12.5 3.09 1 98.94 54 VAL B CA 1
ATOM 2667 C C . VAL B 1 54 ? 7.477 12.492 4.516 1 98.94 54 VAL B C 1
ATOM 2669 O O . VAL B 1 54 ? 8.125 11.984 5.434 1 98.94 54 VAL B O 1
ATOM 2672 N N . VAL B 1 55 ? 6.348 13.164 4.734 1 98.94 55 VAL B N 1
ATOM 2673 C CA . VAL B 1 55 ? 5.691 13.141 6.039 1 98.94 55 VAL B CA 1
ATOM 2674 C C . VAL B 1 55 ? 4.496 12.188 6.004 1 98.94 55 VAL B C 1
ATOM 2676 O O . VAL B 1 55 ? 3.498 12.461 5.332 1 98.94 55 VAL B O 1
ATOM 2679 N N . ASN B 1 56 ? 4.617 11.086 6.734 1 98.88 56 ASN B N 1
ATOM 2680 C CA . ASN B 1 56 ? 3.703 9.953 6.777 1 98.88 56 ASN B CA 1
ATOM 2681 C C . ASN B 1 56 ? 3.785 9.117 5.504 1 98.88 56 ASN B C 1
ATOM 2683 O O . ASN B 1 56 ? 3.594 9.633 4.402 1 98.88 56 ASN B O 1
ATOM 2687 N N . ALA B 1 57 ? 4.07 7.844 5.699 1 98.75 57 ALA B N 1
ATOM 2688 C CA . ALA B 1 57 ? 4.16 6.867 4.617 1 98.75 57 ALA B CA 1
ATOM 2689 C C . ALA B 1 57 ? 2.877 6.047 4.512 1 98.75 57 ALA B C 1
ATOM 2691 O O . ALA B 1 57 ? 2.76 4.984 5.125 1 98.75 57 ALA B O 1
ATOM 2692 N N . SER B 1 58 ? 1.958 6.504 3.695 1 98.19 58 SER B N 1
ATOM 2693 C CA . SER B 1 58 ? 0.656 5.855 3.582 1 98.19 58 SER B CA 1
ATOM 2694 C C . SER B 1 58 ? 0.753 4.559 2.787 1 98.19 58 SER B C 1
ATOM 2696 O O . SER B 1 58 ? 1.74 4.324 2.084 1 98.19 58 SER B O 1
ATOM 26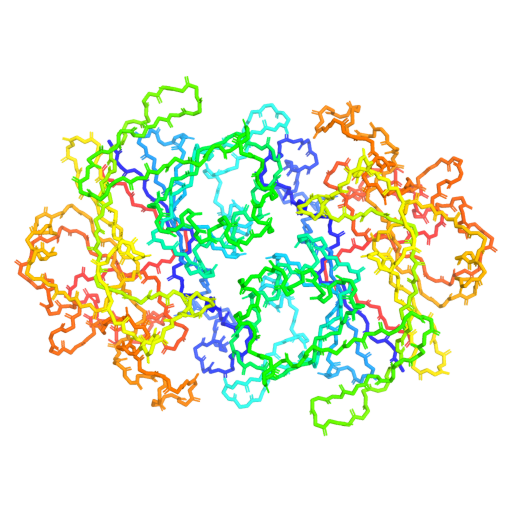98 N N . PRO B 1 59 ? -0.267 3.676 2.871 1 98.19 59 PRO B N 1
ATOM 2699 C CA . PRO B 1 59 ? -0.287 2.463 2.051 1 98.19 59 PRO B CA 1
ATOM 2700 C C . PRO B 1 59 ? -0.264 2.762 0.554 1 98.19 59 PRO B C 1
ATOM 2702 O O . PRO B 1 59 ? 0.041 1.879 -0.251 1 98.19 59 PRO B O 1
ATOM 2705 N N . ASP B 1 60 ? -0.53 3.994 0.155 1 98.69 60 ASP B N 1
ATOM 2706 C CA . ASP B 1 60 ? -0.592 4.375 -1.252 1 98.69 60 ASP B CA 1
ATOM 2707 C C . ASP B 1 60 ? 0.757 4.898 -1.739 1 98.69 60 ASP B C 1
ATOM 2709 O O . ASP B 1 60 ? 0.865 5.41 -2.855 1 98.69 60 ASP B O 1
ATOM 2713 N N . LEU B 1 61 ? 1.814 4.715 -0.977 1 98.75 61 LEU B N 1
ATOM 2714 C CA . LEU B 1 61 ? 3.057 5.453 -1.181 1 98.75 61 LEU B CA 1
ATOM 2715 C C . LEU B 1 61 ? 3.666 5.121 -2.539 1 98.75 61 LEU B C 1
ATOM 2717 O O . LEU B 1 61 ? 4.215 6 -3.207 1 98.75 61 LEU B O 1
ATOM 2721 N N . ARG B 1 62 ? 3.627 3.869 -2.994 1 98.62 62 ARG B N 1
ATOM 2722 C CA . ARG B 1 62 ? 4.211 3.564 -4.297 1 98.62 62 ARG B CA 1
ATOM 2723 C C . ARG B 1 62 ? 3.508 4.336 -5.406 1 98.62 62 ARG B C 1
ATOM 2725 O O . ARG B 1 62 ? 4.16 4.938 -6.262 1 98.62 62 ARG B O 1
ATOM 2732 N N . ALA B 1 63 ? 2.176 4.324 -5.402 1 98.31 63 ALA B N 1
ATOM 2733 C CA . ALA B 1 63 ? 1.407 5.086 -6.383 1 98.31 63 ALA B CA 1
ATOM 2734 C C . ALA B 1 63 ? 1.695 6.582 -6.266 1 98.31 63 ALA B C 1
ATOM 2736 O O . ALA B 1 63 ? 1.818 7.277 -7.273 1 98.31 63 ALA B O 1
ATOM 2737 N N . GLN B 1 64 ? 1.792 7.059 -5.051 1 98.88 64 GLN B N 1
ATOM 2738 C CA . GLN B 1 64 ? 2.039 8.469 -4.793 1 98.88 64 GLN B CA 1
ATOM 2739 C C . GLN B 1 64 ? 3.387 8.906 -5.359 1 98.88 64 GLN B C 1
ATOM 2741 O O . GLN B 1 64 ? 3.486 9.953 -6.008 1 98.88 64 GLN B O 1
ATOM 2746 N N . ILE B 1 65 ? 4.438 8.086 -5.129 1 98.81 65 ILE B N 1
ATOM 2747 C CA . ILE B 1 65 ? 5.746 8.383 -5.703 1 98.81 65 ILE B CA 1
ATOM 2748 C C . ILE B 1 65 ? 5.656 8.359 -7.227 1 98.81 65 ILE B C 1
ATOM 2750 O O . ILE B 1 65 ? 6.172 9.258 -7.898 1 98.81 65 ILE B O 1
ATOM 2754 N N . GLY B 1 66 ? 4.973 7.387 -7.785 1 98.12 66 GLY B N 1
ATOM 2755 C CA . GLY B 1 66 ? 4.809 7.277 -9.227 1 98.12 66 GLY B CA 1
ATOM 2756 C C . GLY B 1 66 ? 4.141 8.492 -9.844 1 98.12 66 GLY B C 1
ATOM 2757 O O . GLY B 1 66 ? 4.488 8.898 -10.953 1 98.12 66 GLY B O 1
ATOM 2758 N N . GLN B 1 67 ? 3.227 9.125 -9.109 1 97.81 67 GLN B N 1
ATOM 2759 C CA . GLN B 1 67 ? 2.436 10.242 -9.617 1 97.81 67 GLN B CA 1
ATOM 2760 C C . GLN B 1 67 ? 3.145 11.57 -9.383 1 97.81 67 GLN B C 1
ATOM 2762 O O . GLN B 1 67 ? 2.65 12.625 -9.789 1 97.81 67 GLN B O 1
ATOM 2767 N N . THR B 1 68 ? 4.324 11.562 -8.734 1 98.69 68 THR B N 1
ATOM 2768 C CA . THR B 1 68 ? 5.008 12.781 -8.32 1 98.69 68 THR B CA 1
ATOM 2769 C C . THR B 1 68 ? 6.41 12.844 -8.922 1 98.69 68 THR B C 1
ATOM 2771 O O . THR B 1 68 ? 7.379 12.422 -8.289 1 98.69 68 THR B O 1
ATOM 2774 N N . PRO B 1 69 ? 6.586 13.414 -10.062 1 98.12 69 PRO B N 1
ATOM 2775 C CA . PRO B 1 69 ? 7.875 13.438 -10.75 1 98.12 69 PRO B CA 1
ATOM 2776 C C . PRO B 1 69 ? 9.008 13.953 -9.867 1 98.12 69 PRO B C 1
ATOM 2778 O O . PRO B 1 69 ? 10.141 13.469 -9.961 1 98.12 69 PRO B O 1
ATOM 2781 N N . ALA B 1 70 ? 8.727 14.844 -8.953 1 98.5 70 ALA B N 1
ATOM 2782 C CA . ALA B 1 70 ? 9.734 15.406 -8.062 1 98.5 70 ALA B CA 1
ATOM 2783 C C . ALA B 1 70 ? 10.375 14.312 -7.199 1 98.5 70 ALA B C 1
ATOM 2785 O O . ALA B 1 70 ? 11.461 14.508 -6.652 1 98.5 70 ALA B O 1
ATOM 2786 N N . LEU B 1 71 ? 9.727 13.156 -7.102 1 98.75 71 LEU B N 1
ATOM 2787 C CA . LEU B 1 71 ? 10.219 12.094 -6.223 1 98.75 71 LEU B CA 1
ATOM 2788 C C . LEU B 1 71 ? 10.844 10.961 -7.035 1 98.75 71 LEU B C 1
ATOM 2790 O O . LEU B 1 71 ? 11.234 9.938 -6.473 1 98.75 71 LEU B O 1
ATOM 2794 N N . HIS B 1 72 ? 10.945 11.094 -8.344 1 98.56 72 HIS B N 1
ATOM 2795 C CA . HIS B 1 72 ? 11.492 10.047 -9.203 1 98.56 72 HIS B CA 1
ATOM 2796 C C . HIS B 1 72 ? 13.016 10.023 -9.141 1 98.56 72 HIS B C 1
ATOM 2798 O O . HIS B 1 72 ? 13.648 11.062 -8.953 1 98.56 72 HIS B O 1
ATOM 2804 N N . PRO B 1 73 ? 13.578 8.766 -9.242 1 97.81 73 PRO B N 1
ATOM 2805 C CA . PRO B 1 73 ? 15.039 8.688 -9.359 1 97.81 73 PRO B CA 1
ATOM 2806 C C . PRO B 1 73 ? 15.578 9.461 -10.555 1 97.81 73 PRO B C 1
ATOM 2808 O O . PRO B 1 73 ? 14.922 9.523 -11.602 1 97.81 73 PRO B O 1
ATOM 2811 N N . ARG B 1 74 ? 16.828 9.969 -10.406 1 94.5 74 ARG B N 1
ATOM 2812 C CA . ARG B 1 74 ? 17.328 10.859 -11.445 1 94.5 74 ARG B CA 1
ATOM 2813 C C . ARG B 1 74 ? 18.75 10.508 -11.844 1 94.5 74 ARG B C 1
ATOM 2815 O O . ARG B 1 74 ? 19.219 10.898 -12.914 1 94.5 74 ARG B O 1
ATOM 2822 N N . HIS B 1 75 ? 19.422 9.836 -10.977 1 94.19 75 HIS B N 1
ATOM 2823 C CA . HIS B 1 75 ? 20.844 9.594 -11.227 1 94.19 75 HIS B CA 1
ATOM 2824 C C . HIS B 1 75 ? 21.203 8.125 -11.047 1 94.19 75 HIS B C 1
ATOM 2826 O O . HIS B 1 75 ? 20.578 7.43 -10.242 1 94.19 75 HIS B O 1
ATOM 2832 N N . GLY B 1 76 ? 22.156 7.758 -11.859 1 95.56 76 GLY B N 1
ATOM 2833 C CA . GLY B 1 76 ? 22.609 6.387 -11.711 1 95.56 76 GLY B CA 1
ATOM 2834 C C . GLY B 1 76 ? 21.531 5.359 -12 1 95.56 76 GLY B C 1
ATOM 2835 O O . GLY B 1 76 ? 20.547 5.668 -12.664 1 95.56 76 GLY B O 1
ATOM 2836 N N . LEU B 1 77 ? 21.75 4.137 -11.555 1 96.81 77 LEU B N 1
ATOM 2837 C CA . LEU B 1 77 ? 20.828 3.033 -11.766 1 96.81 77 LEU B CA 1
ATOM 2838 C C . LEU B 1 77 ? 19.781 2.982 -10.656 1 96.81 77 LEU B C 1
ATOM 2840 O O . LEU B 1 77 ? 18.688 2.451 -10.852 1 96.81 77 LEU B O 1
ATOM 2844 N N . ARG B 1 78 ? 20.172 3.502 -9.469 1 95.75 78 ARG B N 1
ATOM 2845 C CA . ARG B 1 78 ? 19.297 3.619 -8.312 1 95.75 78 ARG B CA 1
ATOM 2846 C C . ARG B 1 78 ? 19.484 4.961 -7.609 1 95.75 78 ARG B C 1
ATOM 2848 O O . ARG B 1 78 ? 20.625 5.414 -7.434 1 95.75 78 ARG B O 1
ATOM 2855 N N . SER B 1 79 ? 18.469 5.59 -7.41 1 96.06 79 SER B N 1
ATOM 2856 C CA . SER B 1 79 ? 18.484 6.844 -6.66 1 96.06 79 SER B CA 1
ATOM 2857 C C . SER B 1 79 ? 17.094 7.227 -6.176 1 96.06 79 SER B C 1
ATOM 2859 O O . SER B 1 79 ? 16.109 6.602 -6.566 1 96.06 79 SER B O 1
ATOM 2861 N N . THR B 1 80 ? 16.984 8.156 -5.371 1 97.94 80 THR B N 1
ATOM 2862 C CA . THR B 1 80 ? 15.727 8.766 -4.953 1 97.94 80 THR B CA 1
ATOM 2863 C C . THR B 1 80 ? 15.953 10.18 -4.43 1 97.94 80 THR B C 1
ATOM 2865 O O . THR B 1 80 ? 16.969 10.453 -3.773 1 97.94 80 THR B O 1
ATOM 2868 N N . PRO B 1 81 ? 15.023 11.07 -4.723 1 98.19 81 PRO B N 1
ATOM 2869 C CA . PRO B 1 81 ? 15.055 12.383 -4.074 1 98.19 81 PRO B CA 1
ATOM 2870 C C . PRO B 1 81 ? 14.617 12.328 -2.613 1 98.19 81 PRO B C 1
ATOM 2872 O O . PRO B 1 81 ? 14.758 13.32 -1.887 1 98.19 81 PRO B O 1
ATOM 2875 N N . ILE B 1 82 ? 14.102 11.219 -2.113 1 98.69 82 ILE B N 1
ATOM 2876 C CA . ILE B 1 82 ? 13.609 11.109 -0.742 1 98.69 82 ILE B CA 1
ATOM 2877 C C . ILE B 1 82 ? 14.789 10.992 0.218 1 98.69 82 ILE B C 1
ATOM 2879 O O . ILE B 1 82 ? 15.492 9.984 0.229 1 98.69 82 ILE B O 1
ATOM 2883 N N . ALA B 1 83 ? 14.938 11.992 1.018 1 98.5 83 ALA B N 1
ATOM 2884 C CA . ALA B 1 83 ? 16.062 12.055 1.952 1 98.5 83 ALA B CA 1
ATOM 2885 C C . ALA B 1 83 ? 15.656 11.531 3.328 1 98.5 83 ALA B C 1
ATOM 2887 O O . ALA B 1 83 ? 16.516 11.164 4.133 1 98.5 83 ALA B O 1
ATOM 2888 N N . GLY B 1 84 ? 14.398 11.508 3.578 1 98.75 84 GLY B N 1
ATOM 2889 C CA . GLY B 1 84 ? 13.906 11.031 4.859 1 98.75 84 GLY B CA 1
ATOM 2890 C C . GLY B 1 84 ? 12.398 10.883 4.898 1 98.75 84 GLY B C 1
ATOM 2891 O O . GLY B 1 84 ? 11.695 11.367 4.004 1 98.75 84 GLY B O 1
ATOM 2892 N N . VAL B 1 85 ? 11.945 10.133 5.863 1 98.94 85 VAL B N 1
ATOM 2893 C CA . VAL B 1 85 ? 10.531 9.984 6.184 1 98.94 85 VAL B CA 1
ATOM 2894 C C . VAL B 1 85 ? 10.273 10.406 7.629 1 98.94 85 VAL B C 1
ATOM 2896 O O . VAL B 1 85 ? 11.031 10.039 8.531 1 98.94 85 VAL B O 1
ATOM 2899 N N . ILE B 1 86 ? 9.289 11.242 7.82 1 98.94 86 ILE B N 1
ATOM 2900 C CA . ILE B 1 86 ? 8.898 11.719 9.141 1 98.94 86 ILE B CA 1
ATOM 2901 C C . ILE B 1 86 ? 7.492 11.227 9.469 1 98.94 86 ILE B C 1
ATOM 2903 O O . ILE B 1 86 ? 6.562 11.398 8.68 1 98.94 86 ILE B O 1
ATOM 2907 N N . LEU B 1 87 ? 7.32 10.594 10.617 1 98.88 87 LEU B N 1
ATOM 2908 C CA . LEU B 1 87 ? 6.023 10.047 11 1 98.88 87 LEU B CA 1
ATOM 2909 C C . LEU B 1 87 ? 5.371 10.906 12.078 1 98.88 87 LEU B C 1
ATOM 2911 O O . LEU B 1 87 ? 6.012 11.25 13.07 1 98.88 87 LEU B O 1
ATOM 2915 N N . THR B 1 88 ? 4.066 11.211 11.844 1 98.44 88 THR B N 1
ATOM 2916 C CA . THR B 1 88 ? 3.33 12 12.828 1 98.44 88 THR B CA 1
ATOM 2917 C C . THR B 1 88 ? 2.549 11.094 13.766 1 98.44 88 THR B C 1
ATOM 2919 O O . THR B 1 88 ? 1.877 11.57 14.688 1 98.44 88 THR B O 1
ATOM 2922 N N . GLY B 1 89 ? 2.613 9.812 13.602 1 97.31 89 GLY B N 1
ATOM 2923 C CA . GLY B 1 89 ? 1.944 8.812 14.43 1 97.31 89 GLY B CA 1
ATOM 2924 C C . GLY B 1 89 ? 2.203 7.391 13.977 1 97.31 89 GLY B C 1
ATOM 2925 O O . GLY B 1 89 ? 3.006 7.16 13.07 1 97.31 89 GLY B O 1
ATOM 2926 N N . GLY B 1 90 ? 1.539 6.469 14.664 1 96.81 90 GLY B N 1
ATOM 2927 C CA . GLY B 1 90 ? 1.761 5.062 14.367 1 96.81 90 GLY B CA 1
ATOM 2928 C C . GLY B 1 90 ? 0.569 4.398 13.703 1 96.81 90 GLY B C 1
ATOM 2929 O O . GLY B 1 90 ? 0.487 3.168 13.648 1 96.81 90 GLY B O 1
ATOM 2930 N N . GLU B 1 91 ? -0.401 5.207 13.203 1 96.69 91 GLU B N 1
ATOM 2931 C CA . GLU B 1 91 ? -1.577 4.652 12.539 1 96.69 91 GLU B CA 1
ATOM 2932 C C . GLU B 1 91 ? -1.189 3.889 11.273 1 96.69 91 GLU B C 1
ATOM 2934 O O . GLU B 1 91 ? -0.152 4.168 10.672 1 96.69 91 GLU B O 1
ATOM 2939 N N . VAL B 1 92 ? -2.006 2.986 10.852 1 97.88 92 VAL B N 1
ATOM 2940 C CA . VAL B 1 92 ? -1.777 2.174 9.656 1 97.88 92 VAL B CA 1
ATOM 2941 C C . VAL B 1 92 ? -1.525 3.08 8.453 1 97.88 92 VAL B C 1
ATOM 2943 O O . VAL B 1 92 ? -0.601 2.84 7.672 1 97.88 92 VAL B O 1
ATOM 2946 N N . ASP B 1 93 ? -2.293 4.137 8.289 1 97.81 93 ASP B N 1
ATOM 2947 C CA . ASP B 1 93 ? -2.182 4.996 7.113 1 97.81 93 ASP B CA 1
ATOM 2948 C C . ASP B 1 93 ? -1.009 5.965 7.246 1 97.81 93 ASP B C 1
ATOM 2950 O O . ASP B 1 93 ? -0.805 6.824 6.387 1 97.81 93 ASP B O 1
ATOM 2954 N N . THR B 1 94 ? -0.202 5.848 8.336 1 98.12 94 THR B N 1
ATOM 2955 C CA . THR B 1 94 ? 0.985 6.672 8.539 1 98.12 94 THR B CA 1
ATOM 2956 C C . THR B 1 94 ? 2.254 5.852 8.336 1 98.12 94 THR B C 1
ATOM 2958 O O . THR B 1 94 ? 3.283 6.383 7.91 1 98.12 94 THR B O 1
ATOM 2961 N N . VAL B 1 95 ? 2.178 4.516 8.609 1 98.69 95 VAL B N 1
ATOM 2962 C CA . VAL B 1 95 ? 3.453 3.818 8.727 1 98.69 95 VAL B CA 1
ATOM 2963 C C . VAL B 1 95 ? 3.547 2.725 7.668 1 98.69 95 VAL B C 1
ATOM 2965 O O . VAL B 1 95 ? 4.641 2.256 7.344 1 98.69 95 VAL B O 1
ATOM 2968 N N . THR B 1 96 ? 2.471 2.271 7.082 1 98.62 96 THR B N 1
ATOM 2969 C CA . THR B 1 96 ? 2.451 1.066 6.262 1 98.62 96 THR B CA 1
ATOM 2970 C C . THR B 1 96 ? 3.33 1.239 5.027 1 98.62 96 THR B C 1
ATOM 2972 O O . THR B 1 96 ? 3.98 0.291 4.582 1 98.62 96 THR B O 1
ATOM 2975 N N . GLY B 1 97 ? 3.314 2.432 4.5 1 98.69 97 GLY B N 1
ATOM 2976 C CA . GLY B 1 97 ? 4.074 2.711 3.291 1 98.69 97 GLY B CA 1
ATOM 2977 C C . GLY B 1 97 ? 5.574 2.572 3.484 1 98.69 97 GLY B C 1
ATOM 2978 O O . GLY B 1 97 ? 6.328 2.514 2.512 1 98.69 97 GLY B O 1
ATOM 2979 N N . LEU B 1 98 ? 6.09 2.527 4.754 1 98.81 98 LEU B N 1
ATOM 2980 C CA . LEU B 1 98 ? 7.492 2.229 5.012 1 98.81 98 LEU B CA 1
ATOM 2981 C C . LEU B 1 98 ? 7.902 0.919 4.344 1 98.81 98 LEU B C 1
ATOM 2983 O O . LEU B 1 98 ? 9.031 0.792 3.855 1 98.81 98 LEU B O 1
ATOM 2987 N N . LEU B 1 99 ? 6.977 0.008 4.25 1 98.44 99 LEU B N 1
ATOM 2988 C CA . LEU B 1 99 ? 7.254 -1.308 3.684 1 98.44 99 LEU B CA 1
ATOM 2989 C C . LEU B 1 99 ? 7.43 -1.22 2.172 1 98.44 99 LEU B C 1
ATOM 2991 O O . LEU B 1 99 ? 8.008 -2.119 1.557 1 98.44 99 LEU B O 1
ATOM 2995 N N . THR B 1 100 ? 6.906 -0.178 1.549 1 97.81 100 THR B N 1
ATOM 2996 C CA . THR B 1 100 ? 7.148 0.114 0.14 1 97.81 100 THR B CA 1
ATOM 2997 C C . THR B 1 100 ? 8.594 0.539 -0.083 1 97.81 100 THR B C 1
ATOM 2999 O O . THR B 1 100 ? 9.164 0.288 -1.147 1 97.81 100 THR B O 1
ATOM 3002 N N . LEU B 1 101 ? 9.258 1.101 0.914 1 98.19 101 LEU B N 1
ATOM 3003 C CA . LEU B 1 101 ? 10.578 1.705 0.787 1 98.19 101 LEU B CA 1
ATOM 3004 C C . LEU B 1 101 ? 11.664 0.745 1.261 1 98.19 101 LEU B C 1
ATOM 3006 O O . LEU B 1 101 ? 12.75 1.175 1.649 1 98.19 101 LEU B O 1
ATOM 3010 N N . ARG B 1 102 ? 11.445 -0.539 1.166 1 96.31 102 ARG B N 1
ATOM 3011 C CA . ARG B 1 102 ? 12.305 -1.546 1.784 1 96.31 102 ARG B CA 1
ATOM 3012 C C . ARG B 1 102 ? 13.445 -1.938 0.855 1 96.31 102 ARG B C 1
ATOM 3014 O O . ARG B 1 102 ? 14.227 -2.842 1.168 1 96.31 102 ARG B O 1
ATOM 3021 N N . GLU B 1 103 ? 13.703 -1.26 -0.304 1 93.81 103 GLU B N 1
ATOM 3022 C CA . GLU B 1 103 ? 14.648 -1.694 -1.329 1 93.81 103 GLU B CA 1
ATOM 3023 C C . GLU B 1 103 ? 16.047 -1.146 -1.059 1 93.81 103 GLU B C 1
ATOM 3025 O O . GLU B 1 103 ? 16.75 -0.748 -1.986 1 93.81 103 GLU B O 1
ATOM 3030 N N . ARG B 1 104 ? 16.438 -0.99 0.165 1 91.69 104 ARG B N 1
ATOM 3031 C CA . ARG B 1 104 ? 17.781 -0.737 0.648 1 91.69 104 ARG B CA 1
ATOM 3032 C C . ARG B 1 104 ? 18.312 0.597 0.129 1 91.69 104 ARG B C 1
ATOM 3034 O O . ARG B 1 104 ? 19.484 0.701 -0.267 1 91.69 104 ARG B O 1
ATOM 3041 N N . GLN B 1 105 ? 17.531 1.565 -0.072 1 94.56 105 GLN B N 1
ATOM 3042 C CA . GLN B 1 105 ? 17.891 2.955 -0.337 1 94.56 105 GLN B CA 1
ATOM 3043 C C . GLN B 1 105 ? 18.094 3.727 0.962 1 94.56 105 GLN B C 1
ATOM 3045 O O . GLN B 1 105 ? 17.234 3.723 1.841 1 94.56 105 GLN B O 1
ATOM 3050 N N . PRO B 1 106 ? 19.25 4.371 1.102 1 96.12 106 PRO B N 1
ATOM 3051 C CA . PRO B 1 106 ? 19.5 5.094 2.352 1 96.12 106 PRO B CA 1
ATOM 3052 C C . PRO B 1 106 ? 18.625 6.332 2.502 1 96.12 106 PRO B C 1
ATOM 3054 O O . PRO B 1 106 ? 18.5 7.125 1.565 1 96.12 106 PRO B O 1
ATOM 3057 N N . PHE B 1 107 ? 17.969 6.52 3.566 1 97.75 107 PHE B N 1
ATOM 3058 C CA . PHE B 1 107 ? 17.297 7.707 4.07 1 97.75 107 PHE B CA 1
ATOM 3059 C C . PHE B 1 107 ? 17.109 7.621 5.578 1 97.75 107 PHE B C 1
ATOM 3061 O O . PHE B 1 107 ? 17.375 6.582 6.188 1 97.75 107 PHE B O 1
ATOM 3068 N N . THR B 1 108 ? 16.719 8.695 6.211 1 98.19 108 THR B N 1
ATOM 3069 C CA . THR B 1 108 ? 16.484 8.68 7.652 1 98.19 108 THR B CA 1
ATOM 3070 C C . THR B 1 108 ? 15 8.531 7.957 1 98.19 108 THR B C 1
ATOM 3072 O O . THR B 1 108 ? 14.156 9.086 7.246 1 98.19 108 THR B O 1
ATOM 3075 N N . LEU B 1 109 ? 14.695 7.734 8.883 1 98.81 109 LEU B N 1
ATOM 3076 C CA . LEU B 1 109 ? 13.344 7.613 9.414 1 98.81 109 LEU B CA 1
ATOM 3077 C C . LEU B 1 109 ? 13.227 8.32 10.758 1 98.81 109 LEU B C 1
ATOM 3079 O O . LEU B 1 109 ? 13.914 7.973 11.719 1 98.81 109 LEU B O 1
ATOM 3083 N N . LEU B 1 110 ? 12.383 9.344 10.812 1 98.88 110 LEU B N 1
ATOM 3084 C CA . LEU B 1 110 ? 12.242 10.188 12 1 98.88 110 LEU B CA 1
ATOM 3085 C C . LEU B 1 110 ? 10.852 10.039 12.617 1 98.88 110 LEU B C 1
ATOM 3087 O O . LEU B 1 110 ? 9.844 10.109 11.906 1 98.88 110 LEU B O 1
ATOM 3091 N N . ALA B 1 111 ? 10.789 9.789 13.867 1 98.75 111 ALA B N 1
ATOM 3092 C CA . ALA B 1 111 ? 9.539 9.68 14.609 1 98.75 111 ALA B CA 1
ATOM 3093 C C . ALA B 1 111 ? 9.766 9.852 16.109 1 98.75 111 ALA B C 1
ATOM 3095 O O . ALA B 1 111 ? 10.906 9.828 16.578 1 98.75 111 ALA B O 1
ATOM 3096 N N . THR B 1 112 ? 8.758 10.117 16.844 1 98.25 112 THR B N 1
ATOM 3097 C CA . THR B 1 112 ? 8.875 10.18 18.297 1 98.25 112 THR B CA 1
ATOM 3098 C C . THR B 1 112 ? 9.156 8.797 18.875 1 98.25 112 THR B C 1
ATOM 3100 O O . THR B 1 112 ? 8.867 7.781 18.234 1 98.25 112 THR B O 1
ATOM 3103 N N . PRO B 1 113 ? 9.68 8.68 20.109 1 97.81 113 PRO B N 1
ATOM 3104 C CA . PRO B 1 113 ? 10.016 7.387 20.703 1 97.81 113 PRO B CA 1
ATOM 3105 C C . PRO B 1 113 ? 8.82 6.441 20.797 1 97.81 113 PRO B C 1
ATOM 3107 O O . PRO B 1 113 ? 8.93 5.266 20.438 1 97.81 113 PRO B O 1
ATOM 3110 N N . PRO B 1 114 ? 7.586 6.91 21.172 1 95.75 114 PRO B N 1
ATOM 3111 C CA . PRO B 1 114 ? 6.453 5.984 21.188 1 95.75 114 PRO B CA 1
ATOM 3112 C C . PRO B 1 114 ? 6.16 5.367 19.828 1 95.75 114 PRO B C 1
ATOM 3114 O O . PRO B 1 114 ? 5.805 4.188 19.734 1 95.75 114 PRO B O 1
ATOM 3117 N N . VAL B 1 115 ? 6.289 6.141 18.781 1 97.31 115 VAL B N 1
ATOM 3118 C CA . VAL B 1 115 ? 6.027 5.637 17.438 1 97.31 115 VAL B CA 1
ATOM 3119 C C . VAL B 1 115 ? 7.117 4.652 17.031 1 97.31 115 VAL B C 1
ATOM 3121 O O . VAL B 1 115 ? 6.832 3.609 16.422 1 97.31 115 VAL B O 1
ATOM 3124 N N . LEU B 1 116 ? 8.367 4.961 17.344 1 98.25 116 LEU B N 1
ATOM 3125 C CA . LEU B 1 116 ? 9.461 4.035 17.062 1 98.25 116 LEU B CA 1
ATOM 3126 C C . LEU B 1 116 ? 9.273 2.725 17.828 1 98.25 116 LEU B C 1
ATOM 3128 O O . LEU B 1 116 ? 9.539 1.647 17.281 1 98.25 116 LEU B O 1
ATOM 3132 N N . ASP B 1 117 ? 8.789 2.818 19.094 1 97.19 117 ASP B N 1
ATOM 3133 C CA . ASP B 1 117 ? 8.484 1.622 19.859 1 97.19 117 ASP B CA 1
ATOM 3134 C C . ASP B 1 117 ? 7.422 0.772 19.172 1 97.19 117 ASP B C 1
ATOM 3136 O O . ASP B 1 117 ? 7.504 -0.458 19.188 1 97.19 117 ASP B O 1
ATOM 3140 N N . LEU B 1 118 ? 6.461 1.455 18.688 1 96.12 118 LEU B N 1
ATOM 3141 C CA . LEU B 1 118 ? 5.406 0.76 17.953 1 96.12 118 LEU B CA 1
ATOM 3142 C C . LEU B 1 118 ? 5.973 0.018 16.75 1 96.12 118 LEU B C 1
ATOM 3144 O O . LEU B 1 118 ? 5.602 -1.129 16.484 1 96.12 118 LEU B O 1
ATOM 3148 N N . LEU B 1 119 ? 6.859 0.657 15.938 1 97.94 119 LEU B N 1
ATOM 3149 C CA . LEU B 1 119 ? 7.508 -0.013 14.82 1 97.94 119 LEU B CA 1
ATOM 3150 C C . LEU B 1 119 ? 8.305 -1.224 15.297 1 97.94 119 LEU B C 1
ATOM 3152 O O . LEU B 1 119 ? 8.258 -2.287 14.672 1 97.94 119 LEU B O 1
ATOM 3156 N N . ASP B 1 120 ? 8.984 -1.063 16.438 1 97.5 120 ASP B N 1
ATOM 3157 C CA . ASP B 1 120 ? 9.797 -2.141 17 1 97.5 120 ASP B CA 1
ATOM 3158 C C . ASP B 1 120 ? 8.93 -3.332 17.391 1 97.5 120 ASP B C 1
ATOM 3160 O O . ASP B 1 120 ? 9.367 -4.48 17.312 1 97.5 120 ASP B O 1
ATOM 3164 N N . ALA B 1 121 ? 7.727 -3.047 17.766 1 96.81 121 ALA B N 1
ATOM 3165 C CA . ALA B 1 121 ? 6.805 -4.086 18.219 1 96.81 121 ALA B CA 1
ATOM 3166 C C . ALA B 1 121 ? 6.234 -4.867 17.047 1 96.81 121 ALA B C 1
ATOM 3168 O O . ALA B 1 121 ? 5.535 -5.863 17.234 1 96.81 121 ALA B O 1
ATOM 3169 N N . ASN B 1 122 ? 6.512 -4.484 15.859 1 97.88 122 ASN B N 1
ATOM 3170 C CA . ASN B 1 122 ? 6.066 -5.137 14.641 1 97.88 122 ASN B CA 1
ATOM 3171 C C . ASN B 1 122 ? 7.246 -5.574 13.773 1 97.88 122 ASN B C 1
ATOM 3173 O O . ASN B 1 122 ? 7.727 -4.805 12.938 1 97.88 122 ASN B O 1
ATOM 3177 N N . PRO B 1 123 ? 7.621 -6.84 13.797 1 97.19 123 PRO B N 1
ATOM 3178 C CA . PRO B 1 123 ? 8.82 -7.344 13.133 1 97.19 123 PRO B CA 1
ATOM 3179 C C . PRO B 1 123 ? 8.82 -7.082 11.625 1 97.19 123 PRO B C 1
ATOM 3181 O O . PRO B 1 123 ? 9.883 -6.965 11.016 1 97.19 123 PRO B O 1
ATOM 3184 N N . ILE B 1 124 ? 7.707 -6.93 11.023 1 97.94 124 ILE B N 1
ATOM 3185 C CA . ILE B 1 124 ? 7.629 -6.758 9.578 1 97.94 124 ILE B CA 1
ATOM 3186 C C . ILE B 1 124 ? 8.367 -5.488 9.164 1 97.94 124 ILE B C 1
ATOM 3188 O O . ILE B 1 124 ? 8.922 -5.41 8.07 1 97.94 124 ILE B O 1
ATOM 3192 N N . PHE B 1 125 ? 8.5 -4.5 10.039 1 98.38 125 PHE B N 1
ATOM 3193 C CA . PHE B 1 125 ? 9.141 -3.234 9.695 1 98.38 125 PHE B CA 1
ATOM 3194 C C . PHE B 1 125 ? 10.656 -3.371 9.703 1 98.38 125 PHE B C 1
ATOM 3196 O O . PHE B 1 125 ? 11.367 -2.463 9.266 1 98.38 125 PHE B O 1
ATOM 3203 N N . GLU B 1 126 ? 11.148 -4.516 10.109 1 96.69 126 GLU B N 1
ATOM 3204 C CA . GLU B 1 126 ? 12.578 -4.789 9.977 1 96.69 126 GLU B CA 1
ATOM 3205 C C . GLU B 1 126 ? 12.961 -5.035 8.523 1 96.69 126 GLU B C 1
ATOM 3207 O O . GLU B 1 126 ? 14.141 -5.168 8.195 1 96.69 126 GLU B O 1
ATOM 3212 N N . ALA B 1 127 ? 11.953 -5.07 7.684 1 95.75 127 ALA B N 1
ATOM 3213 C CA . ALA B 1 127 ? 12.242 -5.07 6.254 1 95.75 127 ALA B CA 1
ATOM 3214 C C . ALA B 1 127 ? 13.078 -3.852 5.863 1 95.75 127 ALA B C 1
ATOM 3216 O O . ALA B 1 127 ? 13.789 -3.879 4.859 1 95.75 127 ALA B O 1
ATOM 3217 N N . LEU B 1 128 ? 12.914 -2.752 6.598 1 96.88 128 LEU B N 1
ATOM 3218 C CA . LEU B 1 128 ? 13.812 -1.607 6.469 1 96.88 128 LEU B CA 1
ATOM 3219 C C . LEU B 1 128 ? 15.055 -1.793 7.332 1 96.88 128 LEU B C 1
ATOM 3221 O O . LEU B 1 128 ? 15.008 -1.6 8.547 1 96.88 128 LEU B O 1
ATOM 3225 N N . ASP B 1 129 ? 16.094 -2.168 6.672 1 95.25 129 ASP B N 1
ATOM 3226 C CA . ASP B 1 129 ? 17.344 -2.418 7.359 1 95.25 129 ASP B CA 1
ATOM 3227 C C . ASP B 1 129 ? 17.812 -1.179 8.117 1 95.25 129 ASP B C 1
ATOM 3229 O O . ASP B 1 129 ? 18.078 -0.139 7.516 1 95.25 129 ASP B O 1
ATOM 3233 N N . ARG B 1 130 ? 18.031 -1.237 9.398 1 96.12 130 ARG B N 1
ATOM 3234 C CA . ARG B 1 130 ? 18.344 -0.09 10.242 1 96.12 130 ARG B CA 1
ATOM 3235 C C . ARG B 1 130 ? 19.734 0.456 9.945 1 96.12 130 ARG B C 1
ATOM 3237 O O . ARG B 1 130 ? 20.031 1.614 10.242 1 96.12 130 ARG B O 1
ATOM 3244 N N . SER B 1 131 ? 20.641 -0.406 9.406 1 96.31 131 SER B N 1
ATOM 3245 C CA . SER B 1 131 ? 21.969 0.051 9.039 1 96.31 131 SER B CA 1
ATOM 3246 C C . SER B 1 131 ? 21.938 0.923 7.789 1 96.31 131 SER B C 1
ATOM 3248 O O . SER B 1 131 ? 22.859 1.702 7.539 1 96.31 131 SER B O 1
ATOM 3250 N N . ILE B 1 132 ? 20.891 0.832 7.012 1 96.25 132 ILE B N 1
ATOM 3251 C CA . ILE B 1 132 ? 20.719 1.598 5.785 1 96.25 132 ILE B CA 1
ATOM 3252 C C . ILE B 1 132 ? 19.734 2.748 6.023 1 96.25 132 ILE B C 1
ATOM 3254 O O . ILE B 1 132 ? 19.953 3.865 5.555 1 96.25 132 ILE B O 1
ATOM 3258 N N . VAL B 1 133 ? 18.641 2.441 6.777 1 97.81 133 VAL B N 1
ATOM 3259 C CA . VAL B 1 133 ? 17.625 3.412 7.156 1 97.81 133 VAL B CA 1
ATOM 3260 C C . VAL B 1 133 ? 17.594 3.564 8.672 1 97.81 133 VAL B C 1
ATOM 3262 O O . VAL B 1 133 ? 16.797 2.908 9.352 1 97.81 133 VAL B O 1
ATOM 3265 N N . PRO B 1 134 ? 18.469 4.391 9.203 1 97.88 134 PRO B N 1
ATOM 3266 C CA . PRO B 1 134 ? 18.469 4.57 10.656 1 97.88 134 PRO B CA 1
ATOM 3267 C C . PRO B 1 134 ? 17.172 5.195 11.172 1 97.88 134 PRO B C 1
ATOM 3269 O O . PRO B 1 134 ? 16.594 6.059 10.5 1 97.88 134 PRO B O 1
ATOM 3272 N N . ARG B 1 135 ? 16.719 4.754 12.273 1 98.56 135 ARG B N 1
ATOM 3273 C CA . ARG B 1 135 ? 15.602 5.34 13.016 1 98.56 135 ARG B CA 1
ATOM 3274 C C . ARG B 1 135 ? 16.094 6.391 14.008 1 98.56 135 ARG B C 1
ATOM 3276 O O . ARG B 1 135 ? 16.891 6.086 14.891 1 98.56 135 ARG B O 1
ATOM 3283 N N . VAL B 1 136 ? 15.648 7.59 13.82 1 98.44 136 VAL B N 1
ATOM 3284 C CA . VAL B 1 136 ? 16.125 8.727 14.609 1 98.44 136 VAL B CA 1
ATOM 3285 C C . VAL B 1 136 ? 14.992 9.258 15.484 1 98.44 136 VAL B C 1
ATOM 3287 O O . VAL B 1 136 ? 13.969 9.711 14.969 1 98.44 136 VAL B O 1
ATOM 3290 N N . PRO B 1 137 ? 15.125 9.227 16.797 1 98.69 137 PRO B N 1
ATOM 3291 C CA . PRO B 1 137 ? 14.062 9.719 17.672 1 98.69 137 PRO B CA 1
ATOM 3292 C C . PRO B 1 137 ? 13.953 11.242 17.672 1 98.69 137 PRO B C 1
ATOM 3294 O O . PRO B 1 137 ? 14.977 11.938 17.688 1 98.69 137 PRO B O 1
ATOM 3297 N N . LEU B 1 138 ? 12.781 11.711 17.516 1 98.5 138 LEU B N 1
ATOM 3298 C CA . LEU B 1 138 ? 12.461 13.125 17.641 1 98.5 138 LEU B CA 1
ATOM 3299 C C . LEU B 1 138 ? 11.938 13.43 19.047 1 98.5 138 LEU B C 1
ATOM 3301 O O . LEU B 1 138 ? 11.055 12.742 19.547 1 98.5 138 LEU B O 1
ATOM 3305 N N . ALA B 1 139 ? 12.484 14.43 19.656 1 98.25 139 ALA B N 1
ATOM 3306 C CA . ALA B 1 139 ? 12 14.883 20.953 1 98.25 139 ALA B CA 1
ATOM 3307 C C . ALA B 1 139 ? 10.945 15.969 20.812 1 98.25 139 ALA B C 1
ATOM 3309 O O . ALA B 1 139 ? 11.117 16.906 20.031 1 98.25 139 ALA B O 1
ATOM 3310 N N . LEU B 1 140 ? 9.906 15.828 21.562 1 98.25 140 LEU B N 1
ATOM 3311 C CA . LEU B 1 140 ? 8.836 16.812 21.5 1 98.25 140 LEU B CA 1
ATOM 3312 C C . LEU B 1 140 ? 9.359 18.203 21.859 1 98.25 140 LEU B C 1
ATOM 3314 O O . LEU B 1 140 ? 10.172 18.344 22.781 1 98.25 140 LEU B O 1
ATOM 3318 N N . ASP B 1 141 ? 8.906 19.156 21.109 1 98.25 141 ASP B N 1
ATOM 3319 C CA . ASP B 1 141 ? 9.125 20.578 21.328 1 98.25 141 ASP B CA 1
ATOM 3320 C C . ASP B 1 141 ? 10.609 20.938 21.234 1 98.25 141 ASP B C 1
ATOM 3322 O O . ASP B 1 141 ? 11.055 21.938 21.797 1 98.25 141 ASP B O 1
ATOM 3326 N N . GLN B 1 142 ? 11.406 20.109 20.625 1 98.5 142 GLN B N 1
ATOM 3327 C CA . GLN B 1 142 ? 12.82 20.375 20.359 1 98.5 142 GLN B CA 1
ATOM 3328 C C . GLN B 1 142 ? 13.078 20.469 18.859 1 98.5 142 GLN B C 1
ATOM 3330 O O . GLN B 1 142 ? 12.789 19.531 18.109 1 98.5 142 GLN B O 1
ATOM 3335 N N . PRO B 1 143 ? 13.602 21.609 18.469 1 98.62 143 PRO B N 1
ATOM 3336 C CA . PRO B 1 143 ? 13.922 21.75 17.047 1 98.62 143 PRO B CA 1
ATOM 3337 C C . PRO B 1 143 ? 14.93 20.703 16.578 1 98.62 143 PRO B C 1
ATOM 3339 O O . PRO B 1 143 ? 15.852 20.344 17.312 1 98.62 143 PRO B O 1
ATOM 3342 N N . PHE B 1 144 ? 14.727 20.172 15.422 1 98.75 144 PHE B N 1
ATOM 3343 C CA . PHE B 1 144 ? 15.602 19.219 14.75 1 98.75 144 PHE B CA 1
ATOM 3344 C C . PHE B 1 144 ? 15.953 19.703 13.344 1 98.75 144 PHE B C 1
ATOM 3346 O O . PHE B 1 144 ? 15.086 19.781 12.477 1 98.75 144 PHE B O 1
ATOM 3353 N N . ALA B 1 145 ? 17.219 20.047 13.133 1 98.69 145 ALA B N 1
ATOM 3354 C CA . ALA B 1 145 ? 17.672 20.438 11.805 1 98.69 145 ALA B CA 1
ATOM 3355 C C . ALA B 1 145 ? 17.781 19.219 10.883 1 98.69 145 ALA B C 1
ATOM 3357 O O . ALA B 1 145 ? 18.578 18.312 11.133 1 98.69 145 ALA B O 1
ATOM 3358 N N . LEU B 1 146 ? 17.031 19.219 9.812 1 98.69 146 LEU B N 1
ATOM 3359 C CA . LEU B 1 146 ? 17.062 18.094 8.883 1 98.69 146 LEU B CA 1
ATOM 3360 C C . LEU B 1 146 ? 18.375 18.047 8.117 1 98.69 146 LEU B C 1
ATOM 3362 O O . LEU B 1 146 ? 18.922 19.094 7.754 1 98.69 146 LEU B O 1
ATOM 3366 N N . ALA B 1 147 ? 18.797 16.891 7.883 1 97.94 147 ALA B N 1
ATOM 3367 C CA . ALA B 1 147 ? 20.031 16.672 7.125 1 97.94 147 ALA B CA 1
ATOM 3368 C C . ALA B 1 147 ? 19.812 15.664 5.996 1 97.94 147 ALA B C 1
ATOM 3370 O O . ALA B 1 147 ? 18.938 14.797 6.098 1 97.94 147 ALA B O 1
ATOM 3371 N N . LEU B 1 148 ? 20.531 15.867 4.973 1 95.75 148 LEU B N 1
ATOM 3372 C CA . LEU B 1 148 ? 20.562 14.883 3.893 1 95.75 148 LEU B CA 1
ATOM 3373 C C . LEU B 1 148 ? 21.359 13.648 4.305 1 95.75 148 LEU B C 1
ATOM 3375 O O . LEU B 1 148 ? 22.031 13.648 5.34 1 95.75 148 LEU B O 1
ATOM 3379 N N . PRO B 1 149 ? 21.219 12.562 3.541 1 89.12 149 PRO B N 1
ATOM 3380 C CA . PRO B 1 149 ? 21.906 11.32 3.914 1 89.12 149 PRO B CA 1
ATOM 3381 C C . PRO B 1 149 ? 23.422 11.5 4.039 1 89.12 149 PRO B C 1
ATOM 3383 O O . PRO B 1 149 ? 24.062 10.789 4.816 1 89.12 149 PRO B O 1
ATOM 3386 N N . ASP B 1 150 ? 24 12.484 3.379 1 91.19 150 ASP B N 1
ATOM 3387 C CA . ASP B 1 150 ? 25.453 12.695 3.441 1 91.19 150 ASP B CA 1
ATOM 3388 C C . ASP B 1 150 ? 25.812 13.664 4.562 1 91.19 150 ASP B C 1
ATOM 3390 O O . ASP B 1 150 ? 26.969 14.055 4.707 1 91.19 150 ASP B O 1
ATOM 3394 N N . GLY B 1 151 ? 24.766 14.078 5.297 1 93.69 151 GLY B N 1
ATOM 3395 C CA . GLY B 1 151 ? 25 14.93 6.449 1 93.69 151 GLY B CA 1
ATOM 3396 C C . GLY B 1 151 ? 24.828 16.406 6.148 1 93.69 151 GLY B C 1
ATOM 3397 O O . GLY B 1 151 ? 24.797 17.234 7.066 1 93.69 151 GLY B O 1
ATOM 3398 N N . THR B 1 152 ? 24.688 16.75 4.875 1 96.31 152 THR B N 1
ATOM 3399 C CA . THR B 1 152 ? 24.5 18.141 4.5 1 96.31 152 THR B CA 1
ATOM 3400 C C . THR B 1 152 ? 23.156 18.672 5.012 1 96.31 152 THR B C 1
ATOM 3402 O O . THR B 1 152 ? 22.156 17.938 4.992 1 96.31 152 THR B O 1
ATOM 3405 N N . PRO B 1 153 ? 23.203 19.906 5.504 1 96.81 153 PRO B N 1
ATOM 3406 C CA . PRO B 1 153 ? 21.922 20.484 5.941 1 96.81 153 PRO B CA 1
ATOM 3407 C C . PRO B 1 153 ? 20.891 20.531 4.82 1 96.81 153 PRO B C 1
ATOM 3409 O O . PRO B 1 153 ? 21.219 20.906 3.689 1 96.81 153 PRO B O 1
ATOM 3412 N N . ALA B 1 154 ? 19.672 20.234 5.145 1 97.56 154 ALA B N 1
ATOM 3413 C CA . ALA B 1 154 ? 18.609 20.188 4.148 1 97.56 154 ALA B CA 1
ATOM 3414 C C . ALA B 1 154 ? 17.922 21.547 4.016 1 97.56 154 ALA B C 1
ATOM 3416 O O . ALA B 1 154 ? 17.094 21.75 3.133 1 97.56 154 ALA B O 1
ATOM 3417 N N . GLY B 1 155 ? 18.188 22.469 4.926 1 97.38 155 GLY B N 1
ATOM 3418 C CA . GLY B 1 155 ? 17.641 23.812 4.844 1 97.38 155 GLY B CA 1
ATOM 3419 C C . GLY B 1 155 ? 16.297 23.938 5.543 1 97.38 155 GLY B C 1
ATOM 3420 O O . GLY B 1 155 ? 15.594 24.938 5.371 1 97.38 155 GLY B O 1
ATOM 3421 N N . LEU B 1 156 ? 15.891 22.891 6.258 1 98.56 156 LEU B N 1
ATOM 3422 C CA . LEU B 1 156 ? 14.641 22.906 7.008 1 98.56 156 LEU B CA 1
ATOM 3423 C C . LEU B 1 156 ? 14.859 22.438 8.438 1 98.56 156 LEU B C 1
ATOM 3425 O O . LEU B 1 156 ? 15.672 21.531 8.688 1 98.56 156 LEU B O 1
ATOM 3429 N N . THR B 1 157 ? 14.195 23.062 9.336 1 98.81 157 THR B N 1
ATOM 3430 C CA . THR B 1 157 ? 14.102 22.609 10.719 1 98.81 157 THR B CA 1
ATOM 3431 C C . THR B 1 157 ? 12.672 22.203 11.055 1 98.81 157 THR B C 1
ATOM 3433 O O . THR B 1 157 ? 11.719 22.891 10.68 1 98.81 157 THR B O 1
ATOM 3436 N N . ILE B 1 158 ? 12.57 21.047 11.695 1 98.88 158 ILE B N 1
ATOM 3437 C CA . ILE B 1 158 ? 11.25 20.609 12.117 1 98.88 158 ILE B CA 1
ATOM 3438 C C . ILE B 1 158 ? 11.188 20.547 13.641 1 98.88 158 ILE B C 1
ATOM 3440 O O . ILE B 1 158 ? 12.203 20.328 14.305 1 98.88 158 ILE B O 1
ATOM 3444 N N . THR B 1 159 ? 10.039 20.797 14.203 1 98.88 159 THR B N 1
ATOM 3445 C CA . THR B 1 159 ? 9.766 20.641 15.625 1 98.88 159 THR B CA 1
ATOM 3446 C C . THR B 1 159 ? 8.469 19.859 15.844 1 98.88 159 THR B C 1
ATOM 3448 O O . THR B 1 159 ? 7.379 20.359 15.57 1 98.88 159 THR B O 1
ATOM 3451 N N . PRO B 1 160 ? 8.641 18.609 16.297 1 98.75 160 PRO B N 1
ATOM 3452 C CA . PRO B 1 160 ? 7.426 17.875 16.641 1 98.75 160 PRO B CA 1
ATOM 3453 C C . PRO B 1 160 ? 6.773 18.375 17.922 1 98.75 160 PRO B C 1
ATOM 3455 O O . PRO B 1 160 ? 7.469 18.781 18.859 1 98.75 160 PRO B O 1
ATOM 3458 N N . PHE B 1 161 ? 5.496 18.391 17.953 1 98.5 161 PHE B N 1
ATOM 3459 C CA . PHE B 1 161 ? 4.766 18.734 19.172 1 98.5 161 PHE B CA 1
ATOM 3460 C C . PHE B 1 161 ? 3.52 17.859 19.312 1 98.5 161 PHE B C 1
ATOM 3462 O O . PHE B 1 161 ? 2.922 17.453 18.312 1 98.5 161 PHE B O 1
ATOM 3469 N N . ALA B 1 162 ? 3.156 17.578 20.547 1 97.38 162 ALA B N 1
ATOM 3470 C CA . ALA B 1 162 ? 2.008 16.703 20.797 1 97.38 162 ALA B CA 1
ATOM 3471 C C . ALA B 1 162 ? 0.7 17.422 20.453 1 97.38 162 ALA B C 1
ATOM 3473 O O . ALA B 1 162 ? 0.549 18.609 20.719 1 97.38 162 ALA B O 1
ATOM 3474 N N . VAL B 1 163 ? -0.181 16.75 19.844 1 97.19 163 VAL B N 1
ATOM 3475 C CA . VAL B 1 163 ? -1.561 17.188 19.672 1 97.19 163 VAL B CA 1
ATOM 3476 C C . VAL B 1 163 ? -2.516 16.156 20.25 1 97.19 163 VAL B C 1
ATOM 3478 O O . VAL B 1 163 ? -2.182 14.969 20.312 1 97.19 163 VAL B O 1
ATOM 3481 N N . PRO B 1 164 ? -3.699 16.594 20.766 1 95.94 164 PRO B N 1
ATOM 3482 C CA . PRO B 1 164 ? -4.664 15.602 21.25 1 95.94 164 PRO B CA 1
ATOM 3483 C C . PRO B 1 164 ? -5.062 14.594 20.172 1 95.94 164 PRO B C 1
ATOM 3485 O O . PRO B 1 164 ? -5.422 14.977 19.062 1 95.94 164 PRO B O 1
ATOM 3488 N N . GLY B 1 165 ? -4.93 13.344 20.453 1 93.88 165 GLY B N 1
ATOM 3489 C CA . GLY B 1 165 ? -5.27 12.281 19.531 1 93.88 165 GLY B CA 1
ATOM 3490 C C . GLY B 1 165 ? -5.398 10.922 20.188 1 93.88 165 GLY B C 1
ATOM 3491 O O . GLY B 1 165 ? -5.316 10.812 21.422 1 93.88 165 GLY B O 1
ATOM 3492 N N . LYS B 1 166 ? -5.676 9.945 19.391 1 89.5 166 LYS B N 1
ATOM 3493 C CA . LYS B 1 166 ? -5.84 8.578 19.875 1 89.5 166 LYS B CA 1
ATOM 3494 C C . LYS B 1 166 ? -4.672 7.695 19.438 1 89.5 166 LYS B C 1
ATOM 3496 O O . LYS B 1 166 ? -4.027 7.973 18.422 1 89.5 166 LYS B O 1
ATOM 3501 N N . VAL B 1 167 ? -4.477 6.672 20.25 1 86.06 167 VAL B N 1
ATOM 3502 C CA . VAL B 1 167 ? -3.512 5.652 19.859 1 86.06 167 VAL B CA 1
ATOM 3503 C C . VAL B 1 167 ? -4.125 4.762 18.781 1 86.06 167 VAL B C 1
ATOM 3505 O O . VAL B 1 167 ? -5.34 4.539 18.766 1 86.06 167 VAL B O 1
ATOM 3508 N N . PRO B 1 168 ? -3.273 4.297 17.906 1 87.5 168 PRO B N 1
ATOM 3509 C CA . PRO B 1 168 ? -3.822 3.4 16.891 1 87.5 168 PRO B CA 1
ATOM 3510 C C . PRO B 1 168 ? -4.562 2.207 17.484 1 87.5 168 PRO B C 1
ATOM 3512 O O . PRO B 1 168 ? -4.168 1.694 18.531 1 87.5 168 PRO B O 1
ATOM 3515 N N . LEU B 1 169 ? -5.504 1.759 16.75 1 81.62 169 LEU B N 1
ATOM 3516 C CA . LEU B 1 169 ? -6.379 0.685 17.203 1 81.62 169 LEU B CA 1
ATOM 3517 C C . LEU B 1 169 ? -5.574 -0.559 17.562 1 81.62 169 LEU B C 1
ATOM 3519 O O . LEU B 1 169 ? -5.797 -1.169 18.609 1 81.62 169 LEU B O 1
ATOM 3523 N N . TYR B 1 170 ? -4.648 -0.961 16.781 1 89.19 170 TYR B N 1
ATOM 3524 C CA . TYR B 1 170 ? -3.906 -2.203 16.953 1 89.19 170 TYR B CA 1
ATOM 3525 C C . TYR B 1 170 ? -2.928 -2.092 18.125 1 89.19 170 TYR B C 1
ATOM 3527 O O . TYR B 1 170 ? -2.34 -3.09 18.547 1 89.19 170 TYR B O 1
ATOM 3535 N N . ALA B 1 171 ? -2.762 -0.854 18.625 1 85.44 171 ALA B N 1
ATOM 3536 C CA . ALA B 1 171 ? -1.845 -0.611 19.734 1 85.44 171 ALA B CA 1
ATOM 3537 C C . ALA B 1 171 ? -2.607 -0.297 21.016 1 85.44 171 ALA B C 1
ATOM 3539 O O . ALA B 1 171 ? -2.002 -0.009 22.047 1 85.44 171 ALA B O 1
ATOM 3540 N N . GLU B 1 172 ? -3.914 -0.275 20.844 1 82.06 172 GLU B N 1
ATOM 3541 C CA . GLU B 1 172 ? -4.734 0.024 22.016 1 82.06 172 GLU B CA 1
ATOM 3542 C C . GLU B 1 172 ? -4.535 -1.019 23.109 1 82.06 172 GLU B C 1
ATOM 3544 O O . GLU B 1 172 ? -4.441 -2.215 22.828 1 82.06 172 GLU B O 1
ATOM 3549 N N . SER B 1 173 ? -4.242 -0.515 24.203 1 76.69 173 SER B N 1
ATOM 3550 C CA . SER B 1 173 ? -4.078 -1.361 25.391 1 76.69 173 SER B CA 1
ATOM 3551 C C . SER B 1 173 ? -4.656 -0.695 26.625 1 76.69 173 SER B C 1
ATOM 3553 O O . SER B 1 173 ? -4.879 0.518 26.641 1 76.69 173 SER B O 1
ATOM 3555 N N . GLY B 1 174 ? -5.062 -1.443 27.578 1 71.62 174 GLY B N 1
ATOM 3556 C CA . GLY B 1 174 ? -5.445 -0.892 28.859 1 71.62 174 GLY B CA 1
ATOM 3557 C C . GLY B 1 174 ? -6.949 -0.74 29.016 1 71.62 174 GLY B C 1
ATOM 3558 O O . GLY B 1 174 ? -7.719 -1.223 28.188 1 71.62 174 GLY B O 1
ATOM 3559 N N . PRO B 1 175 ? -7.434 -0.084 30.016 1 72.44 175 PRO B N 1
ATOM 3560 C CA . PRO B 1 175 ? -8.844 -0.033 30.422 1 72.44 175 PRO B CA 1
ATOM 3561 C C . PRO B 1 175 ? -9.664 0.929 29.562 1 72.44 175 PRO B C 1
ATOM 3563 O O . PRO B 1 175 ? -10.875 0.744 29.422 1 72.44 175 PRO B O 1
ATOM 3566 N N . ASP B 1 176 ? -8.984 2.047 28.953 1 77.88 176 ASP B N 1
ATOM 3567 C CA . ASP B 1 176 ? -9.68 3.02 28.125 1 77.88 176 ASP B CA 1
ATOM 3568 C C . ASP B 1 176 ? -8.969 3.207 26.781 1 77.88 176 ASP B C 1
ATOM 3570 O O . ASP B 1 176 ? -8.391 4.266 26.516 1 77.88 176 ASP B O 1
ATOM 3574 N N . PRO B 1 177 ? -9.172 2.271 25.969 1 70.12 177 PRO B N 1
ATOM 3575 C CA . PRO B 1 177 ? -8.383 2.299 24.734 1 70.12 177 PRO B CA 1
ATOM 3576 C C . PRO B 1 177 ? -8.781 3.438 23.797 1 70.12 177 PRO B C 1
ATOM 3578 O O . PRO B 1 177 ? -8.008 3.836 22.922 1 70.12 177 PRO B O 1
ATOM 3581 N N . ALA B 1 178 ? -9.961 4.031 24.016 1 72.81 178 ALA B N 1
ATOM 3582 C CA . ALA B 1 178 ? -10.43 5.094 23.141 1 72.81 178 ALA B CA 1
ATOM 3583 C C . ALA B 1 178 ? -10.117 6.469 23.719 1 72.81 178 ALA B C 1
ATOM 3585 O O . ALA B 1 178 ? -10.531 7.492 23.172 1 72.81 178 ALA B O 1
ATOM 3586 N N . ALA B 1 179 ? -9.234 6.512 24.672 1 83.38 179 ALA B N 1
ATOM 3587 C CA . ALA B 1 179 ? -8.945 7.785 25.328 1 83.38 179 ALA B CA 1
ATOM 3588 C C . ALA B 1 179 ? -8.148 8.703 24.406 1 83.38 179 ALA B C 1
ATOM 3590 O O . ALA B 1 179 ? -7.25 8.25 23.703 1 83.38 179 ALA B O 1
ATOM 3591 N N . ILE B 1 180 ? -8.516 10 24.406 1 86.5 180 ILE B N 1
ATOM 3592 C CA . ILE B 1 180 ? -7.719 11.039 23.766 1 86.5 180 ILE B CA 1
ATOM 3593 C C . ILE B 1 180 ? -6.516 11.383 24.641 1 86.5 180 ILE B C 1
ATOM 3595 O O . ILE B 1 180 ? -6.672 11.68 25.828 1 86.5 180 ILE B O 1
ATOM 3599 N N . VAL B 1 181 ? -5.375 11.266 24.094 1 87.12 181 VAL B N 1
ATOM 3600 C CA . VAL B 1 181 ? -4.152 11.523 24.844 1 87.12 181 VAL B CA 1
ATOM 3601 C C . VAL B 1 181 ? -3.305 12.562 24.109 1 87.12 181 VAL B C 1
ATOM 3603 O O . VAL B 1 181 ? -3.529 12.828 22.922 1 87.12 181 VAL B O 1
ATOM 3606 N N . GLU B 1 182 ? -2.467 13.188 24.844 1 90.06 182 GLU B N 1
ATOM 3607 C CA . GLU B 1 182 ? -1.502 14.141 24.297 1 90.06 182 GLU B CA 1
ATOM 3608 C C . GLU B 1 182 ? -0.088 13.828 24.781 1 90.06 182 GLU B C 1
ATOM 3610 O O . GLU B 1 182 ? 0.514 14.617 25.516 1 90.06 182 GLU B O 1
ATOM 3615 N N . ASN B 1 183 ? 0.442 12.664 24.359 1 85.88 183 ASN B N 1
ATOM 3616 C CA . ASN B 1 183 ? 1.68 12.133 24.922 1 85.88 183 ASN B CA 1
ATOM 3617 C C . ASN B 1 183 ? 2.729 11.883 23.844 1 85.88 183 ASN B C 1
ATOM 3619 O O . ASN B 1 183 ? 3.729 11.211 24.094 1 85.88 183 ASN B O 1
ATOM 3623 N N . GLY B 1 184 ? 2.387 12.328 22.625 1 87 184 GLY B N 1
ATOM 3624 C CA . GLY B 1 184 ? 3.379 12.203 21.578 1 87 184 GLY B CA 1
ATOM 3625 C C . GLY B 1 184 ? 3.088 11.062 20.609 1 87 184 GLY B C 1
ATOM 3626 O O . GLY B 1 184 ? 3.793 10.891 19.625 1 87 184 GLY B O 1
ATOM 3627 N N . GLU B 1 185 ? 2.059 10.32 20.828 1 89.06 185 GLU B N 1
ATOM 3628 C CA . GLU B 1 185 ? 1.653 9.289 19.875 1 89.06 185 GLU B CA 1
ATOM 3629 C C . GLU B 1 185 ? 1.032 9.898 18.625 1 89.06 185 GLU B C 1
ATOM 3631 O O . GLU B 1 185 ? 1.125 9.328 17.531 1 89.06 185 GLU B O 1
ATOM 3636 N N . THR B 1 186 ? 0.403 10.977 18.828 1 94.25 186 THR B N 1
ATOM 3637 C CA . THR B 1 186 ? -0.069 11.836 17.75 1 94.25 186 THR B CA 1
ATOM 3638 C C . THR B 1 186 ? 0.588 13.211 17.812 1 94.25 186 THR B C 1
ATOM 3640 O O . THR B 1 186 ? 0.525 13.875 18.859 1 94.25 186 THR B O 1
ATOM 3643 N N . ILE B 1 187 ? 1.259 13.578 16.75 1 97.94 187 ILE B N 1
ATOM 3644 C CA . ILE B 1 187 ? 1.975 14.852 16.828 1 97.94 187 ILE B CA 1
ATOM 3645 C C . ILE B 1 187 ? 1.631 15.711 15.617 1 97.94 187 ILE B C 1
ATOM 3647 O O . ILE B 1 187 ? 1.168 15.195 14.594 1 97.94 187 ILE B O 1
ATOM 3651 N N . GLY B 1 188 ? 1.73 17.016 15.75 1 98.5 188 GLY B N 1
ATOM 3652 C CA . GLY B 1 188 ? 1.938 17.938 14.656 1 98.5 188 GLY B CA 1
ATOM 3653 C C . GLY B 1 188 ? 3.402 18.234 14.391 1 98.5 188 GLY B C 1
ATOM 3654 O O . GLY B 1 188 ? 4.266 17.891 15.203 1 98.5 188 GLY B O 1
ATOM 3655 N N . LEU B 1 189 ? 3.658 18.75 13.227 1 98.81 189 LEU B N 1
ATOM 3656 C CA . LEU B 1 189 ? 5.016 19.094 12.82 1 98.81 189 LEU B CA 1
ATOM 3657 C C . LEU B 1 189 ? 5.105 20.562 12.438 1 98.81 189 LEU B C 1
ATOM 3659 O O . LEU B 1 189 ? 4.402 21.031 11.531 1 98.81 189 LEU B O 1
ATOM 3663 N N . ALA B 1 190 ? 5.879 21.328 13.219 1 98.81 190 ALA B N 1
ATOM 3664 C CA . ALA B 1 190 ? 6.289 22.656 12.773 1 98.81 190 ALA B CA 1
ATOM 3665 C C . ALA B 1 190 ? 7.488 22.578 11.828 1 98.81 190 ALA B C 1
ATOM 3667 O O . ALA B 1 190 ? 8.438 21.828 12.086 1 98.81 190 ALA B O 1
ATOM 3668 N N . MET B 1 191 ? 7.445 23.25 10.727 1 98.75 191 MET B N 1
ATOM 3669 C CA . MET B 1 191 ? 8.523 23.281 9.742 1 98.75 191 MET B CA 1
ATOM 3670 C C . MET B 1 191 ? 8.93 24.719 9.422 1 98.75 191 MET B C 1
ATOM 3672 O O . MET B 1 191 ? 8.07 25.594 9.289 1 98.75 191 MET B O 1
ATOM 3676 N N . THR B 1 192 ? 10.234 24.984 9.305 1 98.62 192 THR B N 1
ATOM 3677 C CA . THR B 1 192 ? 10.664 26.344 8.984 1 98.62 192 THR B CA 1
ATOM 3678 C C . THR B 1 192 ? 11.969 26.312 8.188 1 98.62 192 THR B C 1
ATOM 3680 O O . THR B 1 192 ? 12.797 25.422 8.375 1 98.62 192 THR B O 1
ATOM 3683 N N . ASP B 1 193 ? 12.125 27.234 7.27 1 97.94 193 ASP B N 1
ATOM 3684 C CA . ASP B 1 193 ? 13.391 27.469 6.578 1 97.94 193 ASP B CA 1
ATOM 3685 C C . ASP B 1 193 ? 14.156 28.625 7.219 1 97.94 193 ASP B C 1
ATOM 3687 O O . ASP B 1 193 ? 15.102 29.156 6.633 1 97.94 193 ASP B O 1
ATOM 3691 N N . GLY B 1 194 ? 13.727 29.047 8.43 1 97.12 194 GLY B N 1
ATOM 3692 C CA . GLY B 1 194 ? 14.32 30.188 9.117 1 97.12 194 GLY B CA 1
ATOM 3693 C C . GLY B 1 194 ? 13.547 31.469 8.906 1 97.12 194 GLY B C 1
ATOM 3694 O O . GLY B 1 194 ? 13.734 32.438 9.648 1 97.12 194 GLY B O 1
ATOM 3695 N N . VAL B 1 195 ? 12.672 31.531 7.953 1 96.88 195 VAL B N 1
ATOM 3696 C CA . VAL B 1 195 ? 11.898 32.719 7.621 1 96.88 195 VAL B CA 1
ATOM 3697 C C . VAL B 1 195 ? 10.406 32.406 7.691 1 96.88 195 VAL B C 1
ATOM 3699 O O . VAL B 1 195 ? 9.664 33.062 8.414 1 96.88 195 VAL B O 1
ATOM 3702 N N . ARG B 1 196 ? 10.023 31.391 7.066 1 97.25 196 ARG B N 1
ATOM 3703 C CA . ARG B 1 196 ? 8.617 30.984 7.004 1 97.25 196 ARG B CA 1
ATOM 3704 C C . ARG B 1 196 ? 8.328 29.875 8.008 1 97.25 196 ARG B C 1
ATOM 3706 O O . ARG B 1 196 ? 9.227 29.125 8.391 1 97.25 196 ARG B O 1
ATOM 3713 N N . HIS B 1 197 ? 7.07 29.844 8.438 1 97.56 197 HIS B N 1
ATOM 3714 C CA . HIS B 1 197 ? 6.605 28.828 9.375 1 97.56 197 HIS B CA 1
ATOM 3715 C C . HIS B 1 197 ? 5.383 28.094 8.836 1 97.56 197 HIS B C 1
ATOM 3717 O O . HIS B 1 197 ? 4.355 28.703 8.547 1 97.56 197 HIS B O 1
ATOM 3723 N N . ALA B 1 198 ? 5.527 26.812 8.68 1 98.56 198 ALA B N 1
ATOM 3724 C CA . ALA B 1 198 ? 4.453 25.953 8.211 1 98.56 198 ALA B CA 1
ATOM 3725 C C . ALA B 1 198 ? 4.18 24.828 9.203 1 98.56 198 ALA B C 1
ATOM 3727 O O . ALA B 1 198 ? 5.062 24.438 9.969 1 98.56 198 ALA B O 1
ATOM 3728 N N . TYR B 1 199 ? 2.975 24.359 9.227 1 98.88 199 TYR B N 1
ATOM 3729 C CA . TYR B 1 199 ? 2.578 23.297 10.141 1 98.88 199 TYR B CA 1
ATOM 3730 C C . TYR B 1 199 ? 1.838 22.188 9.398 1 98.88 199 TYR B C 1
ATOM 3732 O O . TYR B 1 199 ? 1.076 22.469 8.461 1 98.88 199 TYR B O 1
ATOM 3740 N N . PHE B 1 200 ? 2.107 21.031 9.773 1 98.94 200 PHE B N 1
ATOM 3741 C CA . PHE B 1 200 ? 1.394 19.859 9.289 1 98.94 200 PHE B CA 1
ATOM 3742 C C . PHE B 1 200 ? 0.756 19.094 10.445 1 98.94 200 PHE B C 1
ATOM 3744 O O . PHE B 1 200 ? 1.457 18.5 11.258 1 98.94 200 PHE B O 1
ATOM 3751 N N . ILE B 1 201 ? -0.552 19.078 10.562 1 98.81 201 ILE B N 1
ATOM 3752 C CA . ILE B 1 201 ? -1.323 18.469 11.641 1 98.81 201 ILE B CA 1
ATOM 3753 C C . ILE B 1 201 ? -2.486 17.672 11.055 1 98.81 201 ILE B C 1
ATOM 3755 O O . ILE B 1 201 ? -3.643 18.078 11.148 1 98.81 201 ILE B O 1
ATOM 3759 N N . PRO B 1 202 ? -2.238 16.453 10.555 1 98 202 PRO B N 1
ATOM 3760 C CA . PRO B 1 202 ? -3.262 15.711 9.812 1 98 202 PRO B CA 1
ATOM 3761 C C . PRO B 1 202 ? -4.301 15.07 10.727 1 98 202 PRO B C 1
ATOM 3763 O O . PRO B 1 202 ? -5.336 14.594 10.258 1 98 202 PRO B O 1
ATOM 3766 N N . GLY B 1 203 ? -4.059 14.977 11.977 1 97 203 GLY B N 1
ATOM 3767 C CA . GLY B 1 203 ? -4.992 14.484 12.977 1 97 203 GLY B CA 1
ATOM 3768 C C . GLY B 1 203 ? -4.977 15.305 14.258 1 97 203 GLY B C 1
ATOM 3769 O O . GLY B 1 203 ? -3.91 15.562 14.82 1 97 203 GLY B O 1
ATOM 3770 N N . CYS B 1 204 ? -6.109 15.703 14.688 1 97.56 204 CYS B N 1
ATOM 3771 C CA . CYS B 1 204 ? -6.246 16.484 15.914 1 97.56 204 CYS B CA 1
ATOM 3772 C C . CYS B 1 204 ? -7.645 16.328 16.5 1 97.56 204 CYS B C 1
ATOM 3774 O O . CYS B 1 204 ? -8.641 16.594 15.836 1 97.56 204 CYS B O 1
ATOM 3776 N N . ALA B 1 205 ? -7.703 15.969 17.75 1 96 205 ALA B N 1
ATOM 3777 C CA . ALA B 1 205 ? -8.984 15.688 18.375 1 96 205 ALA B CA 1
ATOM 3778 C C . ALA B 1 205 ? -9.633 16.969 18.906 1 96 205 ALA B C 1
ATOM 3780 O O . ALA B 1 205 ? -10.852 17.031 19.078 1 96 205 ALA B O 1
ATOM 3781 N N . ARG B 1 206 ? -8.789 17.969 19.203 1 95 206 ARG B N 1
ATOM 3782 C CA . ARG B 1 206 ? -9.305 19.203 19.781 1 95 206 ARG B CA 1
ATOM 3783 C C . ARG B 1 206 ? -8.273 20.328 19.688 1 95 206 ARG B C 1
ATOM 3785 O O . ARG B 1 206 ? -7.074 20.094 19.875 1 95 206 ARG B O 1
ATOM 3792 N N . MET B 1 207 ? -8.828 21.516 19.5 1 97.12 207 MET B N 1
ATOM 3793 C CA . MET B 1 207 ? -7.973 22.703 19.594 1 97.12 207 MET B CA 1
ATOM 3794 C C . MET B 1 207 ? -7.754 23.109 21.047 1 97.12 207 MET B C 1
ATOM 3796 O O . MET B 1 207 ? -8.711 23.281 21.797 1 97.12 207 MET B O 1
ATOM 3800 N N . THR B 1 208 ? -6.562 23.156 21.5 1 96.5 208 THR B N 1
ATOM 3801 C CA . THR B 1 208 ? -6.223 23.594 22.844 1 96.5 208 THR B CA 1
ATOM 3802 C C . THR B 1 208 ? -5.633 25 22.828 1 96.5 208 THR B C 1
ATOM 3804 O O . THR B 1 208 ? -5.285 25.516 21.766 1 96.5 208 THR B O 1
ATOM 3807 N N . GLY B 1 209 ? -5.574 25.625 24.031 1 96.62 209 GLY B N 1
ATOM 3808 C CA . GLY B 1 209 ? -4.961 26.938 24.156 1 96.62 209 GLY B CA 1
ATOM 3809 C C . GLY B 1 209 ? -3.539 26.984 23.625 1 96.62 209 GLY B C 1
ATOM 3810 O O . GLY B 1 209 ? -3.211 27.812 22.781 1 96.62 209 GLY B O 1
ATOM 3811 N N . PRO B 1 210 ? -2.742 26.094 24.094 1 96.75 210 PRO B N 1
ATOM 3812 C CA . PRO B 1 210 ? -1.351 26.062 23.641 1 96.75 210 PRO B CA 1
ATOM 3813 C C . PRO B 1 210 ? -1.227 25.828 22.125 1 96.75 210 PRO B C 1
ATOM 3815 O O . PRO B 1 210 ? -0.382 26.453 21.484 1 96.75 210 PRO B O 1
ATOM 3818 N N . LEU B 1 211 ? -2.029 24.984 21.547 1 97.5 211 LEU B N 1
ATOM 3819 C CA . LEU B 1 211 ? -1.985 24.766 20.109 1 97.5 211 LEU B CA 1
ATOM 3820 C C . LEU B 1 211 ? -2.373 26.016 19.344 1 97.5 211 LEU B C 1
ATOM 3822 O O . LEU B 1 211 ? -1.717 26.391 18.359 1 97.5 211 LEU B O 1
ATOM 3826 N N . ARG B 1 212 ? -3.379 26.688 19.797 1 97.5 212 ARG B N 1
ATOM 3827 C CA . ARG B 1 212 ? -3.816 27.953 19.203 1 97.5 212 ARG B CA 1
ATOM 3828 C C . ARG B 1 212 ? -2.684 28.969 19.188 1 97.5 212 ARG B C 1
ATOM 3830 O O . ARG B 1 212 ? -2.438 29.625 18.156 1 97.5 212 ARG B O 1
ATOM 3837 N N . ALA B 1 213 ? -2.086 29.094 20.312 1 98 213 ALA B N 1
ATOM 3838 C CA . ALA B 1 213 ? -0.986 30.047 20.438 1 98 213 ALA B CA 1
ATOM 3839 C C . ALA B 1 213 ? 0.145 29.719 19.469 1 98 213 ALA B C 1
ATOM 3841 O O . ALA B 1 213 ? 0.739 30.609 18.875 1 98 213 ALA B O 1
ATOM 3842 N N . ARG B 1 214 ? 0.4 28.5 19.281 1 97.75 214 ARG B N 1
ATOM 3843 C CA . ARG B 1 214 ? 1.475 28.031 18.406 1 97.75 214 ARG B CA 1
ATOM 3844 C C . ARG B 1 214 ? 1.177 28.375 16.953 1 97.75 214 ARG B C 1
ATOM 3846 O O . ARG B 1 214 ? 2.084 28.703 16.188 1 97.75 214 ARG B O 1
ATOM 3853 N N . LEU B 1 215 ? -0.032 28.266 16.562 1 98.56 215 LEU B N 1
ATOM 3854 C CA . LEU B 1 215 ? -0.422 28.359 15.156 1 98.56 215 LEU B CA 1
ATOM 3855 C C . LEU B 1 215 ? -0.634 29.812 14.742 1 98.56 215 LEU B C 1
ATOM 3857 O O . LEU B 1 215 ? -0.713 30.125 13.555 1 98.56 215 LEU B O 1
ATOM 3861 N N . ARG B 1 216 ? -0.745 30.703 15.75 1 98.31 216 ARG B N 1
ATOM 3862 C CA . ARG B 1 216 ? -1.038 32.125 15.477 1 98.31 216 ARG B CA 1
ATOM 3863 C C . ARG B 1 216 ? 0.009 32.719 14.547 1 98.31 216 ARG B C 1
ATOM 3865 O O . ARG B 1 216 ? 1.21 32.594 14.797 1 98.31 216 ARG B O 1
ATOM 3872 N N . GLY B 1 217 ? -0.435 33.281 13.414 1 98.06 217 GLY B N 1
ATOM 3873 C CA . GLY B 1 217 ? 0.428 34.031 12.5 1 98.06 217 GLY B CA 1
ATOM 3874 C C . GLY B 1 217 ? 1.208 33.125 11.562 1 98.06 217 GLY B C 1
ATOM 3875 O O . GLY B 1 217 ? 2.082 33.594 10.828 1 98.06 217 GLY B O 1
ATOM 3876 N N . ALA B 1 218 ? 0.935 31.828 11.539 1 98.12 218 ALA B N 1
ATOM 3877 C CA . ALA B 1 218 ? 1.641 30.891 10.672 1 98.12 218 ALA B CA 1
ATOM 3878 C C . ALA B 1 218 ? 1.443 31.25 9.203 1 98.12 218 ALA B C 1
ATOM 3880 O O . ALA B 1 218 ? 0.418 31.828 8.828 1 98.12 218 ALA B O 1
ATOM 3881 N N . ASP B 1 219 ? 2.465 30.938 8.367 1 98.31 219 ASP B N 1
ATOM 3882 C CA . ASP B 1 219 ? 2.377 31.188 6.934 1 98.31 219 ASP B CA 1
ATOM 3883 C C . ASP B 1 219 ? 1.48 30.156 6.258 1 98.31 219 ASP B C 1
ATOM 3885 O O . ASP B 1 219 ? 0.795 30.453 5.281 1 98.31 219 ASP B O 1
ATOM 3889 N N . LEU B 1 220 ? 1.499 28.938 6.723 1 98.62 220 LEU B N 1
ATOM 3890 C CA . LEU B 1 220 ? 0.774 27.812 6.137 1 98.62 220 LEU B CA 1
ATOM 3891 C C . LEU B 1 220 ? 0.451 26.766 7.195 1 98.62 220 LEU B C 1
ATOM 3893 O O . LEU B 1 220 ? 1.323 26.375 7.973 1 98.62 220 LEU B O 1
ATOM 3897 N N . VAL B 1 221 ? -0.791 26.328 7.258 1 98.81 221 VAL B N 1
ATOM 3898 C CA . VAL B 1 221 ? -1.188 25.25 8.141 1 98.81 221 VAL B CA 1
ATOM 3899 C C . VAL B 1 221 ? -1.989 24.203 7.355 1 98.81 221 VAL B C 1
ATOM 3901 O O . VAL B 1 221 ? -3.037 24.531 6.785 1 98.81 221 VAL B O 1
ATOM 3904 N N . PHE B 1 222 ? -1.441 23 7.207 1 98.88 222 PHE B N 1
ATOM 3905 C CA . PHE B 1 222 ? -2.264 21.844 6.887 1 98.88 222 PHE B CA 1
ATOM 3906 C C . PHE B 1 222 ? -2.914 21.281 8.148 1 98.88 222 PHE B C 1
ATOM 3908 O O . PHE B 1 222 ? -2.227 20.969 9.117 1 98.88 222 PHE B O 1
ATOM 3915 N N . PHE B 1 223 ? -4.188 21.125 8.141 1 98.88 223 PHE B N 1
ATOM 3916 C CA . PHE B 1 223 ? -4.883 20.719 9.359 1 98.88 223 PHE B CA 1
ATOM 3917 C C . PHE B 1 223 ? -5.883 19.609 9.062 1 98.88 223 PHE B C 1
ATOM 3919 O O . PHE B 1 223 ? -6.355 19.484 7.934 1 98.88 223 PHE B O 1
ATOM 3926 N N . ASP B 1 224 ? -6.199 18.844 10.039 1 98.69 224 ASP B N 1
ATOM 3927 C CA . ASP B 1 224 ? -7.141 17.734 10.023 1 98.69 224 ASP B CA 1
ATOM 3928 C C . ASP B 1 224 ? -8.469 18.156 9.398 1 98.69 224 ASP B C 1
ATOM 3930 O O . ASP B 1 224 ? -9.156 19.031 9.906 1 98.69 224 ASP B O 1
ATOM 3934 N N . GLY B 1 225 ? -8.781 17.531 8.289 1 98.69 225 GLY B N 1
ATOM 3935 C CA . GLY B 1 225 ? -10.062 17.719 7.629 1 98.69 225 GLY B CA 1
ATOM 3936 C C . GLY B 1 225 ? -10.898 16.453 7.57 1 98.69 225 GLY B C 1
ATOM 3937 O O . GLY B 1 225 ? -11.703 16.281 6.652 1 98.69 225 GLY B O 1
ATOM 3938 N N . THR B 1 226 ? -10.781 15.539 8.516 1 98.44 226 THR B N 1
ATOM 3939 C CA . THR B 1 226 ? -11.328 14.188 8.453 1 98.44 226 THR B CA 1
ATOM 3940 C C . THR B 1 226 ? -12.844 14.219 8.297 1 98.44 226 THR B C 1
ATOM 3942 O O . THR B 1 226 ? -13.391 13.617 7.371 1 98.44 226 THR B O 1
ATOM 3945 N N . LEU B 1 227 ? -13.555 15.023 9.156 1 98.44 227 LEU B N 1
ATOM 3946 C CA . LEU B 1 227 ? -15.016 15.039 9.125 1 98.44 227 LEU B CA 1
ATOM 3947 C C . LEU B 1 227 ? -15.539 16.469 9.07 1 98.44 227 LEU B C 1
ATOM 3949 O O . LEU B 1 227 ? -14.992 17.359 9.719 1 98.44 227 LEU B O 1
ATOM 3953 N N . TRP B 1 228 ? -16.594 16.625 8.328 1 98.75 228 TRP B N 1
ATOM 3954 C CA . TRP B 1 228 ? -17.281 17.922 8.328 1 98.75 228 TRP B CA 1
ATOM 3955 C C . TRP B 1 228 ? -18.078 18.109 9.617 1 98.75 228 TRP B C 1
ATOM 3957 O O . TRP B 1 228 ? -17.953 19.141 10.281 1 98.75 228 TRP B O 1
ATOM 3967 N N . THR B 1 229 ? -18.891 17.109 9.922 1 98.38 229 THR B N 1
ATOM 3968 C CA . THR B 1 229 ? -19.609 17.062 11.195 1 98.38 229 THR B CA 1
ATOM 3969 C C . THR B 1 229 ? -19.234 15.797 11.969 1 98.38 229 THR B C 1
ATOM 3971 O O . THR B 1 229 ? -18.844 14.789 11.375 1 98.38 229 THR B O 1
ATOM 3974 N N . ASP B 1 230 ? -19.406 15.867 13.219 1 97.25 230 ASP B N 1
ATOM 3975 C CA . ASP B 1 230 ? -19 14.797 14.125 1 97.25 230 ASP B CA 1
ATOM 3976 C C . ASP B 1 230 ? -19.734 13.5 13.82 1 97.25 230 ASP B C 1
ATOM 3978 O O . ASP B 1 230 ? -19.156 12.414 13.914 1 97.25 230 ASP B O 1
ATOM 3982 N N . ASP B 1 231 ? -20.969 13.602 13.391 1 96.56 231 ASP B N 1
ATOM 3983 C CA . ASP B 1 231 ? -21.828 12.422 13.266 1 96.56 231 ASP B CA 1
ATOM 3984 C C . ASP B 1 231 ? -22.078 12.078 11.805 1 96.56 231 ASP B C 1
ATOM 3986 O O . ASP B 1 231 ? -23.016 11.344 11.484 1 96.56 231 ASP B O 1
ATOM 3990 N N . GLU B 1 232 ? -21.297 12.625 10.914 1 96.25 232 GLU B N 1
ATOM 3991 C CA . GLU B 1 232 ? -21.625 12.484 9.5 1 96.25 232 GLU B CA 1
ATOM 3992 C C . GLU B 1 232 ? -21.609 11.023 9.07 1 96.25 232 GLU B C 1
ATOM 3994 O O . GLU B 1 232 ? -22.406 10.602 8.234 1 96.25 232 GLU B O 1
ATOM 3999 N N . MET B 1 233 ? -20.766 10.172 9.578 1 95.06 233 MET B N 1
ATOM 4000 C CA . MET B 1 233 ? -20.719 8.758 9.203 1 95.06 233 MET B CA 1
ATOM 4001 C C . MET B 1 233 ? -21.953 8.023 9.695 1 95.06 233 MET B C 1
ATOM 4003 O O . MET B 1 233 ? -22.484 7.164 8.992 1 95.06 233 MET B O 1
ATOM 4007 N N . LEU B 1 234 ? -22.375 8.383 10.914 1 95.06 234 LEU B N 1
ATOM 4008 C CA . LEU B 1 234 ? -23.609 7.816 11.461 1 95.06 234 LEU B CA 1
ATOM 4009 C C . LEU B 1 234 ? -24.812 8.195 10.609 1 95.06 234 LEU B C 1
ATOM 4011 O O . LEU B 1 234 ? -25.609 7.336 10.234 1 95.06 234 LEU B O 1
ATOM 4015 N N . ARG B 1 235 ? -24.859 9.422 10.289 1 94.69 235 ARG B N 1
ATOM 4016 C CA . ARG B 1 235 ? -25.984 9.93 9.508 1 94.69 235 ARG B CA 1
ATOM 4017 C C . ARG B 1 235 ? -26.016 9.305 8.109 1 94.69 235 ARG B C 1
ATOM 4019 O O . ARG B 1 235 ? -27.078 9 7.582 1 94.69 235 ARG B O 1
ATOM 4026 N N . ALA B 1 236 ? -24.828 9.109 7.551 1 93.38 236 ALA B N 1
ATOM 4027 C CA . ALA B 1 236 ? -24.703 8.547 6.207 1 93.38 236 ALA B CA 1
ATOM 4028 C C . ALA B 1 236 ? -24.891 7.035 6.23 1 93.38 236 ALA B C 1
ATOM 4030 O O . ALA B 1 236 ? -25.094 6.41 5.184 1 93.38 236 ALA B O 1
ATOM 4031 N N . GLY B 1 237 ? -24.812 6.406 7.434 1 93.12 237 GLY B N 1
ATOM 4032 C CA . GLY B 1 237 ? -24.984 4.969 7.57 1 93.12 237 GLY B CA 1
ATOM 4033 C C . GLY B 1 237 ? -23.734 4.191 7.18 1 93.12 237 GLY B C 1
ATOM 4034 O O . GLY B 1 237 ? -23.828 3.029 6.773 1 93.12 237 GLY B O 1
ATOM 4035 N N . VAL B 1 238 ? -22.531 4.82 7.246 1 92.06 238 VAL B N 1
ATOM 4036 C CA . VAL B 1 238 ? -21.344 4.164 6.727 1 92.06 238 VAL B CA 1
ATOM 4037 C C . VAL B 1 238 ? -20.344 3.938 7.859 1 92.06 238 VAL B C 1
ATOM 4039 O O . VAL B 1 238 ? -19.203 3.537 7.617 1 92.06 238 VAL B O 1
ATOM 4042 N N . GLY B 1 239 ? -20.719 4.176 9.07 1 89.44 239 GLY B N 1
ATOM 4043 C CA . GLY B 1 239 ? -19.859 3.969 10.234 1 89.44 239 GLY B CA 1
ATOM 4044 C C . GLY B 1 239 ? -20.609 4.055 11.547 1 89.44 239 GLY B C 1
ATOM 4045 O O . GLY B 1 239 ? -21.719 4.598 11.609 1 89.44 239 GLY B O 1
ATOM 4046 N N . GLN B 1 240 ? -19.938 3.578 12.547 1 87.25 240 GLN B N 1
ATOM 4047 C CA . GLN B 1 240 ? -20.609 3.518 13.844 1 87.25 240 GLN B CA 1
ATOM 4048 C C . GLN B 1 240 ? -19.969 4.492 14.828 1 87.25 240 GLN B C 1
ATOM 4050 O O . GLN B 1 240 ? -20.5 4.738 15.914 1 87.25 240 GLN B O 1
ATOM 4055 N N . LYS B 1 241 ? -18.906 5.066 14.461 1 88.38 241 LYS B N 1
ATOM 4056 C CA . LYS B 1 241 ? -18.156 5.938 15.367 1 88.38 241 LYS B CA 1
ATOM 4057 C C . LYS B 1 241 ? -18.312 7.402 14.969 1 88.38 241 LYS B C 1
ATOM 4059 O O . LYS B 1 241 ? -18.422 7.723 13.789 1 88.38 241 LYS B O 1
ATOM 4064 N N . THR B 1 242 ? -18.266 8.281 15.961 1 92.44 242 THR B N 1
ATOM 4065 C CA . THR B 1 242 ? -18.172 9.719 15.695 1 92.44 242 THR B CA 1
ATOM 4066 C C . THR B 1 242 ? -16.734 10.133 15.422 1 92.44 242 THR B C 1
ATOM 4068 O O . THR B 1 242 ? -15.805 9.375 15.688 1 92.44 242 THR B O 1
ATOM 4071 N N . GLY B 1 243 ? -16.656 11.273 14.859 1 91.62 243 GLY B N 1
ATOM 4072 C CA . GLY B 1 243 ? -15.328 11.844 14.664 1 91.62 243 GLY B CA 1
ATOM 4073 C C . GLY B 1 243 ? -14.539 11.969 15.953 1 91.62 243 GLY B C 1
ATOM 4074 O O . GLY B 1 243 ? -13.367 11.586 16.016 1 91.62 243 GLY B O 1
ATOM 4075 N N . GLN B 1 244 ? -15.219 12.453 16.969 1 90.69 244 GLN B N 1
ATOM 4076 C CA . GLN B 1 244 ? -14.578 12.617 18.281 1 90.69 244 GLN B CA 1
ATOM 4077 C C . GLN B 1 244 ? -14.086 11.281 18.812 1 90.69 244 GLN B C 1
ATOM 4079 O O . GLN B 1 244 ? -12.977 11.195 19.344 1 90.69 244 GLN B O 1
ATOM 4084 N N . ARG B 1 245 ? -14.852 10.258 18.625 1 89.19 245 ARG B N 1
ATOM 4085 C CA . ARG B 1 245 ? -14.469 8.922 19.062 1 89.19 245 ARG B CA 1
ATOM 4086 C C . ARG B 1 245 ? -13.266 8.406 18.297 1 89.19 245 ARG B C 1
ATOM 4088 O O . ARG B 1 245 ? -12.523 7.551 18.781 1 89.19 245 ARG B O 1
ATOM 4095 N N . MET B 1 246 ? -13.07 9 17.141 1 90.75 246 MET B N 1
ATOM 4096 C CA . MET B 1 246 ? -11.938 8.594 16.312 1 90.75 246 MET B CA 1
ATOM 4097 C C . MET B 1 246 ? -10.758 9.531 16.5 1 90.75 246 MET B C 1
ATOM 4099 O O . MET B 1 246 ? -9.711 9.359 15.867 1 90.75 246 MET B O 1
ATOM 4103 N N . GLY B 1 247 ? -10.883 10.5 17.328 1 92.62 247 GLY B N 1
ATOM 4104 C CA . GLY B 1 247 ? -9.781 11.398 17.641 1 92.62 247 GLY B CA 1
ATOM 4105 C C . GLY B 1 247 ? -9.648 12.539 16.656 1 92.62 247 GLY B C 1
ATOM 4106 O O . GLY B 1 247 ? -8.539 13.039 16.422 1 92.62 247 GLY B O 1
ATOM 4107 N N . HIS B 1 248 ? -10.773 12.953 16.047 1 96.44 248 HIS B N 1
ATOM 4108 C CA . HIS B 1 248 ? -10.766 14.047 15.078 1 96.44 248 HIS B CA 1
ATOM 4109 C C . HIS B 1 248 ? -11.789 15.117 15.438 1 96.44 248 HIS B C 1
ATOM 4111 O O . HIS B 1 248 ? -12.93 14.797 15.773 1 96.44 248 HIS B O 1
ATOM 4117 N N . MET B 1 249 ? -11.43 16.312 15.406 1 95.81 249 MET B N 1
ATOM 4118 C CA . MET B 1 249 ? -12.422 17.359 15.555 1 95.81 249 MET B CA 1
ATOM 4119 C C . MET B 1 249 ? -13.125 17.641 14.227 1 95.81 249 MET B C 1
ATOM 4121 O O . MET B 1 249 ? -12.586 17.328 13.156 1 95.81 249 MET B O 1
ATOM 4125 N N . SER B 1 250 ? -14.297 18.188 14.281 1 97.94 250 SER B N 1
ATOM 4126 C CA . SER B 1 250 ? -15.062 18.5 13.078 1 97.94 250 SER B CA 1
ATOM 4127 C C . SER B 1 250 ? -14.602 19.812 12.453 1 97.94 250 SER B C 1
ATOM 4129 O O . SER B 1 250 ? -14.18 20.719 13.164 1 97.94 250 SER B O 1
ATOM 4131 N N . VAL B 1 251 ? -14.727 19.844 11.148 1 98.69 251 VAL B N 1
ATOM 4132 C CA . VAL B 1 251 ? -14.344 21.062 10.445 1 98.69 251 VAL B CA 1
ATOM 4133 C C . VAL B 1 251 ? -15.352 22.172 10.719 1 98.69 251 VAL B C 1
ATOM 4135 O O . VAL B 1 251 ? -14.977 23.328 10.953 1 98.69 251 VAL B O 1
ATOM 4138 N N . SER B 1 252 ? -16.594 21.766 10.781 1 98.31 252 SER B N 1
ATOM 4139 C CA . SER B 1 252 ? -17.672 22.734 10.922 1 98.31 252 SER B CA 1
ATOM 4140 C C . SER B 1 252 ? -18.219 22.766 12.352 1 98.31 252 SER B C 1
ATOM 4142 O O . SER B 1 252 ? -17.844 21.938 13.18 1 98.31 252 SER B O 1
ATOM 4144 N N . GLY B 1 253 ? -19.078 23.828 12.586 1 95.88 253 GLY B N 1
ATOM 4145 C CA . GLY B 1 253 ? -19.781 23.906 13.859 1 95.88 253 GLY B CA 1
ATOM 4146 C C . GLY B 1 253 ? -19.047 24.719 14.906 1 95.88 253 GLY B C 1
ATOM 4147 O O . GLY B 1 253 ? -17.906 25.141 14.68 1 95.88 253 GLY B O 1
ATOM 4148 N N . ASP B 1 254 ? -19.703 24.875 16.047 1 94.44 254 ASP B N 1
ATOM 4149 C CA . ASP B 1 254 ? -19.125 25.609 17.172 1 94.44 254 ASP B CA 1
ATOM 4150 C C . ASP B 1 254 ? -17.906 24.859 17.734 1 94.44 254 ASP B C 1
ATOM 4152 O O . ASP B 1 254 ? -18.016 23.672 18.094 1 94.44 254 ASP B O 1
ATOM 4156 N N . GLY B 1 255 ? -16.875 25.578 17.703 1 94.25 255 GLY B N 1
ATOM 4157 C CA . GLY B 1 255 ? -15.656 24.969 18.219 1 94.25 255 GLY B CA 1
ATOM 4158 C C . GLY B 1 255 ? -14.93 24.109 17.203 1 94.25 255 GLY B C 1
ATOM 4159 O O . GLY B 1 255 ? -13.867 23.562 17.484 1 94.25 255 GLY B O 1
ATOM 4160 N N . GLY B 1 256 ? -15.547 23.953 16.047 1 97.81 256 GLY B N 1
ATOM 4161 C CA . GLY B 1 256 ? -14.891 23.219 14.977 1 97.81 256 GLY B CA 1
ATOM 4162 C C . GLY B 1 256 ? -13.648 23.906 14.453 1 97.81 256 GLY B C 1
ATOM 4163 O O . GLY B 1 256 ? -13.258 24.953 14.961 1 97.81 256 GLY B O 1
ATOM 4164 N N . THR B 1 257 ? -13.008 23.281 13.508 1 98.5 257 THR B N 1
ATOM 4165 C CA . THR B 1 257 ? -11.742 23.766 12.945 1 98.5 257 THR B CA 1
ATOM 4166 C C . THR B 1 257 ? -11.891 25.188 12.406 1 98.5 257 THR B C 1
ATOM 4168 O O . THR B 1 257 ? -11.062 26.047 12.695 1 98.5 257 THR B O 1
ATOM 4171 N N . ILE B 1 258 ? -12.93 25.5 11.602 1 98.56 258 ILE B N 1
ATOM 4172 C CA . ILE B 1 258 ? -13.133 26.812 11.008 1 98.56 258 ILE B CA 1
ATOM 4173 C C . ILE B 1 258 ? -13.266 27.859 12.109 1 98.56 258 ILE B C 1
ATOM 4175 O O . ILE B 1 258 ? -12.602 28.906 12.062 1 98.56 258 ILE B O 1
ATOM 4179 N N . ASP B 1 259 ? -14.055 27.547 13.094 1 98.06 259 ASP B N 1
ATOM 4180 C CA . ASP B 1 259 ? -14.258 28.438 14.227 1 98.06 259 ASP B CA 1
ATOM 4181 C C . ASP B 1 259 ? -12.953 28.656 15 1 98.06 259 ASP B C 1
ATOM 4183 O O . ASP B 1 259 ? -12.586 29.781 15.312 1 98.06 259 ASP B O 1
ATOM 4187 N N . ALA B 1 260 ? -12.266 27.625 15.258 1 98.12 260 ALA B N 1
ATOM 4188 C CA . ALA B 1 260 ? -11.062 27.641 16.094 1 98.12 260 ALA B CA 1
ATOM 4189 C C . ALA B 1 260 ? -9.969 28.469 15.445 1 98.12 260 ALA B C 1
ATOM 4191 O O . ALA B 1 260 ? -9.125 29.047 16.141 1 98.12 260 ALA B O 1
ATOM 4192 N N . PHE B 1 261 ? -9.953 28.547 14.109 1 98.31 261 PHE B N 1
ATOM 4193 C CA . PHE B 1 261 ? -8.875 29.219 13.391 1 98.31 261 PHE B CA 1
ATOM 4194 C C . PHE B 1 261 ? -9.266 30.656 13.078 1 98.31 261 PHE B C 1
ATOM 4196 O O . PHE B 1 261 ? -8.453 31.422 12.547 1 98.31 261 PHE B O 1
ATOM 4203 N N . ALA B 1 262 ? -10.469 31.094 13.328 1 95.69 262 ALA B N 1
ATOM 4204 C CA . ALA B 1 262 ? -11.055 32.344 12.844 1 95.69 262 ALA B CA 1
ATOM 4205 C C . ALA B 1 262 ? -10.188 33.531 13.219 1 95.69 262 ALA B C 1
ATOM 4207 O O . ALA B 1 262 ? -10.078 34.5 12.461 1 95.69 262 ALA B O 1
ATOM 4208 N N . ASP B 1 263 ? -9.508 33.531 14.32 1 95.75 263 ASP B N 1
ATOM 4209 C CA . ASP B 1 263 ? -8.781 34.719 14.797 1 95.75 263 ASP B CA 1
ATOM 4210 C C . ASP B 1 263 ? -7.289 34.438 14.922 1 95.75 263 ASP B C 1
ATOM 4212 O O . ASP B 1 263 ? -6.59 35.062 15.711 1 95.75 263 ASP B O 1
ATOM 4216 N N . LEU B 1 264 ? -6.766 33.438 14.242 1 97.81 264 LEU B N 1
ATOM 4217 C CA . LEU B 1 264 ? -5.375 33.031 14.406 1 97.81 264 LEU B CA 1
ATOM 4218 C 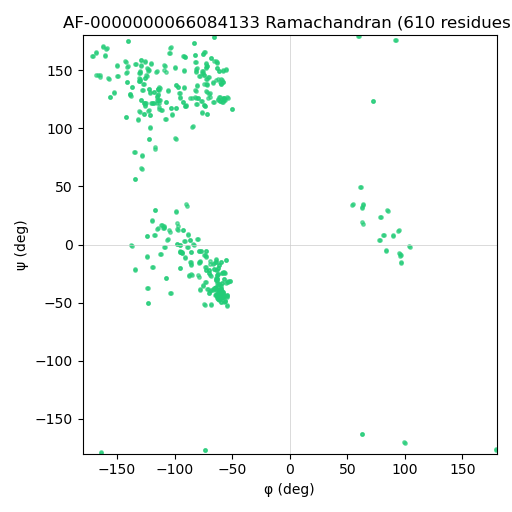C . LEU B 1 264 ? -4.48 33.719 13.375 1 97.81 264 LEU B C 1
ATOM 4220 O O . LEU B 1 264 ? -3.254 33.625 13.453 1 97.81 264 LEU B O 1
ATOM 4224 N N . ASP B 1 265 ? -5.023 34.438 12.398 1 97.38 265 ASP B N 1
ATOM 4225 C CA . ASP B 1 265 ? -4.273 35.156 11.375 1 97.38 265 ASP B CA 1
ATOM 4226 C C . ASP B 1 265 ? -3.311 34.219 10.641 1 97.38 265 ASP B C 1
ATOM 4228 O O . ASP B 1 26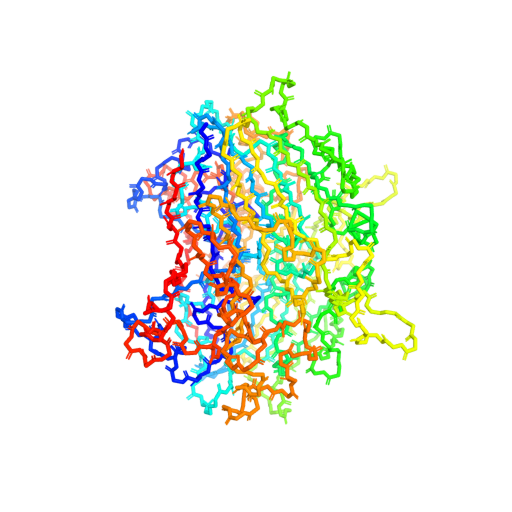5 ? -2.139 34.562 10.461 1 97.38 265 ASP B O 1
ATOM 4232 N N . VAL B 1 266 ? -3.664 32.969 10.422 1 98.25 266 VAL B N 1
ATOM 4233 C CA . VAL B 1 266 ? -2.916 32.062 9.562 1 98.25 266 VAL B CA 1
ATOM 4234 C C . VAL B 1 266 ? -3.074 32.469 8.102 1 98.25 266 VAL B C 1
ATOM 4236 O O . VAL B 1 266 ? -4.191 32.688 7.633 1 98.25 266 VAL B O 1
ATOM 4239 N N . ARG B 1 267 ? -1.982 32.656 7.402 1 97.38 267 ARG B N 1
ATOM 4240 C CA . ARG B 1 267 ? -2.02 33.219 6.051 1 97.38 267 ARG B CA 1
ATOM 4241 C C . ARG B 1 267 ? -2.684 32.219 5.082 1 97.38 267 ARG B C 1
ATOM 4243 O O . ARG B 1 267 ? -3.574 32.625 4.32 1 97.38 267 ARG B O 1
ATOM 4250 N N . ARG B 1 268 ? -2.262 31 5.043 1 98.12 268 ARG B N 1
ATOM 4251 C CA . ARG B 1 268 ? -2.828 29.969 4.176 1 98.12 268 ARG B CA 1
ATOM 4252 C C . ARG B 1 268 ? -3.258 28.75 4.98 1 98.12 268 ARG B C 1
ATOM 4254 O O . ARG B 1 268 ? -2.457 28.172 5.727 1 98.12 268 ARG B O 1
ATOM 4261 N N . LYS B 1 269 ? -4.492 28.359 4.934 1 98.69 269 LYS B N 1
ATOM 4262 C CA . LYS B 1 269 ? -5.09 27.234 5.66 1 98.69 269 LYS B CA 1
ATOM 4263 C C . LYS B 1 269 ? -5.559 26.141 4.703 1 98.69 269 LYS B C 1
ATOM 4265 O O . LYS B 1 269 ? -6.336 26.406 3.787 1 98.69 269 LYS B O 1
ATOM 4270 N N . VAL B 1 270 ? -5.078 24.875 4.902 1 98.88 270 VAL B N 1
ATOM 4271 C CA . VAL B 1 270 ? -5.379 23.781 3.988 1 98.88 270 VAL B CA 1
ATOM 4272 C C . VAL B 1 270 ? -5.898 22.578 4.777 1 98.88 270 VAL B C 1
ATOM 4274 O O . VAL B 1 270 ? -5.238 22.109 5.703 1 98.88 270 VAL B O 1
ATOM 4277 N N . LEU B 1 271 ? -7.109 22.094 4.406 1 98.94 271 LEU B N 1
ATOM 4278 C CA . LEU B 1 271 ? -7.633 20.859 4.988 1 98.94 271 LEU B CA 1
ATOM 4279 C C . LEU B 1 271 ? -7.035 19.641 4.305 1 98.94 271 LEU B C 1
ATOM 4281 O O . LEU B 1 271 ? -6.91 19.609 3.076 1 98.94 271 LEU B O 1
ATOM 4285 N N . ILE B 1 272 ? -6.664 18.641 5.113 1 98.81 272 ILE B N 1
ATOM 4286 C CA . ILE B 1 272 ? -6.109 17.391 4.605 1 98.81 272 ILE B CA 1
ATOM 4287 C C . ILE B 1 272 ? -6.66 16.219 5.418 1 98.81 272 ILE B C 1
ATOM 4289 O O . ILE B 1 272 ? -7.395 16.422 6.387 1 98.81 272 ILE B O 1
ATOM 4293 N N . HIS B 1 273 ? -6.328 14.961 5.012 1 98.88 273 HIS B N 1
ATOM 4294 C CA . HIS B 1 273 ? -6.793 13.773 5.707 1 98.88 273 HIS B CA 1
ATOM 4295 C C . HIS B 1 273 ? -8.312 13.68 5.688 1 98.88 273 HIS B C 1
ATOM 4297 O O . HIS B 1 273 ? -8.945 13.477 6.73 1 98.88 273 HIS B O 1
ATOM 4303 N N . ILE B 1 274 ? -8.906 13.82 4.582 1 98.88 274 ILE B N 1
ATOM 4304 C CA . ILE B 1 274 ? -10.344 13.992 4.426 1 98.88 274 ILE B CA 1
ATOM 4305 C C . ILE B 1 274 ? -11.008 12.633 4.203 1 98.88 274 ILE B C 1
ATOM 4307 O O . ILE B 1 274 ? -10.688 11.93 3.24 1 98.88 274 ILE B O 1
ATOM 4311 N N . ASN B 1 275 ? -11.914 12.281 5.008 1 98.38 275 ASN B N 1
ATOM 4312 C CA . ASN B 1 275 ? -12.562 10.977 4.961 1 98.38 275 ASN B CA 1
ATOM 4313 C C . ASN B 1 275 ? -13.516 10.867 3.775 1 98.38 275 ASN B C 1
ATOM 4315 O O . ASN B 1 275 ? -14.102 11.859 3.35 1 98.38 275 ASN B O 1
ATOM 4319 N N . ASN B 1 276 ? -13.703 9.672 3.307 1 97.75 276 ASN B N 1
ATOM 4320 C CA . ASN B 1 276 ? -14.508 9.445 2.111 1 97.75 276 ASN B CA 1
ATOM 4321 C C . ASN B 1 276 ? -15.977 9.805 2.346 1 97.75 276 ASN B C 1
ATOM 4323 O O . ASN B 1 276 ? -16.734 10.016 1.392 1 97.75 276 ASN B O 1
ATOM 4327 N N . SER B 1 277 ? -16.391 9.945 3.596 1 97.25 277 SER B N 1
ATOM 4328 C CA . SER B 1 277 ? -17.766 10.344 3.914 1 97.25 277 SER B CA 1
ATOM 4329 C C . SER B 1 277 ? -17.906 11.859 3.916 1 97.25 277 SER B C 1
ATOM 4331 O O . SER B 1 277 ? -19.031 12.375 3.957 1 97.25 277 SER B O 1
ATOM 4333 N N . ASN B 1 278 ? -16.812 12.609 3.992 1 98.56 278 ASN B N 1
ATOM 4334 C CA . ASN B 1 278 ? -16.812 14.062 4.145 1 98.56 278 ASN B CA 1
ATOM 4335 C C . ASN B 1 278 ? -17.203 14.758 2.842 1 98.56 278 ASN B C 1
ATOM 4337 O O . ASN B 1 278 ? -16.484 14.656 1.845 1 98.56 278 ASN B O 1
ATOM 4341 N N . PRO B 1 279 ? -18.266 15.523 2.826 1 98.44 279 PRO B N 1
ATOM 4342 C CA . PRO B 1 279 ? -18.719 16.172 1.592 1 98.44 279 PRO B CA 1
ATOM 4343 C C . PRO B 1 279 ? -17.703 17.188 1.061 1 98.44 279 PRO B C 1
ATOM 4345 O O . PRO B 1 279 ? -17.812 17.625 -0.089 1 98.44 279 PRO B O 1
ATOM 4348 N N . LEU B 1 280 ? -16.734 17.547 1.856 1 98.56 280 LEU B N 1
ATOM 4349 C CA . LEU B 1 280 ? -15.688 18.469 1.419 1 98.56 280 LEU B CA 1
ATOM 4350 C C . LEU B 1 280 ? -14.969 17.938 0.181 1 98.56 280 LEU B C 1
ATOM 4352 O O . LEU B 1 280 ? -14.367 18.703 -0.573 1 98.56 280 LEU B O 1
ATOM 4356 N N . LEU B 1 281 ? -15.023 16.609 0.007 1 98.62 281 LEU B N 1
ATOM 4357 C CA . LEU B 1 281 ? -14.32 15.984 -1.104 1 98.62 281 LEU B CA 1
ATOM 4358 C C . LEU B 1 281 ? -14.977 16.328 -2.434 1 98.62 281 LEU B C 1
ATOM 4360 O O . LEU B 1 281 ? -14.359 16.203 -3.492 1 98.62 281 LEU B O 1
ATOM 4364 N N . LEU B 1 282 ? -16.25 16.719 -2.398 1 98.62 282 LEU B N 1
ATOM 4365 C CA . LEU B 1 282 ? -17 17.078 -3.602 1 98.62 282 LEU B CA 1
ATOM 4366 C C . LEU B 1 282 ? -16.875 18.562 -3.904 1 98.62 282 LEU B C 1
ATOM 4368 O O . LEU B 1 282 ? -17.281 19.391 -3.092 1 98.62 282 LEU B O 1
ATOM 4372 N N . ALA B 1 283 ? -16.359 18.875 -4.996 1 98.38 283 ALA B N 1
ATOM 4373 C CA . ALA B 1 283 ? -16.094 20.266 -5.363 1 98.38 283 ALA B CA 1
ATOM 4374 C C . ALA B 1 283 ? -17.375 21.078 -5.457 1 98.38 283 ALA B C 1
ATOM 4376 O O . ALA B 1 283 ? -17.359 22.297 -5.352 1 98.38 283 ALA B O 1
ATOM 4377 N N . ASP B 1 284 ? -18.5 20.375 -5.656 1 98.44 284 ASP B N 1
ATOM 4378 C CA . ASP B 1 284 ? -19.766 21.062 -5.879 1 98.44 284 ASP B CA 1
ATOM 4379 C C . ASP B 1 284 ? -20.641 21 -4.629 1 98.44 284 ASP B C 1
ATOM 4381 O O . ASP B 1 284 ? -21.828 21.328 -4.684 1 98.44 284 ASP B O 1
ATOM 4385 N N . SER B 1 285 ? -20.125 20.609 -3.533 1 98.56 285 SER B N 1
ATOM 4386 C CA . SER B 1 285 ? -20.922 20.516 -2.32 1 98.56 285 SER B CA 1
ATOM 4387 C C . SER B 1 285 ? -21.062 21.875 -1.646 1 98.56 285 SER B C 1
ATOM 4389 O O . SER B 1 285 ? -20.188 22.734 -1.76 1 98.56 285 SER B O 1
ATOM 4391 N N . PRO B 1 286 ? -22.172 22.109 -0.926 1 98.5 286 PRO B N 1
ATOM 4392 C CA . PRO B 1 286 ? -22.297 23.328 -0.127 1 98.5 286 PRO B CA 1
ATOM 4393 C C . PRO B 1 286 ? -21.203 23.438 0.94 1 98.5 286 PRO B C 1
ATOM 4395 O O . PRO B 1 286 ? -20.75 24.547 1.247 1 98.5 286 PRO B O 1
ATOM 4398 N N . GLU B 1 287 ? -20.828 22.328 1.501 1 98.75 287 GLU B N 1
ATOM 4399 C CA . GLU B 1 287 ? -19.797 22.328 2.527 1 98.75 287 GLU B CA 1
ATOM 4400 C C . GLU B 1 287 ? -18.469 22.844 1.98 1 98.75 287 GLU B C 1
ATOM 4402 O O . GLU B 1 287 ? -17.781 23.609 2.654 1 98.75 287 GLU B O 1
ATOM 4407 N N . ARG B 1 288 ? -18.125 22.438 0.741 1 98.69 288 ARG B N 1
ATOM 4408 C CA . ARG B 1 288 ? -16.938 22.969 0.076 1 98.69 288 ARG B CA 1
ATOM 4409 C C . ARG B 1 288 ? -17 24.484 -0.056 1 98.69 288 ARG B C 1
ATOM 4411 O O . ARG B 1 288 ? -16.016 25.172 0.199 1 98.69 288 ARG B O 1
ATOM 4418 N N . GLN B 1 289 ? -18.094 25 -0.394 1 98.44 289 GLN B N 1
ATOM 4419 C CA . GLN B 1 289 ? -18.281 26.438 -0.546 1 98.44 289 GLN B CA 1
ATOM 4420 C C . GLN B 1 289 ? -18.094 27.156 0.787 1 98.44 289 GLN B C 1
ATOM 4422 O O . GLN B 1 289 ? -17.438 28.203 0.852 1 98.44 289 GLN B O 1
ATOM 4427 N N . VAL B 1 290 ? -18.656 26.594 1.794 1 98.56 290 VAL B N 1
ATOM 4428 C CA . VAL B 1 290 ? -18.547 27.188 3.123 1 98.56 290 VAL B CA 1
ATOM 4429 C C . VAL B 1 290 ? -17.078 27.234 3.541 1 98.56 290 VAL B C 1
ATOM 4431 O O . VAL B 1 290 ? -16.609 28.25 4.039 1 98.56 290 VAL B O 1
ATOM 4434 N N . ALA B 1 291 ? -16.375 26.141 3.34 1 98.69 291 ALA B N 1
ATOM 4435 C CA . ALA B 1 291 ? -14.953 26.094 3.682 1 98.69 291 ALA B CA 1
ATOM 4436 C C . ALA B 1 291 ? -14.172 27.156 2.91 1 98.69 291 ALA B C 1
ATOM 4438 O O . ALA B 1 291 ? -13.367 27.891 3.49 1 98.69 291 ALA B O 1
ATOM 4439 N N . HIS B 1 292 ? -14.469 27.25 1.642 1 98.31 292 HIS B N 1
ATOM 4440 C CA . HIS B 1 292 ? -13.781 28.234 0.806 1 98.31 292 HIS B CA 1
ATOM 4441 C C . HIS B 1 292 ? -14.07 29.656 1.271 1 98.31 292 HIS B C 1
ATOM 4443 O O . HIS B 1 292 ? -13.164 30.484 1.322 1 98.31 292 HIS B O 1
ATOM 4449 N N . GLN B 1 293 ? -15.273 29.938 1.57 1 97.94 293 GLN B N 1
ATOM 4450 C CA . GLN B 1 293 ? -15.664 31.266 2.029 1 97.94 293 GLN B CA 1
ATOM 4451 C C . GLN B 1 293 ? -14.977 31.609 3.35 1 97.94 293 GLN B C 1
ATOM 4453 O O . GLN B 1 293 ? -14.695 32.781 3.619 1 97.94 293 GLN B O 1
ATOM 4458 N N . ALA B 1 294 ? -14.734 30.562 4.086 1 98.12 294 ALA B N 1
ATOM 4459 C CA . ALA B 1 294 ? -14.062 30.75 5.367 1 98.12 294 ALA B CA 1
ATOM 4460 C C . ALA B 1 294 ? -12.547 30.828 5.195 1 98.12 294 ALA B C 1
ATOM 4462 O O . ALA B 1 294 ? -11.812 30.922 6.176 1 98.12 294 ALA B O 1
ATOM 4463 N N . GLY B 1 295 ? -12.039 30.719 3.957 1 98.06 295 GLY B N 1
ATOM 4464 C CA . GLY B 1 295 ? -10.633 30.922 3.658 1 98.06 295 GLY B CA 1
ATOM 4465 C C . GLY B 1 295 ? -9.844 29.625 3.646 1 98.06 295 GLY B C 1
ATOM 4466 O O . GLY B 1 295 ? -8.609 29.641 3.664 1 98.06 295 GLY B O 1
ATOM 4467 N N . TRP B 1 296 ? -10.523 28.516 3.654 1 98.75 296 TRP B N 1
ATOM 4468 C CA . TRP B 1 296 ? -9.844 27.234 3.664 1 98.75 296 TRP B CA 1
ATOM 4469 C C . TRP B 1 296 ? -9.742 26.656 2.254 1 98.75 296 TRP B C 1
ATOM 4471 O O . TRP B 1 296 ? -10.688 26.75 1.471 1 98.75 296 TRP B O 1
ATOM 4481 N N . GLU B 1 297 ? -8.57 26.156 1.944 1 98.69 297 GLU B N 1
ATOM 4482 C CA . GLU B 1 297 ? -8.398 25.297 0.771 1 98.69 297 GLU B CA 1
ATOM 4483 C C . GLU B 1 297 ? -8.57 23.828 1.126 1 98.69 297 GLU B C 1
ATOM 4485 O O . GLU B 1 297 ? -8.328 23.422 2.268 1 98.69 297 GLU B O 1
ATOM 4490 N N . VAL B 1 298 ? -9.031 23.031 0.224 1 98.88 298 VAL B N 1
ATOM 4491 C CA . VAL B 1 298 ? -9.141 21.594 0.365 1 98.88 298 VAL B CA 1
ATOM 4492 C C . VAL B 1 298 ? -8.078 20.906 -0.492 1 98.88 298 VAL B C 1
ATOM 4494 O O . VAL B 1 298 ? -8.047 21.078 -1.712 1 98.88 298 VAL B O 1
ATOM 4497 N N . SER B 1 299 ? -7.258 20.109 0.141 1 98.81 299 SER B N 1
ATOM 4498 C CA . SER B 1 299 ? -6.098 19.547 -0.544 1 98.81 299 SER B CA 1
ATOM 4499 C C . SER B 1 299 ? -6.508 18.469 -1.534 1 98.81 299 SER B C 1
ATOM 4501 O O . SER B 1 299 ? -7.605 17.906 -1.431 1 98.81 299 SER B O 1
ATOM 4503 N N . PHE B 1 300 ? -5.695 18.266 -2.479 1 98.81 300 PHE B N 1
ATOM 4504 C CA . PHE B 1 300 ? -5.824 17.219 -3.475 1 98.81 300 PHE B CA 1
ATOM 4505 C C . PHE B 1 300 ? -4.461 16.641 -3.836 1 98.81 300 PHE B C 1
ATOM 4507 O O . PHE B 1 300 ? -3.43 17.266 -3.578 1 98.81 300 PHE B O 1
ATOM 4514 N N . ASP B 1 301 ? -4.441 15.453 -4.34 1 98.88 301 ASP B N 1
ATOM 4515 C CA . ASP B 1 301 ? -3.186 14.82 -4.73 1 98.88 301 ASP B CA 1
ATOM 4516 C C . ASP B 1 301 ? -2.439 15.664 -5.762 1 98.88 301 ASP B C 1
ATOM 4518 O O . ASP B 1 301 ? -3.014 16.062 -6.777 1 98.88 301 ASP B O 1
ATOM 4522 N N . GLY B 1 302 ? -1.194 16 -5.496 1 98.75 302 GLY B N 1
ATOM 4523 C CA . GLY B 1 302 ? -0.376 16.766 -6.422 1 98.75 302 GLY B CA 1
ATOM 4524 C C . GLY B 1 302 ? -0.384 18.25 -6.129 1 98.75 302 GLY B C 1
ATOM 4525 O O . GLY B 1 302 ? 0.354 19.016 -6.758 1 98.75 302 GLY B O 1
ATOM 4526 N N . MET B 1 303 ? -1.238 18.719 -5.211 1 98.75 303 MET B N 1
ATOM 4527 C CA . MET B 1 303 ? -1.234 20.125 -4.82 1 98.75 303 MET B CA 1
ATOM 4528 C C . MET B 1 303 ? 0.158 20.562 -4.379 1 98.75 303 MET B C 1
ATOM 4530 O O . MET B 1 303 ? 0.779 19.922 -3.535 1 98.75 303 MET B O 1
ATOM 4534 N N . ARG B 1 304 ? 0.655 21.625 -4.984 1 98.38 304 ARG B N 1
ATOM 4535 C CA . ARG B 1 304 ? 1.976 22.125 -4.621 1 98.38 304 ARG B CA 1
ATOM 4536 C C . ARG B 1 304 ? 1.886 23.547 -4.066 1 98.38 304 ARG B C 1
ATOM 4538 O O . ARG B 1 304 ? 1.168 24.375 -4.613 1 98.38 304 ARG B O 1
ATOM 4545 N N . ILE B 1 305 ? 2.514 23.75 -2.963 1 97.75 305 ILE B N 1
ATOM 4546 C CA . ILE B 1 305 ? 2.564 25.047 -2.316 1 97.75 305 ILE B CA 1
ATOM 4547 C C . ILE B 1 305 ? 4.02 25.438 -2.053 1 97.75 305 ILE B C 1
ATOM 4549 O O . ILE B 1 305 ? 4.773 24.672 -1.45 1 97.75 305 ILE B O 1
ATOM 4553 N N . THR B 1 306 ? 4.398 26.547 -2.592 1 93.06 306 THR B N 1
ATOM 4554 C CA . THR B 1 306 ? 5.719 27.109 -2.324 1 93.06 306 THR B CA 1
ATOM 4555 C C . THR B 1 306 ? 5.609 28.422 -1.547 1 93.06 306 THR B C 1
ATOM 4557 O O . THR B 1 306 ? 4.781 29.266 -1.872 1 93.06 306 THR B O 1
ATOM 4560 N N . THR B 1 307 ? 6.262 28.438 -0.475 1 85.19 307 THR B N 1
ATOM 4561 C CA . THR B 1 307 ? 6.234 29.656 0.314 1 85.19 307 THR B CA 1
ATOM 4562 C C . THR B 1 307 ? 7.531 30.438 0.137 1 85.19 307 THR B C 1
ATOM 4564 O O . THR B 1 307 ? 8.578 29.859 -0.161 1 85.19 307 THR B O 1
#

Secondary structure (DSSP, 8-state):
--EEEEEE-B-TT-BS-TTB-SHHHHHHHTT-TTS--BPBSEEEEESSSSSEEEES--TTHHHHHHT-GGGS--SSSB--SEEEEE-S---HHHHGGGGGG-S----EEEE-HHHHHHHHT-GGGGGS-TTTS-EEEPPTT--EEEE-TTS-EEEEEEEEEE-SB---GGG--SS-TT--B-SSSSEEEEEESSS-EEEEES--S---HHHHHHHTT-SEEEEE-SBSSTTHHHHHTS-SS-TGGGT--BSSSTTSHHHHHTTS--SEEEEESB-TT-GGGSTTSHHHHHHHHTTEEE--TT-EEE-/--EEEEEE-B-TT-BS-TTB-SHHHHHHHTT-TTS--BPBSEEEEESSSSSEEEES--TTHHHHHHT-GGGS--SSSB--SEEEEE-S---HHHHGGGGGG-SS---EEEE-HHHHHHHHT-GGGGGS-TTTS-EEEPPTT--EEEE-TTS-EEEEEEEEEE-SB---GGG--SS-TT--B-SSSSEEEEEESSS-EEEEES--S---HHHHHHHTT-SEEEEE-SBSSTTHHHHHTS-SS-TGGGT--BSSSTTSHHHHHTTS--SEEEEESB-TT-GGGSTTSHHHHHHHHTTEEE--TT-EEE-

pLDDT: mean 96.41, std 4.51, range [69.94, 98.94]

Organism: Gluconacetobacter diazotrophicus (strain ATCC 49037 / DSM 5601 / CCUG 37298 / CIP 103539 / LMG 7603 / PAl5) (NCBI:txid272568)